Protein AF-A0A482Y6V7-F1 (afdb_monomer_lite)

Secondary structure (DSSP, 8-state):
-EEEHHHHHHS--SSB---EEEEEEE-S--EE--SSSSEEEEEEE-SS-GGG--EEEEEESS--SSTT--PPPHHHHHHTT----S-TTS--TT-S--TT-EEEEEEEEEE-TTSTT-SEEEEEEEEEEESTTS-EEHHHHHHHHH-HHHHIIIIIS------GGGS-HHHHHHHHHHHHHHHHHHHHHHH-HHHHHTT---HHHHHHHHHHHHHHHSHHHHHHHHHTT--STHHHHHHHHHHHHHT-HHHHHHHHH-S-EEEEEEP-GGGTEE-EEEEEETTEEEEE---SS--HHHHHHHHHHHHHHHHHHHHHH--TT--HHHHHHH--EEEEEE-SSSSSS-EEEEEE--HHHHHHHHHHHHHHHHHHT-SSPPP-TT---TT---

pLDDT: mean 86.79, std 11.15, range [40.09, 98.0]

Radius of gyration: 24.61 Å; chains: 1; bounding box: 65×40×70 Å

Foldseek 3Di:
DEAFVLVCLVPPDPFKAWWAKYKWWFADQWDFDDDFATKIWTWIHGLVCRVSDIEIEIAHCAQGPDPPAGHADPLVCVLQQVDSDPPVVPPSPPGRHDHGKMKIFGFIWGACPPPPDDRIYTYGHYDIQTNLLAAAEPVLLVCLVQFLLLSCVCPQVVPDLDDPLVDDLVSLLVVVLFVLLLVLVLCCCVPPLVCLLVVVQDLVNLLVSSVCCCVPPVVVSQVVSVVSVNHDVCSVVSSQLNSQVSNAPVNSVLSNPAPDKDAQDFQPSSSSYGDTFGIAGNNAGEHEDADAADDPVRVVVVLLNNLSVVLRSLNVPDDTNDDSQVVLVVWHWHWYWYSRYPDSHIDIDIRGHDPVSNSSSSSSSNVSVVSSPDPDRDDCPPHDCPPPSD

Organism: NCBI:txid392421

Structure (mmCIF, N/CA/C/O backbone):
data_AF-A0A482Y6V7-F1
#
_entry.id   AF-A0A482Y6V7-F1
#
loop_
_atom_site.group_PDB
_atom_site.id
_atom_site.type_symbol
_atom_site.label_atom_id
_atom_site.label_alt_id
_atom_site.label_comp_id
_atom_site.label_asym_id
_atom_site.label_entity_id
_atom_site.label_seq_id
_atom_site.pdbx_PDB_ins_code
_atom_site.Cartn_x
_atom_site.Cartn_y
_atom_site.Cartn_z
_atom_site.occupancy
_atom_site.B_iso_or_equiv
_atom_site.auth_seq_id
_atom_site.auth_comp_id
_atom_site.auth_asym_id
_atom_site.auth_atom_id
_atom_site.pdbx_PDB_model_num
ATOM 1 N N . MET A 1 1 ? -2.698 1.526 -14.009 1.00 82.25 1 MET A N 1
ATOM 2 C CA . MET A 1 1 ? -2.952 0.449 -15.018 1.00 82.25 1 MET A CA 1
ATOM 3 C C . MET A 1 1 ? -1.641 -0.162 -15.525 1.00 82.25 1 MET A C 1
ATOM 5 O O . MET A 1 1 ? -0.778 0.576 -15.994 1.00 82.25 1 MET A O 1
ATOM 9 N N . ILE A 1 2 ? -1.495 -1.491 -15.445 1.00 91.62 2 ILE A N 1
ATOM 10 C CA . ILE A 1 2 ? -0.321 -2.247 -15.925 1.00 91.62 2 ILE A CA 1
ATOM 11 C C . ILE A 1 2 ? -0.604 -2.809 -17.326 1.00 91.62 2 ILE A C 1
ATOM 13 O O . ILE A 1 2 ? -1.664 -3.383 -17.562 1.00 91.62 2 ILE A O 1
ATOM 17 N N . HIS A 1 3 ? 0.337 -2.646 -18.256 1.00 94.06 3 HIS A N 1
ATOM 18 C CA . HIS A 1 3 ? 0.218 -3.114 -19.639 1.00 94.06 3 HIS A CA 1
ATOM 19 C C . HIS A 1 3 ? 0.998 -4.410 -19.867 1.00 94.06 3 HIS A C 1
ATOM 21 O O . HIS A 1 3 ? 2.149 -4.538 -19.446 1.00 94.06 3 HIS A O 1
ATOM 27 N N . GLU A 1 4 ? 0.396 -5.342 -20.603 1.00 94.25 4 GLU A N 1
ATOM 28 C CA . GLU A 1 4 ? 1.070 -6.560 -21.064 1.00 94.25 4 GLU A CA 1
ATOM 29 C C . GLU A 1 4 ? 2.008 -6.256 -22.239 1.00 94.25 4 GLU A C 1
ATOM 31 O O . GLU A 1 4 ? 1.621 -5.598 -23.216 1.00 94.25 4 GLU A O 1
ATOM 36 N N . LEU A 1 5 ? 3.238 -6.774 -22.187 1.00 95.75 5 LEU A N 1
ATOM 37 C CA . LEU A 1 5 ? 4.246 -6.527 -23.221 1.00 95.75 5 LEU A CA 1
ATOM 38 C C . LEU A 1 5 ? 3.815 -7.052 -24.599 1.00 95.75 5 LEU A C 1
ATOM 40 O O . LEU A 1 5 ? 4.066 -6.408 -25.617 1.00 95.75 5 LEU A O 1
ATOM 44 N N . SER A 1 6 ? 3.119 -8.183 -24.654 1.00 94.25 6 SER A N 1
ATOM 45 C CA . SER A 1 6 ? 2.577 -8.763 -25.888 1.00 94.25 6 SER A CA 1
ATOM 46 C C . SER A 1 6 ? 1.632 -7.814 -26.627 1.00 94.25 6 SER A C 1
ATOM 48 O O . SER A 1 6 ? 1.608 -7.803 -27.861 1.00 94.25 6 SER A O 1
ATOM 50 N N . THR A 1 7 ? 0.885 -6.976 -25.903 1.00 93.19 7 THR A N 1
ATOM 51 C CA . THR A 1 7 ? -0.003 -5.971 -26.505 1.00 93.19 7 THR A CA 1
ATOM 52 C C . THR A 1 7 ? 0.803 -4.871 -27.190 1.00 93.19 7 THR A C 1
ATOM 54 O O . THR A 1 7 ? 0.489 -4.504 -28.325 1.00 93.19 7 THR A O 1
ATOM 57 N N . LEU A 1 8 ? 1.875 -4.405 -26.543 1.00 92.88 8 LEU A N 1
ATOM 58 C CA . LEU A 1 8 ? 2.796 -3.411 -27.101 1.00 92.88 8 LEU A CA 1
ATOM 59 C C . LEU A 1 8 ? 3.608 -3.962 -28.276 1.00 92.88 8 LEU A C 1
ATOM 61 O O . LEU A 1 8 ? 3.859 -3.241 -29.232 1.00 92.88 8 LEU A O 1
ATOM 65 N N . LEU A 1 9 ? 3.992 -5.238 -28.246 1.00 92.31 9 LEU A N 1
ATOM 66 C CA . LEU A 1 9 ? 4.687 -5.881 -29.365 1.00 92.31 9 LEU A CA 1
ATOM 67 C C . LEU A 1 9 ? 3.786 -6.018 -30.602 1.00 92.31 9 LEU A C 1
ATOM 69 O O . LEU A 1 9 ? 4.252 -5.844 -31.726 1.00 92.31 9 LEU A O 1
ATOM 73 N N . LYS A 1 10 ? 2.489 -6.302 -30.412 1.00 91.19 10 LYS A N 1
ATOM 74 C CA . LYS A 1 10 ? 1.505 -6.389 -31.508 1.00 91.19 10 LYS A CA 1
ATOM 75 C C . LYS A 1 10 ? 1.133 -5.016 -32.071 1.00 91.19 10 LYS A C 1
ATOM 77 O O . LYS A 1 10 ? 0.863 -4.910 -33.265 1.00 91.19 10 LYS A O 1
ATOM 82 N N . ASN A 1 11 ? 1.096 -3.993 -31.218 1.00 90.94 11 ASN A N 1
ATOM 83 C CA . ASN A 1 11 ? 0.722 -2.625 -31.575 1.00 90.94 11 ASN A CA 1
ATOM 84 C C . ASN A 1 11 ? 1.759 -1.635 -31.019 1.00 90.94 11 ASN A C 1
ATOM 86 O O . ASN A 1 11 ? 1.468 -0.926 -30.050 1.00 90.94 11 ASN A O 1
ATOM 90 N N . PRO A 1 12 ? 2.977 -1.603 -31.585 1.00 88.75 12 PRO A N 1
ATOM 91 C CA . PRO A 1 12 ? 4.013 -0.709 -31.096 1.00 88.75 12 PRO A CA 1
ATOM 92 C C . PRO A 1 12 ? 3.630 0.756 -31.347 1.00 88.75 12 PRO A C 1
ATOM 94 O O . PRO A 1 12 ? 2.927 1.049 -32.318 1.00 88.75 12 PRO A O 1
ATOM 97 N N . PRO A 1 13 ? 4.090 1.692 -30.498 1.00 87.62 13 PRO A N 1
ATOM 98 C CA . PRO A 1 13 ? 3.903 3.113 -30.755 1.00 87.62 13 PRO A CA 1
ATOM 99 C C . PRO A 1 13 ? 4.627 3.536 -32.040 1.00 87.62 13 PRO A C 1
ATOM 101 O O . PRO A 1 13 ? 5.668 2.979 -32.396 1.00 87.62 13 PRO A O 1
ATOM 104 N N . ASP A 1 14 ? 4.121 4.581 -32.696 1.00 85.56 14 ASP A N 1
ATOM 105 C CA . ASP A 1 14 ? 4.803 5.236 -33.816 1.00 85.56 14 ASP A CA 1
ATOM 106 C C . ASP A 1 14 ? 6.015 6.040 -33.296 1.00 85.56 14 ASP A C 1
ATOM 108 O O . ASP A 1 14 ? 5.972 7.261 -33.141 1.00 85.56 14 ASP A O 1
ATOM 112 N N . GLY A 1 15 ? 7.109 5.340 -32.983 1.00 86.75 15 GLY A N 1
ATOM 113 C CA . GLY A 1 15 ? 8.328 5.914 -32.409 1.00 86.75 15 GLY A CA 1
ATOM 114 C C . GLY A 1 15 ? 8.324 5.895 -30.879 1.00 86.75 15 GLY A C 1
ATOM 115 O O . GLY A 1 15 ? 8.264 4.824 -30.276 1.00 86.75 15 GLY A O 1
ATOM 116 N N . ILE A 1 16 ? 8.448 7.067 -30.248 1.00 90.88 16 ILE A N 1
ATOM 117 C CA . ILE A 1 16 ? 8.490 7.216 -28.782 1.00 90.88 16 ILE A CA 1
ATOM 118 C C . ILE A 1 16 ? 7.057 7.350 -28.256 1.00 90.88 16 ILE A C 1
ATOM 120 O O . ILE A 1 16 ? 6.347 8.284 -28.623 1.00 90.88 16 ILE A O 1
ATOM 124 N N . GLY A 1 17 ? 6.642 6.412 -27.408 1.00 92.62 17 GLY A N 1
ATOM 125 C CA . GLY A 1 17 ? 5.334 6.410 -26.759 1.00 92.62 17 GLY A CA 1
ATOM 126 C C . GLY A 1 17 ? 5.305 7.166 -25.429 1.00 92.62 17 GLY A C 1
ATOM 127 O O . GLY A 1 17 ? 6.242 7.869 -25.056 1.00 92.62 17 GLY A O 1
ATOM 128 N N . GLU A 1 18 ? 4.205 7.006 -24.699 1.00 93.44 18 GLU A N 1
ATOM 129 C CA . GLU A 1 18 ? 4.010 7.603 -23.376 1.00 93.44 18 GLU A CA 1
ATOM 130 C C . GLU A 1 18 ? 4.583 6.721 -22.261 1.00 93.44 18 GLU A C 1
ATOM 132 O O . GLU A 1 18 ? 4.629 5.498 -22.372 1.00 93.44 18 GLU A O 1
ATOM 137 N N . GLU A 1 19 ? 5.003 7.344 -21.160 1.00 93.31 19 GLU A N 1
ATOM 138 C CA . GLU A 1 19 ? 5.481 6.623 -19.981 1.00 93.31 19 GLU A CA 1
ATOM 139 C C . GLU A 1 19 ? 4.357 5.781 -19.355 1.00 93.31 19 GLU A C 1
ATOM 141 O O . GLU A 1 19 ? 3.294 6.310 -19.045 1.00 93.31 19 GLU A O 1
ATOM 146 N N . MET A 1 20 ? 4.585 4.489 -19.129 1.00 95.19 20 MET A N 1
ATOM 147 C CA . MET A 1 20 ? 3.559 3.572 -18.619 1.00 95.19 20 MET A CA 1
ATOM 148 C C . MET A 1 20 ? 4.154 2.425 -17.798 1.00 95.19 20 MET A C 1
ATOM 150 O O . MET A 1 20 ? 5.362 2.190 -17.832 1.00 95.19 20 MET A O 1
ATOM 154 N N . MET A 1 21 ? 3.309 1.737 -17.024 1.00 95.94 21 MET A N 1
ATOM 155 C CA . MET A 1 21 ? 3.686 0.521 -16.292 1.00 95.94 21 MET A CA 1
ATOM 156 C C . MET A 1 21 ? 3.558 -0.691 -17.214 1.00 95.94 21 MET A C 1
ATOM 158 O O . MET A 1 21 ? 2.505 -0.882 -17.813 1.00 95.94 21 MET A O 1
ATOM 162 N N . ILE A 1 22 ? 4.604 -1.504 -17.334 1.00 96.56 22 ILE A N 1
ATOM 163 C CA . ILE A 1 22 ? 4.654 -2.641 -18.261 1.00 96.56 22 ILE A CA 1
ATOM 164 C C . ILE A 1 22 ? 5.134 -3.876 -17.509 1.00 96.56 22 ILE A C 1
ATOM 166 O O . ILE A 1 22 ? 6.155 -3.815 -16.820 1.00 96.56 22 ILE A O 1
ATOM 170 N N . ARG A 1 23 ? 4.425 -4.996 -17.665 1.00 96.31 23 ARG A N 1
ATOM 171 C CA . ARG A 1 23 ? 4.841 -6.298 -17.141 1.00 96.31 23 ARG A CA 1
ATOM 172 C C . ARG A 1 23 ? 5.706 -7.028 -18.169 1.00 96.31 23 ARG A C 1
ATOM 174 O O . ARG A 1 23 ? 5.340 -7.127 -19.339 1.00 96.31 23 ARG A O 1
ATOM 181 N N . CYS A 1 24 ? 6.862 -7.534 -17.754 1.00 96.75 24 CYS A N 1
ATOM 182 C CA . CYS A 1 24 ? 7.788 -8.258 -18.625 1.00 96.75 24 CYS A CA 1
ATOM 183 C C . CYS A 1 24 ? 8.578 -9.324 -17.853 1.00 96.75 24 CYS A C 1
ATOM 185 O O . CYS A 1 24 ? 8.548 -9.365 -16.626 1.00 96.75 24 CYS A O 1
ATOM 187 N N . ARG A 1 25 ? 9.287 -10.202 -18.565 1.00 96.06 25 ARG A N 1
ATOM 188 C CA . ARG A 1 25 ? 10.199 -11.193 -17.981 1.00 96.06 25 ARG A CA 1
ATOM 189 C C . ARG A 1 25 ? 11.569 -11.126 -18.637 1.00 96.06 25 ARG A C 1
ATOM 191 O O . ARG A 1 25 ? 11.671 -11.073 -19.859 1.00 96.06 25 ARG A O 1
ATOM 198 N N . VAL A 1 26 ? 12.623 -11.177 -17.831 1.00 94.19 26 VAL A N 1
ATOM 199 C CA . VAL A 1 26 ? 14.019 -11.122 -18.287 1.00 94.19 26 VAL A CA 1
ATOM 200 C C . VAL A 1 26 ? 14.427 -12.411 -19.001 1.00 94.19 26 VAL A C 1
ATOM 202 O O . VAL A 1 26 ? 14.143 -13.514 -18.542 1.00 94.19 26 VAL A O 1
ATOM 205 N N . ARG A 1 27 ? 15.120 -12.286 -20.137 1.00 92.00 27 ARG A N 1
ATOM 206 C CA . ARG A 1 27 ? 15.573 -13.405 -20.983 1.00 92.00 27 ARG A CA 1
ATOM 207 C C . ARG A 1 27 ? 17.077 -13.517 -21.136 1.00 92.00 27 ARG A C 1
ATOM 209 O O . ARG A 1 27 ? 17.556 -14.621 -21.397 1.00 92.00 27 ARG A O 1
ATOM 216 N N . SER A 1 28 ? 17.800 -12.416 -20.996 1.00 89.19 28 SER A N 1
ATOM 217 C CA . SER A 1 28 ? 19.255 -12.383 -21.119 1.00 89.19 28 SER A CA 1
ATOM 218 C C . SER A 1 28 ? 19.906 -11.910 -19.829 1.00 89.19 28 SER A C 1
ATOM 220 O O . SER A 1 28 ? 19.269 -11.252 -19.007 1.00 89.19 28 SER A O 1
ATOM 222 N N . ASP A 1 29 ? 21.202 -12.176 -19.712 1.00 86.56 29 ASP A N 1
ATOM 223 C CA . ASP A 1 29 ? 22.061 -11.425 -18.804 1.00 86.56 29 ASP A CA 1
ATOM 224 C C . ASP A 1 29 ? 22.154 -9.952 -19.236 1.00 86.56 29 ASP A C 1
ATOM 226 O O . ASP A 1 29 ? 21.727 -9.572 -20.338 1.00 86.56 29 ASP A O 1
ATOM 230 N N . ALA A 1 30 ? 22.716 -9.126 -18.355 1.00 85.25 30 ALA A N 1
ATOM 231 C CA . ALA A 1 30 ? 23.003 -7.727 -18.630 1.00 85.25 30 ALA A CA 1
ATOM 232 C C . ALA A 1 30 ? 23.957 -7.592 -19.825 1.00 85.25 30 ALA A C 1
ATOM 234 O O . ALA A 1 30 ? 25.004 -8.239 -19.884 1.00 85.25 30 ALA A O 1
ATOM 235 N N . MET A 1 31 ? 23.616 -6.706 -20.757 1.00 85.50 31 MET A N 1
ATOM 236 C CA . MET A 1 31 ? 24.436 -6.378 -21.921 1.00 85.50 31 MET A CA 1
ATOM 237 C C . MET A 1 31 ? 24.721 -4.874 -21.947 1.00 85.50 31 MET A C 1
ATOM 239 O O . MET A 1 31 ? 23.846 -4.082 -21.584 1.00 85.50 31 MET A O 1
ATOM 243 N N . PRO A 1 32 ? 25.912 -4.441 -22.388 1.00 81.25 32 PRO A N 1
ATOM 244 C CA . PRO A 1 32 ? 26.160 -3.028 -22.622 1.00 81.25 32 PRO A CA 1
ATOM 245 C C . PRO A 1 32 ? 25.368 -2.585 -23.857 1.00 81.25 32 PRO A C 1
ATOM 247 O O . PRO A 1 32 ? 25.311 -3.302 -24.853 1.00 81.25 32 PRO A O 1
ATOM 250 N N . GLY A 1 33 ? 24.755 -1.406 -23.811 1.00 74.69 33 GLY A N 1
ATOM 251 C CA . GLY A 1 33 ? 24.138 -0.825 -24.999 1.00 74.69 33 GLY A CA 1
ATOM 252 C C . GLY A 1 33 ? 25.133 0.004 -25.803 1.00 74.69 33 GLY A C 1
ATOM 253 O O . GLY A 1 33 ? 25.817 0.859 -25.251 1.00 74.69 33 GLY A O 1
ATOM 254 N N . GLU A 1 34 ? 25.184 -0.209 -27.117 1.00 62.12 34 GLU A N 1
ATOM 255 C CA . GLU A 1 34 ? 26.222 0.390 -27.973 1.00 62.12 34 GLU A CA 1
ATOM 256 C C . GLU A 1 34 ? 25.865 1.781 -28.547 1.00 62.12 34 GLU A C 1
ATOM 258 O O . GLU A 1 34 ? 26.721 2.450 -29.126 1.00 62.12 34 GLU A O 1
ATOM 263 N N . ALA A 1 35 ? 24.618 2.253 -28.403 1.00 60.75 35 ALA A N 1
ATOM 264 C CA . ALA A 1 35 ? 24.116 3.450 -29.090 1.00 60.75 35 ALA A CA 1
ATOM 265 C C . ALA A 1 35 ? 23.483 4.493 -28.150 1.00 60.75 35 ALA A C 1
ATOM 267 O O . ALA A 1 35 ? 22.600 4.161 -27.362 1.00 60.75 35 ALA A O 1
ATOM 268 N N . GLY A 1 36 ? 23.855 5.770 -28.330 1.00 58.72 36 GLY A N 1
ATOM 269 C CA . GLY A 1 36 ? 23.123 6.938 -27.809 1.00 58.72 36 GLY A CA 1
ATOM 270 C C . GLY A 1 36 ? 23.458 7.404 -26.384 1.00 58.72 36 GLY A C 1
ATOM 271 O O . GLY A 1 36 ? 22.783 8.313 -25.904 1.00 58.72 36 GLY A O 1
ATOM 272 N N . GLY A 1 37 ? 24.466 6.811 -25.730 1.00 65.44 37 GLY A N 1
ATOM 273 C CA . GLY A 1 37 ? 24.887 7.103 -24.347 1.00 65.44 37 GLY A CA 1
ATOM 274 C C . GLY A 1 37 ? 25.214 5.827 -23.556 1.00 65.44 37 GLY A C 1
ATOM 275 O O . GLY A 1 37 ? 25.096 4.729 -24.097 1.00 65.44 37 GLY A O 1
ATOM 276 N N . GLU A 1 38 ? 25.622 5.960 -22.290 1.00 76.44 38 GLU A N 1
ATOM 277 C CA . GLU A 1 38 ? 25.903 4.812 -21.416 1.00 76.44 38 GLU A CA 1
ATOM 278 C C . GLU A 1 38 ? 24.595 4.161 -20.925 1.00 76.44 38 GLU A C 1
ATOM 280 O O . GLU A 1 38 ? 23.803 4.777 -20.198 1.00 76.44 38 GLU A O 1
ATOM 285 N N . LYS A 1 39 ? 24.353 2.905 -21.330 1.00 83.75 39 LYS A N 1
ATOM 286 C CA . LYS A 1 39 ? 23.182 2.125 -20.903 1.00 83.75 39 LYS A CA 1
ATOM 287 C C . LYS A 1 39 ? 23.485 0.646 -20.702 1.00 83.75 39 LYS A C 1
ATOM 289 O O . LYS A 1 39 ? 24.365 0.085 -21.355 1.00 83.75 39 LYS A O 1
ATOM 294 N N . ILE A 1 40 ? 22.662 0.010 -19.876 1.00 88.00 40 ILE A N 1
ATOM 295 C CA . ILE A 1 40 ? 22.580 -1.446 -19.735 1.00 88.00 40 ILE A CA 1
ATOM 296 C C . ILE A 1 40 ? 21.253 -1.928 -20.319 1.00 88.00 40 ILE A C 1
ATOM 298 O O . ILE A 1 40 ? 20.207 -1.306 -20.117 1.00 88.00 40 ILE A O 1
ATOM 302 N N . VAL A 1 41 ? 21.304 -3.031 -21.060 1.00 89.56 41 VAL A N 1
ATOM 303 C CA . VAL A 1 41 ? 20.170 -3.625 -21.764 1.00 89.56 41 VAL A CA 1
ATOM 304 C C . VAL A 1 41 ? 19.957 -5.062 -21.306 1.00 89.56 41 VAL A C 1
ATOM 306 O O . VAL A 1 41 ? 20.910 -5.825 -21.163 1.00 89.56 41 VAL A O 1
ATOM 309 N N . TYR A 1 42 ? 18.692 -5.438 -21.139 1.00 91.88 42 TYR A N 1
ATOM 310 C CA . TYR A 1 42 ? 18.251 -6.819 -20.970 1.00 91.88 42 TYR A CA 1
ATOM 311 C C . TYR A 1 42 ? 17.227 -7.141 -22.053 1.00 91.88 42 TYR A C 1
ATOM 313 O O . TYR A 1 42 ? 16.322 -6.345 -22.307 1.00 91.88 42 TYR A O 1
ATOM 321 N N . LEU A 1 43 ? 17.323 -8.310 -22.681 1.00 93.94 43 LEU A N 1
ATOM 322 C CA . LEU A 1 43 ? 16.226 -8.817 -23.498 1.00 93.94 43 LEU A CA 1
ATOM 323 C C . LEU A 1 43 ? 15.100 -9.265 -22.578 1.00 93.94 43 LEU A C 1
ATOM 325 O O . LEU A 1 43 ? 15.347 -9.935 -21.574 1.00 93.94 43 LEU A O 1
ATOM 329 N N . VAL A 1 44 ? 13.873 -8.908 -22.932 1.00 96.00 44 VAL A N 1
ATOM 330 C CA . VAL A 1 44 ? 12.672 -9.257 -22.180 1.00 96.00 44 VAL A CA 1
ATOM 331 C C . VAL A 1 44 ? 11.583 -9.777 -23.104 1.00 96.00 44 VAL A C 1
ATOM 333 O O . VAL A 1 44 ? 11.512 -9.403 -24.274 1.00 96.00 44 VAL A O 1
ATOM 336 N N . ASP A 1 45 ? 10.716 -10.628 -22.575 1.00 95.69 45 ASP A N 1
ATOM 337 C CA . ASP A 1 45 ? 9.508 -11.072 -23.259 1.00 95.69 45 ASP A CA 1
ATOM 338 C C . ASP A 1 45 ? 8.281 -10.993 -22.355 1.00 95.69 45 ASP A C 1
ATOM 340 O O . ASP A 1 45 ? 8.359 -10.590 -21.192 1.00 95.69 45 ASP A O 1
ATOM 344 N N . ASP A 1 46 ? 7.121 -11.310 -22.921 1.00 95.00 46 ASP A N 1
ATOM 345 C CA . ASP A 1 46 ? 5.880 -11.336 -22.163 1.00 95.00 46 ASP A CA 1
ATOM 346 C C . ASP A 1 46 ? 5.871 -12.552 -21.207 1.00 95.00 46 ASP A C 1
ATOM 348 O O . ASP A 1 46 ? 6.181 -13.685 -21.620 1.00 95.00 46 ASP A O 1
ATOM 352 N N . PRO A 1 47 ? 5.552 -12.359 -19.913 1.00 91.38 47 PRO A N 1
ATOM 353 C CA . PRO A 1 47 ? 5.538 -13.451 -18.948 1.00 91.38 47 PRO A CA 1
ATOM 354 C C . PRO A 1 47 ? 4.516 -14.538 -19.313 1.00 91.38 47 PRO A C 1
ATOM 356 O O . PRO A 1 47 ? 4.822 -15.725 -19.127 1.00 91.38 47 PRO A O 1
ATOM 359 N N . VAL A 1 48 ? 3.379 -14.158 -19.906 1.00 88.44 48 VAL A N 1
ATOM 360 C CA . VAL A 1 48 ? 2.241 -15.020 -20.250 1.00 88.44 48 VAL A CA 1
ATOM 361 C C . VAL A 1 48 ? 2.333 -15.518 -21.700 1.00 88.44 48 VAL A C 1
ATOM 363 O O . VAL A 1 48 ? 2.321 -16.727 -21.944 1.00 88.44 48 VAL A O 1
ATOM 366 N N . GLU A 1 49 ? 2.486 -14.617 -22.671 1.00 89.06 49 GLU A N 1
ATOM 367 C CA . GLU A 1 49 ? 2.521 -14.914 -24.110 1.00 89.06 49 GLU A CA 1
ATOM 368 C C . GLU A 1 49 ? 3.954 -14.952 -24.674 1.00 89.06 49 GLU A C 1
ATOM 370 O O . GLU A 1 49 ? 4.381 -14.093 -25.445 1.00 89.06 49 GLU A O 1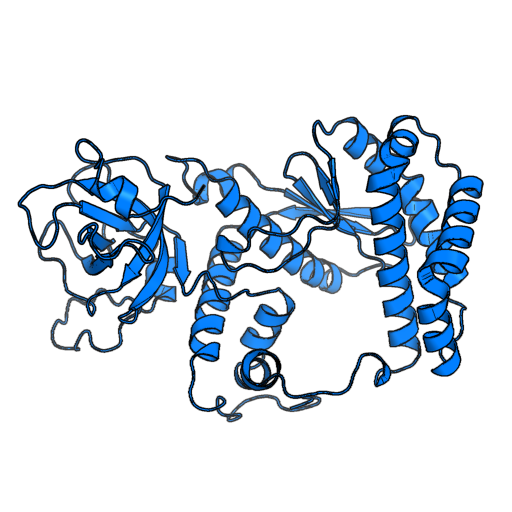
ATOM 375 N N . ARG A 1 50 ? 4.702 -16.010 -24.348 1.00 78.56 50 ARG A N 1
ATOM 376 C CA . ARG A 1 50 ? 6.132 -16.158 -24.712 1.00 78.56 50 ARG A CA 1
ATOM 377 C C . ARG A 1 50 ? 6.450 -16.070 -26.210 1.00 78.56 50 ARG A C 1
ATOM 379 O O . ARG A 1 50 ? 7.576 -15.773 -26.588 1.00 78.56 50 ARG A O 1
ATOM 386 N N . GLU A 1 51 ? 5.483 -16.383 -27.066 1.00 80.00 51 GLU A N 1
ATOM 387 C CA . GLU A 1 51 ? 5.656 -16.383 -28.524 1.00 80.00 51 GLU A CA 1
ATOM 388 C C . GLU A 1 51 ? 5.428 -14.997 -29.156 1.00 80.00 51 GLU A C 1
ATOM 390 O O . GLU A 1 51 ? 5.598 -14.846 -30.365 1.00 80.00 51 GLU A O 1
ATOM 395 N N . ALA A 1 52 ? 5.066 -13.977 -28.364 1.00 81.19 52 ALA A N 1
ATOM 396 C CA . ALA A 1 52 ? 4.748 -12.634 -28.856 1.00 81.19 52 ALA A CA 1
ATOM 397 C C . ALA A 1 52 ? 5.962 -11.850 -29.394 1.00 81.19 52 ALA A C 1
ATOM 399 O O . ALA A 1 52 ? 5.777 -10.855 -30.093 1.00 81.19 52 ALA A O 1
ATOM 400 N N . GLY A 1 53 ? 7.186 -12.292 -29.094 1.00 86.25 53 GLY A N 1
ATOM 401 C CA . GLY A 1 53 ? 8.429 -11.644 -29.511 1.00 86.25 53 GLY A CA 1
ATOM 402 C C . GLY A 1 53 ? 9.274 -11.170 -28.330 1.00 86.25 53 GLY A C 1
ATOM 403 O O . GLY A 1 53 ? 8.992 -11.486 -27.176 1.00 86.25 53 GLY A O 1
ATOM 404 N N . VAL A 1 54 ? 10.338 -10.430 -28.639 1.00 91.94 54 VAL A N 1
ATOM 405 C CA . VAL A 1 54 ? 11.319 -9.935 -27.663 1.00 91.94 54 VAL A CA 1
ATOM 406 C C . VAL A 1 54 ? 11.398 -8.413 -27.759 1.00 91.94 54 VAL A C 1
ATOM 408 O O . VAL A 1 54 ? 11.411 -7.858 -28.856 1.00 91.94 54 VAL A O 1
ATOM 411 N N . ALA A 1 55 ? 11.473 -7.753 -26.607 1.00 94.62 55 ALA A N 1
ATOM 412 C CA . ALA A 1 55 ? 11.788 -6.336 -26.465 1.00 94.62 55 ALA A CA 1
ATOM 413 C C . ALA A 1 55 ? 13.114 -6.161 -25.703 1.00 94.62 55 ALA A C 1
ATOM 415 O O . ALA A 1 55 ? 13.633 -7.100 -25.100 1.00 94.62 55 ALA A O 1
ATOM 416 N N . ALA A 1 56 ? 13.660 -4.950 -25.708 1.00 93.94 56 ALA A N 1
ATOM 417 C CA . ALA A 1 56 ? 14.878 -4.592 -24.992 1.00 93.94 56 ALA A CA 1
ATOM 418 C C . ALA A 1 56 ? 14.564 -3.635 -23.833 1.00 93.94 56 ALA A C 1
ATOM 420 O O . ALA A 1 56 ? 14.211 -2.475 -24.042 1.00 93.94 56 ALA A O 1
ATOM 421 N N . LEU A 1 57 ? 14.729 -4.094 -22.597 1.00 94.12 57 LEU A N 1
ATOM 422 C CA . LEU A 1 57 ? 14.632 -3.273 -21.393 1.00 94.12 57 LEU A CA 1
ATOM 423 C C . LEU A 1 57 ? 15.930 -2.482 -21.207 1.00 94.12 57 LEU A C 1
ATOM 425 O O . LEU A 1 57 ? 16.991 -3.078 -21.051 1.00 94.12 57 LEU A O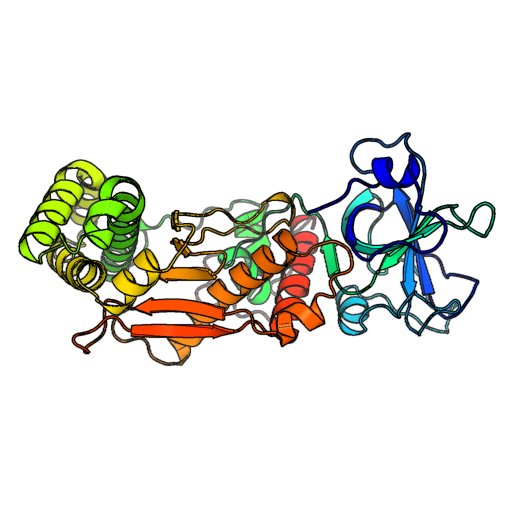 1
ATOM 429 N N . SER A 1 58 ? 15.856 -1.152 -21.251 1.00 91.94 58 SER A N 1
ATOM 430 C CA . SER A 1 58 ? 17.024 -0.261 -21.239 1.00 91.94 58 SER A CA 1
ATOM 431 C C . SER A 1 58 ? 17.074 0.610 -19.988 1.00 91.94 58 SER A C 1
ATOM 433 O O . SER A 1 58 ? 16.127 1.346 -19.706 1.00 91.94 58 SER A O 1
ATOM 435 N N . PHE A 1 59 ? 18.212 0.571 -19.298 1.00 91.56 59 PHE A N 1
ATOM 436 C CA . PHE A 1 59 ? 18.552 1.402 -18.146 1.00 91.56 59 PHE A CA 1
ATOM 437 C C . PHE A 1 59 ? 19.638 2.396 -18.545 1.00 91.56 59 PHE A C 1
ATOM 439 O O . PHE A 1 59 ? 20.756 1.994 -18.865 1.00 91.56 59 PHE A O 1
ATOM 446 N N . TRP A 1 60 ? 19.312 3.683 -18.539 1.00 89.44 60 TRP A N 1
ATOM 447 C CA . TRP A 1 60 ? 20.198 4.753 -18.989 1.00 89.44 60 TRP A CA 1
ATOM 448 C C . TRP A 1 60 ? 20.829 5.461 -17.791 1.00 89.44 60 TRP A C 1
ATOM 450 O O . TRP A 1 60 ? 20.095 6.003 -16.966 1.00 89.44 60 TRP A O 1
ATOM 460 N N . ALA A 1 61 ? 22.162 5.490 -17.702 1.00 85.06 61 ALA A N 1
ATOM 461 C CA . ALA A 1 61 ? 22.850 6.276 -16.669 1.00 85.06 61 ALA A CA 1
ATOM 462 C C . ALA A 1 61 ? 22.781 7.776 -16.955 1.00 85.06 61 ALA A C 1
ATOM 464 O O . ALA A 1 61 ? 22.550 8.579 -16.052 1.00 85.06 61 ALA A O 1
ATOM 465 N N . ASP A 1 62 ? 22.940 8.131 -18.228 1.00 81.94 62 ASP A N 1
ATOM 466 C CA . ASP A 1 62 ? 22.926 9.505 -18.708 1.00 81.94 62 ASP A CA 1
ATOM 467 C C . ASP A 1 62 ? 21.708 9.780 -19.587 1.00 81.94 62 ASP A C 1
ATOM 469 O O . ASP A 1 62 ? 20.997 8.876 -20.023 1.00 81.94 62 ASP A O 1
ATOM 473 N N . SER A 1 63 ? 21.450 11.062 -19.855 1.00 79.69 63 SER A N 1
ATOM 474 C CA . SER A 1 63 ? 20.343 11.456 -20.729 1.00 79.69 63 SER A CA 1
ATOM 475 C C . SER A 1 63 ? 20.577 10.932 -22.155 1.00 79.69 63 SER A C 1
ATOM 477 O O . SER A 1 63 ? 21.574 11.316 -22.772 1.00 79.69 63 SER A O 1
ATOM 479 N N . PRO A 1 64 ? 19.684 10.082 -22.692 1.00 77.19 64 PRO A N 1
ATOM 480 C CA . PRO A 1 64 ? 19.860 9.503 -24.017 1.00 77.19 64 PRO A CA 1
ATOM 481 C C . PRO A 1 64 ? 19.666 10.529 -25.134 1.00 77.19 64 PRO A C 1
ATOM 483 O O . PRO A 1 64 ? 18.891 11.474 -25.010 1.00 77.19 64 PRO A O 1
ATOM 486 N N . SER A 1 65 ? 20.320 10.291 -26.272 1.00 71.81 65 SER A N 1
ATOM 487 C CA . SER A 1 65 ? 19.960 10.898 -27.560 1.00 71.81 65 SER A CA 1
ATOM 488 C C . SER A 1 65 ? 19.234 9.826 -28.376 1.00 71.81 65 SER A C 1
ATOM 490 O O . SER A 1 65 ? 19.855 8.799 -28.677 1.00 71.81 65 SER A O 1
ATOM 492 N N . PRO A 1 66 ? 17.920 9.945 -28.666 1.00 70.12 66 PRO A N 1
ATOM 493 C CA . PRO A 1 66 ? 17.151 11.132 -29.073 1.00 70.12 66 PRO A CA 1
ATOM 494 C C . PRO A 1 66 ? 16.234 11.765 -28.005 1.00 70.12 66 PRO A C 1
ATOM 496 O O . PRO A 1 66 ? 15.915 11.151 -26.988 1.00 70.12 66 PRO A O 1
ATOM 499 N N . ASP A 1 67 ? 15.751 12.978 -28.312 1.00 70.56 67 ASP A N 1
ATOM 500 C CA . ASP A 1 67 ? 14.778 13.737 -27.514 1.00 70.56 67 ASP A CA 1
ATOM 501 C C . ASP A 1 67 ? 13.488 12.936 -27.261 1.00 70.56 67 ASP A C 1
ATOM 503 O O . ASP A 1 67 ? 12.953 12.297 -28.166 1.00 70.56 67 ASP A O 1
ATOM 507 N N . GLY A 1 68 ? 12.964 13.006 -26.033 1.00 75.19 68 GLY A N 1
ATOM 508 C CA . GLY A 1 68 ? 11.738 12.308 -25.617 1.00 75.19 68 GLY A CA 1
ATOM 509 C C . GLY A 1 68 ? 11.975 11.092 -24.718 1.00 75.19 68 GLY A C 1
ATOM 510 O O . GLY A 1 68 ? 11.026 10.578 -24.132 1.00 75.19 68 GLY A O 1
ATOM 511 N N . ILE A 1 69 ? 13.230 10.673 -24.537 1.00 82.75 69 ILE A N 1
ATOM 512 C CA . ILE A 1 69 ? 13.626 9.663 -23.549 1.00 82.75 69 ILE A CA 1
ATOM 513 C C . ILE A 1 69 ? 14.471 10.352 -22.467 1.00 82.75 69 ILE A C 1
ATOM 515 O O . ILE A 1 69 ? 15.227 11.280 -22.750 1.00 82.75 69 ILE A O 1
ATOM 519 N N . ARG A 1 70 ? 14.326 9.925 -21.209 1.00 85.56 70 ARG A N 1
ATOM 520 C CA . ARG A 1 70 ? 15.084 10.449 -20.062 1.00 85.56 70 ARG A CA 1
ATOM 521 C C . ARG A 1 70 ? 16.014 9.392 -19.478 1.00 85.56 70 ARG A C 1
ATOM 523 O O . ARG A 1 70 ? 15.771 8.201 -19.657 1.00 85.56 70 ARG A O 1
ATOM 530 N N . ALA A 1 71 ? 17.042 9.847 -18.764 1.00 88.44 71 ALA A N 1
ATOM 531 C CA . ALA A 1 71 ? 17.874 8.972 -17.947 1.00 88.44 71 ALA A CA 1
ATOM 532 C C . ALA A 1 71 ? 17.014 8.214 -16.925 1.00 88.44 71 ALA A C 1
ATOM 534 O O . ALA A 1 71 ? 16.002 8.741 -16.439 1.00 88.44 71 ALA A O 1
ATOM 535 N N . THR A 1 72 ? 17.433 6.997 -16.591 1.00 90.81 72 THR A N 1
ATOM 536 C CA . THR A 1 72 ? 16.853 6.256 -15.477 1.00 90.81 72 THR A CA 1
ATOM 537 C C . THR A 1 72 ? 17.211 6.965 -14.174 1.00 90.81 72 THR A C 1
ATOM 539 O O . THR A 1 72 ? 18.300 7.515 -14.014 1.00 90.81 72 THR A O 1
ATOM 542 N N . ASP A 1 73 ? 16.278 6.973 -13.231 1.00 89.06 73 ASP A N 1
ATOM 543 C CA . ASP A 1 73 ? 16.479 7.525 -11.904 1.00 89.06 73 ASP A CA 1
ATOM 544 C C . ASP A 1 73 ? 17.720 6.904 -11.250 1.00 89.06 73 ASP A C 1
ATOM 546 O O . ASP A 1 73 ? 17.829 5.683 -11.126 1.00 89.06 73 ASP A O 1
ATOM 550 N N . SER A 1 74 ? 18.660 7.741 -10.814 1.00 86.31 74 SER A N 1
ATOM 551 C CA . SER A 1 74 ? 19.914 7.268 -10.225 1.00 86.31 74 SER A CA 1
ATOM 552 C C . SER A 1 74 ? 19.690 6.452 -8.953 1.00 86.31 74 SER A C 1
ATOM 554 O O . SER A 1 74 ? 20.448 5.520 -8.684 1.00 86.31 74 SER A O 1
ATOM 556 N N . SER A 1 75 ? 18.626 6.754 -8.200 1.00 84.38 75 SER A N 1
ATOM 557 C CA . SER A 1 75 ? 18.238 5.954 -7.036 1.00 84.38 75 SER A CA 1
ATOM 558 C C . SER A 1 75 ? 17.866 4.528 -7.444 1.00 84.38 75 SER A C 1
ATOM 560 O O . SER A 1 75 ? 18.363 3.579 -6.846 1.00 84.38 75 SER A O 1
ATOM 562 N N . LEU A 1 76 ? 17.114 4.362 -8.535 1.00 86.50 76 LEU A N 1
ATOM 563 C CA . LEU A 1 76 ? 16.734 3.055 -9.063 1.00 86.50 76 LEU A CA 1
ATOM 564 C C . LEU A 1 76 ? 17.951 2.255 -9.543 1.00 86.50 76 LEU A C 1
ATOM 566 O O . LEU A 1 76 ? 18.063 1.071 -9.227 1.00 86.50 76 LEU A O 1
ATOM 570 N N . LEU A 1 77 ? 18.876 2.900 -10.264 1.00 84.69 77 LEU A N 1
ATOM 571 C CA . LEU A 1 77 ? 20.127 2.265 -10.694 1.00 84.69 77 LEU A CA 1
ATOM 572 C C . LEU A 1 77 ? 20.924 1.749 -9.490 1.00 84.69 77 LEU A C 1
ATOM 574 O O . LEU A 1 77 ? 21.390 0.611 -9.505 1.00 84.69 77 LEU A O 1
ATOM 578 N N . SER A 1 78 ? 21.014 2.556 -8.428 1.00 79.75 78 SER A N 1
ATOM 579 C CA . SER A 1 78 ? 21.706 2.171 -7.197 1.00 79.75 78 SER A CA 1
ATOM 580 C C . SER A 1 78 ? 21.014 1.021 -6.458 1.00 79.75 78 SER A C 1
ATOM 582 O O . SER A 1 78 ? 21.680 0.081 -6.044 1.00 79.75 78 SER A O 1
ATOM 584 N N . THR A 1 79 ? 19.681 1.038 -6.348 1.00 76.75 79 THR A N 1
ATOM 585 C CA . THR A 1 79 ? 18.894 -0.011 -5.677 1.00 76.75 79 THR A CA 1
ATOM 586 C C . THR A 1 79 ? 18.967 -1.355 -6.401 1.00 76.75 79 THR A C 1
ATOM 588 O O . THR A 1 79 ? 18.879 -2.415 -5.779 1.00 76.75 79 THR A O 1
ATOM 591 N N . LEU A 1 80 ? 19.096 -1.327 -7.726 1.00 76.75 80 LEU A N 1
ATOM 592 C CA . LEU A 1 80 ? 19.218 -2.529 -8.539 1.00 76.75 80 LEU A CA 1
ATOM 593 C C . LEU A 1 80 ? 20.668 -2.988 -8.707 1.00 76.75 80 LEU A C 1
ATOM 595 O O . LEU A 1 80 ? 20.881 -3.927 -9.461 1.00 76.75 80 LEU A O 1
ATOM 599 N N . ASP A 1 81 ? 21.651 -2.364 -8.052 1.00 74.44 81 ASP A N 1
ATOM 600 C CA . ASP A 1 81 ? 23.078 -2.656 -8.255 1.00 74.44 81 ASP A CA 1
ATOM 601 C C . ASP A 1 81 ? 23.475 -2.644 -9.751 1.00 74.44 81 ASP A C 1
ATOM 603 O O . ASP A 1 81 ? 24.332 -3.410 -10.198 1.00 74.44 81 ASP A O 1
ATOM 607 N N . ILE A 1 82 ? 22.824 -1.795 -10.557 1.00 72.25 82 ILE A N 1
ATOM 608 C CA . ILE A 1 82 ? 23.150 -1.627 -11.975 1.00 72.25 82 ILE A CA 1
ATOM 609 C C . ILE A 1 82 ? 24.320 -0.650 -12.041 1.00 72.25 82 ILE A C 1
ATOM 611 O O . ILE A 1 82 ? 24.146 0.570 -12.040 1.00 72.25 82 ILE A O 1
ATOM 615 N N . LEU A 1 83 ? 25.531 -1.202 -12.066 1.00 62.72 83 LEU A N 1
ATOM 616 C CA . LEU A 1 83 ? 26.751 -0.430 -12.244 1.00 62.72 83 LEU A CA 1
ATOM 617 C C . LEU A 1 83 ? 26.926 -0.116 -13.726 1.00 62.72 83 LEU A C 1
ATOM 619 O O . LEU A 1 83 ? 27.242 -0.981 -14.541 1.00 62.72 83 LEU A O 1
ATOM 623 N N . VAL A 1 84 ? 26.760 1.154 -14.072 1.00 58.66 84 VAL A N 1
ATOM 624 C CA . VAL A 1 84 ? 27.169 1.660 -15.380 1.00 58.66 84 VAL A CA 1
ATOM 625 C C . VAL A 1 84 ? 28.630 2.085 -15.245 1.00 58.66 84 VAL A C 1
ATOM 627 O O . VAL A 1 84 ? 28.951 3.221 -14.917 1.00 58.66 84 VAL A O 1
ATOM 630 N N . SER A 1 85 ? 29.523 1.096 -15.324 1.00 50.09 85 SER A N 1
ATOM 631 C CA . SER A 1 85 ? 30.972 1.288 -15.253 1.00 50.09 85 SER A CA 1
ATOM 632 C C . SER A 1 85 ? 31.562 1.331 -16.661 1.00 50.09 85 SER A C 1
ATOM 634 O O . SER A 1 85 ? 31.272 0.475 -17.494 1.00 50.09 85 SER A O 1
ATOM 636 N N . ASN A 1 86 ? 32.457 2.293 -16.894 1.00 45.22 86 ASN A N 1
ATOM 637 C CA . ASN A 1 86 ? 33.295 2.376 -18.093 1.00 45.22 86 ASN A CA 1
ATOM 638 C C . ASN A 1 86 ? 34.368 1.266 -18.172 1.00 45.22 86 ASN A C 1
ATOM 640 O O . ASN A 1 86 ? 35.051 1.138 -19.190 1.00 45.22 86 ASN A O 1
ATOM 644 N N . ASP A 1 87 ? 34.527 0.455 -17.123 1.00 42.62 87 ASP A N 1
ATOM 645 C CA . ASP A 1 87 ? 35.444 -0.682 -17.096 1.00 42.62 87 ASP A CA 1
ATOM 646 C C . ASP A 1 87 ? 34.712 -1.980 -17.462 1.00 42.62 87 ASP A C 1
ATOM 648 O O . ASP A 1 87 ? 34.327 -2.778 -16.613 1.00 42.62 87 ASP A O 1
ATOM 652 N N . ILE A 1 88 ? 34.624 -2.238 -18.771 1.00 45.62 88 ILE A N 1
ATOM 653 C CA . ILE A 1 88 ? 34.152 -3.493 -19.404 1.00 45.62 88 ILE A CA 1
ATOM 654 C C . ILE A 1 88 ? 34.927 -4.741 -18.893 1.00 45.62 88 ILE A C 1
ATOM 656 O O . ILE A 1 88 ? 34.572 -5.881 -19.186 1.00 45.62 88 ILE A O 1
ATOM 660 N N . ASN A 1 89 ? 36.006 -4.541 -18.126 1.00 40.09 89 ASN A N 1
ATOM 661 C CA . ASN A 1 89 ? 36.856 -5.592 -17.568 1.00 40.09 89 ASN A CA 1
ATOM 662 C C . ASN A 1 89 ? 36.362 -6.162 -16.226 1.00 40.09 89 ASN A C 1
ATOM 664 O O . ASN A 1 89 ? 36.825 -7.237 -15.838 1.00 40.09 89 ASN A O 1
ATOM 668 N N . GLU A 1 90 ? 35.448 -5.488 -15.524 1.00 45.72 90 GLU A N 1
ATOM 669 C CA . GLU A 1 90 ? 34.692 -6.100 -14.427 1.00 45.72 90 GLU A CA 1
ATOM 670 C C . GLU A 1 90 ? 33.437 -6.717 -15.048 1.00 45.72 90 GLU A C 1
ATOM 672 O O . GLU A 1 90 ? 32.545 -6.010 -15.504 1.00 45.72 90 GLU A O 1
ATOM 677 N N . GLY A 1 91 ? 33.421 -8.045 -15.194 1.00 45.84 91 GLY A N 1
ATOM 678 C CA . GLY A 1 91 ? 32.351 -8.746 -15.903 1.00 45.84 91 GLY A CA 1
ATOM 679 C C . GLY A 1 91 ? 30.956 -8.354 -15.403 1.00 45.84 91 GLY A C 1
ATOM 680 O O . GLY A 1 91 ? 30.741 -8.195 -14.207 1.00 45.84 91 GLY A O 1
ATOM 681 N N . LEU A 1 92 ? 29.993 -8.265 -16.325 1.00 54.50 92 LEU A N 1
ATOM 682 C CA . LEU A 1 92 ? 28.581 -7.964 -16.037 1.00 54.50 92 LEU A CA 1
ATOM 683 C C . LEU A 1 92 ? 27.855 -9.122 -15.307 1.00 54.50 92 LEU A C 1
ATOM 685 O O . LEU A 1 92 ? 26.646 -9.059 -15.078 1.00 54.50 92 LEU A O 1
ATOM 689 N N . GLU A 1 93 ? 28.578 -10.197 -14.969 1.00 43.69 93 GLU A N 1
ATOM 690 C CA . GLU A 1 93 ? 28.054 -11.387 -14.300 1.00 43.69 93 GLU A CA 1
ATOM 691 C C . GLU A 1 93 ? 27.533 -11.032 -12.900 1.00 43.69 93 GLU A C 1
ATOM 693 O O . GLU A 1 93 ? 28.283 -10.617 -12.017 1.00 43.69 93 GLU A O 1
ATOM 698 N N . GLY A 1 94 ? 26.232 -11.235 -12.682 1.00 47.06 94 GLY A N 1
ATOM 699 C CA . GLY A 1 94 ? 25.587 -11.011 -11.387 1.00 47.06 94 GLY A CA 1
ATOM 700 C C . GLY A 1 94 ? 25.029 -9.603 -11.164 1.00 47.06 94 GLY A C 1
ATOM 701 O O . GLY A 1 94 ? 24.576 -9.325 -10.054 1.00 47.06 94 GLY A O 1
ATOM 702 N N . MET A 1 95 ? 25.014 -8.735 -12.184 1.00 54.62 95 MET A N 1
ATOM 703 C CA . MET A 1 95 ? 24.366 -7.427 -12.071 1.00 54.62 95 MET A CA 1
ATOM 704 C C . MET A 1 95 ? 22.834 -7.512 -12.096 1.00 54.62 95 MET A C 1
ATOM 706 O O . MET A 1 95 ? 22.232 -8.052 -13.019 1.00 54.62 95 MET A O 1
ATOM 710 N N . GLY A 1 96 ? 22.231 -6.910 -11.069 1.00 72.62 96 GLY A N 1
ATOM 711 C CA . GLY A 1 96 ? 20.839 -6.479 -10.939 1.00 72.62 96 GLY A CA 1
ATOM 712 C C . GLY A 1 96 ? 19.717 -7.493 -11.125 1.00 72.62 96 GLY A C 1
ATOM 713 O O . GLY A 1 96 ? 19.061 -7.868 -10.142 1.00 72.62 96 GLY A O 1
ATOM 714 N N . LEU A 1 97 ? 19.433 -7.869 -12.369 1.00 85.19 97 LEU A N 1
ATOM 715 C CA . LEU A 1 97 ? 18.245 -8.630 -12.758 1.00 85.19 97 LEU A CA 1
ATOM 716 C C . LEU A 1 97 ? 18.635 -10.037 -13.210 1.00 85.19 97 LEU A C 1
ATOM 718 O O . LEU A 1 97 ? 19.646 -10.225 -13.882 1.00 85.19 97 LEU A O 1
ATOM 722 N N . ARG A 1 98 ? 17.842 -11.037 -12.825 1.00 83.94 98 ARG A N 1
ATOM 723 C CA . ARG A 1 98 ? 18.128 -12.445 -13.128 1.00 83.94 98 ARG A CA 1
ATOM 724 C C . ARG A 1 98 ? 17.369 -12.896 -14.365 1.00 83.94 98 ARG A C 1
ATOM 726 O O . ARG A 1 98 ? 16.261 -12.440 -14.618 1.00 83.94 98 ARG A O 1
ATOM 733 N N . GLN A 1 99 ? 17.931 -13.851 -15.099 1.00 87.50 99 GLN A N 1
ATOM 734 C CA . GLN A 1 99 ? 17.193 -14.535 -16.154 1.00 87.50 99 GLN A CA 1
ATOM 735 C C . GLN A 1 99 ? 15.918 -15.190 -15.592 1.00 87.50 99 GLN A C 1
ATOM 737 O O . GLN A 1 99 ? 15.926 -15.733 -14.488 1.00 87.50 99 GLN A O 1
ATOM 742 N N . ASP A 1 100 ? 14.838 -15.131 -16.371 1.00 89.62 100 ASP A N 1
ATOM 743 C CA . ASP A 1 100 ? 13.482 -15.590 -16.054 1.00 89.62 100 ASP A CA 1
ATOM 744 C C . ASP A 1 100 ? 12.768 -14.844 -14.912 1.00 89.62 100 ASP A C 1
ATOM 746 O O . ASP A 1 100 ? 11.649 -15.209 -14.553 1.00 89.62 100 ASP A O 1
ATOM 750 N N . GLU A 1 101 ? 13.349 -13.761 -14.396 1.00 90.31 101 GLU A N 1
ATOM 751 C CA . GLU A 1 101 ? 12.701 -12.898 -13.411 1.00 90.31 101 GLU A CA 1
ATOM 752 C C . GLU A 1 101 ? 11.559 -12.084 -14.039 1.00 90.31 101 GLU A C 1
ATOM 754 O O . GLU A 1 101 ? 11.754 -11.409 -15.054 1.00 90.31 101 GLU A O 1
ATOM 759 N N . GLU A 1 102 ? 10.367 -12.140 -13.436 1.00 93.88 102 GLU A N 1
ATOM 760 C CA . GLU A 1 102 ? 9.237 -11.282 -13.805 1.00 93.88 102 GLU A CA 1
ATOM 761 C C . GLU A 1 102 ? 9.368 -9.901 -13.165 1.00 93.88 102 GLU A C 1
ATOM 763 O O . GLU A 1 102 ? 9.737 -9.769 -11.999 1.00 93.88 102 GLU A O 1
ATOM 768 N N . LEU A 1 103 ? 9.043 -8.864 -13.930 1.00 95.12 103 LEU A N 1
ATOM 769 C CA . LEU A 1 103 ? 9.169 -7.468 -13.541 1.00 95.12 103 LEU A CA 1
ATOM 770 C C . LEU A 1 103 ? 7.903 -6.699 -13.914 1.00 95.12 103 LEU A C 1
ATOM 772 O O . LEU A 1 103 ? 7.298 -6.947 -14.957 1.00 95.12 103 LEU A O 1
ATOM 776 N N . ILE A 1 104 ? 7.573 -5.690 -13.114 1.00 95.94 104 ILE A N 1
ATOM 777 C CA . ILE A 1 104 ? 6.770 -4.550 -13.561 1.00 95.94 104 ILE A CA 1
ATOM 778 C C . ILE A 1 104 ? 7.676 -3.328 -13.570 1.00 95.94 104 ILE A C 1
ATOM 780 O O . ILE A 1 104 ? 8.316 -3.008 -12.568 1.00 95.94 104 ILE A O 1
ATOM 784 N N . VAL A 1 105 ? 7.740 -2.642 -14.705 1.00 95.88 105 VAL A N 1
ATOM 785 C CA . VAL A 1 105 ? 8.611 -1.481 -14.899 1.00 95.88 105 VAL A CA 1
ATOM 786 C C . VAL A 1 105 ? 7.803 -0.266 -15.318 1.00 95.88 105 VAL A C 1
ATOM 788 O O . VAL A 1 105 ? 6.902 -0.376 -16.145 1.00 95.88 105 VAL A O 1
ATOM 791 N N . ARG A 1 106 ? 8.156 0.914 -14.801 1.00 95.50 106 ARG A N 1
ATOM 792 C CA . ARG A 1 106 ? 7.723 2.180 -15.404 1.00 95.50 106 ARG A CA 1
ATOM 793 C C . ARG A 1 106 ? 8.704 2.526 -16.516 1.00 95.50 106 ARG A C 1
ATOM 795 O O . ARG A 1 106 ? 9.892 2.722 -16.245 1.00 95.50 106 ARG A O 1
ATOM 802 N N . ALA A 1 107 ? 8.229 2.567 -17.756 1.00 95.31 107 ALA A N 1
ATOM 803 C CA . ALA A 1 107 ? 9.085 2.772 -18.915 1.00 95.31 107 ALA A CA 1
ATOM 804 C C . ALA A 1 107 ? 8.408 3.581 -20.025 1.00 95.31 107 ALA A C 1
ATOM 806 O O . ALA A 1 107 ? 7.186 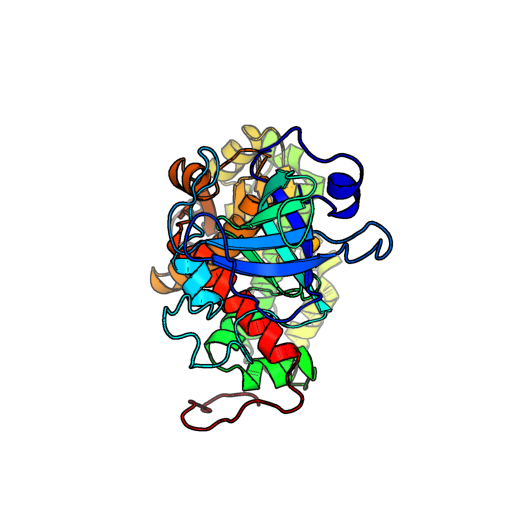3.607 -20.151 1.00 95.31 107 ALA A O 1
ATOM 807 N N . VAL A 1 108 ? 9.235 4.220 -20.852 1.00 94.94 108 VAL A N 1
ATOM 808 C CA . VAL A 1 108 ? 8.826 4.858 -22.107 1.00 94.94 108 VAL A CA 1
ATOM 809 C C . VAL A 1 108 ? 9.119 3.885 -23.258 1.00 94.94 108 VAL A C 1
ATOM 811 O O . VAL A 1 108 ? 10.303 3.642 -23.546 1.00 94.94 108 VAL A O 1
ATOM 814 N N . PRO A 1 109 ? 8.094 3.304 -23.909 1.00 94.62 109 PRO A N 1
ATOM 815 C CA . PRO A 1 109 ? 8.287 2.429 -25.056 1.00 94.62 109 PRO A CA 1
ATOM 816 C C . PRO A 1 109 ? 8.782 3.241 -26.259 1.00 94.62 109 PRO A C 1
ATOM 818 O O . PRO A 1 109 ? 8.334 4.356 -26.510 1.00 94.62 109 PRO A O 1
ATOM 821 N N . ASN A 1 110 ? 9.730 2.686 -27.000 1.00 92.06 110 ASN A N 1
ATOM 822 C CA . ASN A 1 110 ? 10.378 3.329 -28.135 1.00 92.06 110 ASN A CA 1
ATOM 823 C C . ASN A 1 110 ? 10.608 2.286 -29.230 1.00 92.06 110 ASN A C 1
ATOM 825 O O . ASN A 1 110 ? 11.478 1.424 -29.095 1.00 92.06 110 ASN A O 1
ATOM 829 N N . TYR A 1 111 ? 9.817 2.362 -30.295 1.00 90.88 111 TYR A N 1
ATOM 830 C CA . TYR A 1 111 ? 9.883 1.431 -31.414 1.00 90.88 111 TYR A CA 1
ATOM 831 C C . TYR A 1 111 ? 10.888 1.903 -32.472 1.00 90.88 111 TYR A C 1
ATOM 833 O O . TYR A 1 111 ? 10.772 3.007 -33.010 1.00 90.88 111 TYR A O 1
ATOM 841 N N . ARG A 1 112 ? 11.885 1.065 -32.765 1.00 85.00 112 ARG A N 1
ATOM 842 C CA . ARG A 1 112 ? 12.971 1.299 -33.725 1.00 85.00 112 ARG A CA 1
ATOM 843 C C . ARG A 1 112 ? 13.237 0.042 -34.556 1.00 85.00 112 ARG A C 1
ATOM 845 O O . ARG A 1 112 ? 14.118 -0.744 -34.219 1.00 85.00 112 ARG A O 1
ATOM 852 N N . PRO A 1 113 ? 12.485 -0.162 -35.647 1.00 81.38 113 PRO A N 1
ATOM 853 C CA . PRO A 1 113 ? 12.614 -1.372 -36.441 1.00 81.38 113 PRO A CA 1
ATOM 854 C C . PRO A 1 113 ? 13.995 -1.470 -37.099 1.00 81.38 113 PRO A C 1
ATOM 856 O O . PRO A 1 113 ? 14.419 -0.555 -37.808 1.00 81.38 113 PRO A O 1
ATOM 859 N N . GLY A 1 114 ? 14.669 -2.604 -36.907 1.00 73.56 114 GLY A N 1
ATOM 860 C CA . GLY A 1 114 ? 15.957 -2.908 -37.536 1.00 73.56 114 GLY A CA 1
ATOM 861 C C . GLY A 1 114 ? 17.171 -2.174 -36.953 1.00 73.56 114 GLY A C 1
ATOM 862 O O . GLY A 1 114 ? 18.249 -2.252 -37.546 1.00 73.56 114 GLY A O 1
ATOM 863 N N . GLU A 1 115 ? 17.028 -1.487 -35.815 1.00 68.44 115 GLU A N 1
ATOM 864 C CA . GLU A 1 115 ? 18.143 -0.887 -35.074 1.00 68.44 115 GLU A CA 1
ATOM 865 C C . GLU A 1 115 ? 18.437 -1.695 -33.800 1.00 68.44 115 GLU A C 1
ATOM 867 O O . GLU A 1 115 ? 17.679 -1.635 -32.840 1.00 68.44 115 GLU A O 1
ATOM 872 N N . GLY A 1 116 ? 19.567 -2.409 -33.768 1.00 70.31 116 GLY A N 1
ATOM 873 C CA . GLY A 1 116 ? 20.091 -3.033 -32.546 1.00 70.31 116 GLY A CA 1
ATOM 874 C C . GLY A 1 116 ? 19.541 -4.429 -32.232 1.00 70.31 116 GLY A C 1
ATOM 875 O O . GLY A 1 116 ? 19.446 -5.281 -33.116 1.00 70.31 116 GLY A O 1
ATOM 876 N N . GLU A 1 117 ? 19.283 -4.692 -30.948 1.00 71.44 117 GLU A N 1
ATOM 877 C CA . GLU A 1 117 ? 18.993 -6.023 -30.396 1.00 71.44 117 GLU A CA 1
ATOM 878 C C . GLU A 1 117 ? 17.505 -6.412 -30.443 1.00 71.44 117 GLU A C 1
ATOM 880 O O . GLU A 1 117 ? 17.185 -7.602 -30.407 1.00 71.44 117 GLU A O 1
ATOM 885 N N . ALA A 1 118 ? 16.597 -5.433 -30.512 1.00 83.00 118 ALA A N 1
ATOM 886 C CA . ALA A 1 118 ? 15.151 -5.629 -30.603 1.00 83.00 118 ALA A CA 1
ATOM 887 C C . ALA A 1 118 ? 14.483 -4.427 -31.285 1.00 83.00 118 ALA A C 1
ATOM 889 O O . ALA A 1 118 ? 14.985 -3.312 -31.204 1.00 83.00 118 ALA A O 1
ATOM 890 N N . ASP A 1 119 ? 13.306 -4.629 -31.882 1.00 89.12 119 ASP A N 1
ATOM 891 C CA . ASP A 1 119 ? 12.572 -3.527 -32.518 1.00 89.12 119 ASP A CA 1
ATOM 892 C C . ASP A 1 119 ? 11.856 -2.627 -31.495 1.00 89.12 119 ASP A C 1
ATOM 894 O O . ASP A 1 119 ? 11.558 -1.473 -31.788 1.00 89.12 119 ASP A O 1
ATOM 898 N N . LEU A 1 120 ? 11.573 -3.120 -30.283 1.00 93.06 120 LEU A N 1
ATOM 899 C CA . LEU A 1 120 ? 10.931 -2.352 -29.214 1.00 93.06 120 LEU A CA 1
ATOM 900 C C . LEU A 1 120 ? 11.876 -2.200 -28.022 1.00 93.06 120 LEU A C 1
ATOM 902 O O . LEU A 1 120 ? 12.256 -3.187 -27.397 1.00 93.06 120 LEU A O 1
ATOM 906 N N . TYR A 1 121 ? 12.188 -0.957 -27.661 1.00 93.06 121 TYR A N 1
ATOM 907 C CA . TYR A 1 121 ? 12.954 -0.617 -26.466 1.00 93.06 121 TYR A CA 1
ATOM 908 C C . TYR A 1 121 ? 12.033 -0.079 -25.370 1.00 93.06 121 TYR A C 1
ATOM 910 O O . TYR A 1 121 ? 11.291 0.875 -25.591 1.00 93.06 121 TYR A O 1
ATOM 918 N N . LEU A 1 122 ? 12.116 -0.644 -24.169 1.00 95.12 122 LEU A N 1
ATOM 919 C CA . LEU A 1 122 ? 11.450 -0.150 -22.968 1.00 95.12 122 LEU A CA 1
ATOM 920 C C . LEU A 1 122 ? 12.459 0.647 -22.140 1.00 95.12 122 LEU A C 1
ATOM 922 O O . LEU A 1 122 ? 13.297 0.069 -21.451 1.00 95.12 122 LEU A O 1
ATOM 926 N N . ASN A 1 123 ? 12.411 1.976 -22.223 1.00 94.00 123 ASN A N 1
ATOM 927 C CA . ASN A 1 123 ? 13.356 2.831 -21.503 1.00 94.00 123 ASN A CA 1
ATOM 928 C C . ASN A 1 123 ? 12.864 3.060 -20.077 1.00 94.00 123 ASN A C 1
ATOM 930 O O . ASN A 1 123 ? 11.915 3.817 -19.871 1.00 94.00 123 ASN A O 1
ATOM 934 N N . VAL A 1 124 ? 13.494 2.397 -19.109 1.00 94.38 124 VAL A N 1
ATOM 935 C CA . VAL A 1 124 ? 13.081 2.439 -17.705 1.00 94.38 124 VAL A CA 1
ATOM 936 C C . VAL A 1 124 ? 13.352 3.813 -17.119 1.00 94.38 124 VAL A C 1
ATOM 938 O O . VAL A 1 124 ? 14.441 4.368 -17.262 1.00 94.38 124 VAL A O 1
ATOM 941 N N . THR A 1 125 ? 12.358 4.354 -16.427 1.00 92.56 125 THR A N 1
ATOM 942 C CA . THR A 1 125 ? 12.420 5.701 -15.874 1.00 92.56 125 THR A CA 1
ATOM 943 C C . THR A 1 125 ? 12.681 5.690 -14.377 1.00 92.56 125 THR A C 1
ATOM 945 O O . THR A 1 125 ? 13.733 6.154 -13.961 1.00 92.56 125 THR A O 1
ATOM 948 N N . SER A 1 126 ? 11.754 5.193 -13.557 1.00 89.81 126 SER A N 1
ATOM 949 C CA . SER A 1 126 ? 11.809 5.421 -12.103 1.00 89.81 126 SER A CA 1
ATOM 950 C C . SER A 1 126 ? 11.320 4.273 -11.224 1.00 89.81 126 SER A C 1
ATOM 952 O O . SER A 1 126 ? 11.532 4.330 -10.019 1.00 89.81 126 SER A O 1
ATOM 954 N N . VAL A 1 127 ? 10.666 3.247 -11.776 1.00 93.44 127 VAL A N 1
ATOM 955 C CA . VAL A 1 127 ? 10.089 2.149 -10.980 1.00 93.44 127 VAL A CA 1
ATOM 956 C C . VAL A 1 127 ? 10.454 0.807 -11.595 1.00 93.44 127 VAL A C 1
ATOM 958 O O . VAL A 1 127 ? 10.265 0.605 -12.795 1.00 93.44 127 VAL A O 1
ATOM 961 N N . VAL A 1 128 ? 10.931 -0.109 -10.750 1.00 93.56 128 VAL A N 1
ATOM 962 C CA . VAL A 1 128 ? 11.040 -1.543 -11.038 1.00 93.56 128 VAL A CA 1
ATOM 963 C C . VAL A 1 128 ? 10.538 -2.314 -9.824 1.00 93.56 128 VAL A C 1
ATOM 965 O O . VAL A 1 128 ? 11.073 -2.177 -8.723 1.00 93.56 128 VAL A O 1
ATOM 968 N N . ILE A 1 129 ? 9.528 -3.143 -10.045 1.00 93.00 129 ILE A N 1
ATOM 969 C CA . ILE A 1 129 ? 8.954 -4.079 -9.084 1.00 93.00 129 ILE A CA 1
ATOM 970 C C . ILE A 1 129 ? 9.373 -5.479 -9.530 1.00 93.00 129 ILE A C 1
ATOM 972 O O . ILE A 1 129 ? 8.992 -5.928 -10.609 1.00 93.00 129 ILE A O 1
ATOM 976 N N . ARG A 1 130 ? 10.184 -6.154 -8.715 1.00 91.25 130 ARG A N 1
ATOM 977 C CA . ARG A 1 130 ? 10.711 -7.500 -8.997 1.00 91.25 130 ARG A CA 1
ATOM 978 C C . ARG A 1 130 ? 9.774 -8.586 -8.490 1.00 91.25 130 ARG A C 1
ATOM 980 O O . ARG A 1 130 ? 9.306 -8.454 -7.365 1.00 91.25 130 ARG A O 1
ATOM 987 N N . SER A 1 131 ? 9.538 -9.666 -9.222 1.00 89.75 131 SER A N 1
ATOM 988 C CA . SER A 1 131 ? 8.689 -10.776 -8.755 1.00 89.75 131 SER A CA 1
ATOM 989 C C . SER A 1 131 ? 7.330 -10.263 -8.228 1.00 89.75 131 SER A C 1
ATOM 991 O O . SER A 1 131 ? 7.065 -10.350 -7.019 1.00 89.75 131 SER A O 1
ATOM 993 N N . PRO A 1 132 ? 6.517 -9.582 -9.066 1.00 91.06 132 PRO A N 1
ATOM 994 C CA . PRO A 1 132 ? 5.248 -8.963 -8.659 1.00 91.06 132 PRO A CA 1
ATOM 995 C C . PRO A 1 132 ? 4.288 -9.928 -7.945 1.00 91.06 132 PRO A C 1
ATOM 997 O O . PRO A 1 132 ? 3.564 -9.521 -7.050 1.00 91.06 132 PRO A O 1
ATOM 1000 N N . GLU A 1 133 ? 4.355 -11.225 -8.230 1.00 87.75 133 GLU A N 1
ATOM 1001 C CA . GLU A 1 133 ? 3.575 -12.273 -7.566 1.00 87.75 133 GLU A CA 1
ATOM 1002 C C . GLU A 1 133 ? 3.931 -12.486 -6.083 1.00 87.75 133 GLU A C 1
ATOM 1004 O O . GLU A 1 133 ? 3.166 -13.084 -5.320 1.00 87.75 133 GLU A O 1
ATOM 1009 N N . THR A 1 134 ? 5.101 -12.013 -5.644 1.00 85.88 134 THR A N 1
ATOM 1010 C CA . THR A 1 134 ? 5.503 -12.092 -4.241 1.00 85.88 134 THR A CA 1
ATOM 1011 C C . THR A 1 134 ? 4.892 -10.938 -3.457 1.00 85.88 134 THR A C 1
ATOM 1013 O O . THR A 1 134 ? 5.413 -9.826 -3.441 1.00 85.88 134 THR A O 1
ATOM 1016 N N . LEU A 1 135 ? 3.817 -11.238 -2.729 1.00 87.00 135 LEU A N 1
ATOM 1017 C CA . LEU A 1 135 ? 3.139 -10.281 -1.858 1.00 87.00 135 LEU A CA 1
ATOM 1018 C C . LEU A 1 135 ? 3.991 -9.885 -0.645 1.00 87.00 135 LEU A C 1
ATOM 1020 O O . LEU A 1 135 ? 4.306 -10.721 0.220 1.00 87.00 135 LEU A O 1
ATOM 1024 N N . VAL A 1 136 ? 4.303 -8.595 -0.529 1.00 83.56 136 VAL A N 1
ATOM 1025 C CA . VAL A 1 136 ? 5.074 -8.024 0.581 1.00 83.56 136 VAL A CA 1
ATOM 1026 C C . VAL A 1 136 ? 4.213 -7.052 1.392 1.00 83.56 136 VAL A C 1
ATOM 1028 O O . VAL A 1 136 ? 3.806 -6.002 0.907 1.00 83.56 136 VAL A O 1
ATOM 1031 N N . SER A 1 137 ? 3.947 -7.397 2.655 1.00 84.38 137 SER A N 1
ATOM 1032 C CA . SER A 1 137 ? 3.214 -6.545 3.600 1.00 84.38 137 SER A CA 1
ATOM 1033 C C . SER A 1 137 ? 4.131 -5.719 4.498 1.00 84.38 137 SER A C 1
ATOM 1035 O O . SER A 1 137 ? 5.314 -6.033 4.640 1.00 84.38 137 SER A O 1
ATOM 1037 N N . LYS A 1 138 ? 3.584 -4.727 5.214 1.00 83.50 138 LYS A N 1
ATOM 1038 C CA . LYS A 1 138 ? 4.322 -3.960 6.242 1.00 83.50 138 LYS A CA 1
ATOM 1039 C C . LYS A 1 138 ? 5.096 -4.858 7.214 1.00 83.50 138 LYS A C 1
ATOM 1041 O O . LYS A 1 138 ? 6.256 -4.598 7.527 1.00 83.50 138 LYS A O 1
ATOM 1046 N N . ALA A 1 139 ? 4.464 -5.927 7.704 1.00 77.62 139 ALA A N 1
ATOM 1047 C CA . ALA A 1 139 ? 5.104 -6.853 8.638 1.00 77.62 139 ALA A CA 1
ATOM 1048 C C . ALA A 1 139 ? 6.274 -7.610 7.991 1.00 77.62 139 ALA A C 1
ATOM 1050 O O . ALA A 1 139 ? 7.277 -7.879 8.652 1.00 77.62 139 ALA A O 1
ATOM 1051 N N . LYS A 1 140 ? 6.158 -7.939 6.701 1.00 81.69 140 LYS A N 1
ATOM 1052 C CA . LYS A 1 140 ? 7.232 -8.542 5.910 1.00 81.69 140 LYS A CA 1
ATOM 1053 C C . LYS A 1 140 ? 8.388 -7.559 5.698 1.00 81.69 140 LYS A C 1
ATOM 1055 O O . LYS A 1 140 ? 9.523 -7.941 5.963 1.00 81.69 140 LYS A O 1
ATOM 1060 N N . LEU A 1 141 ? 8.101 -6.308 5.327 1.00 79.50 141 LEU A N 1
ATOM 1061 C CA . LEU A 1 141 ? 9.105 -5.247 5.149 1.00 79.50 141 LEU A CA 1
ATOM 1062 C C . LEU A 1 141 ? 9.907 -5.004 6.435 1.00 79.50 141 LEU A C 1
ATOM 1064 O O . LEU A 1 141 ? 11.128 -5.129 6.432 1.00 79.50 141 LEU A O 1
ATOM 1068 N N . ARG A 1 142 ? 9.222 -4.785 7.565 1.00 78.62 142 ARG A N 1
ATOM 1069 C CA . ARG A 1 142 ? 9.872 -4.526 8.862 1.00 78.62 142 ARG A CA 1
ATOM 1070 C C . ARG A 1 142 ? 10.761 -5.682 9.328 1.00 78.62 142 ARG A C 1
ATOM 1072 O O . ARG A 1 142 ? 11.823 -5.469 9.910 1.00 78.62 142 ARG A O 1
ATOM 1079 N N . VAL A 1 143 ? 10.316 -6.923 9.125 1.00 79.25 143 VAL A N 1
ATOM 1080 C CA . VAL A 1 143 ? 11.110 -8.103 9.499 1.00 79.25 143 VAL A CA 1
ATOM 1081 C C . VAL A 1 143 ? 12.312 -8.262 8.571 1.00 79.25 143 VAL A C 1
ATOM 1083 O O . VAL A 1 143 ? 13.393 -8.578 9.058 1.00 79.25 143 VAL A O 1
ATOM 1086 N N . GLN A 1 144 ? 12.150 -8.020 7.267 1.00 79.06 144 GLN A N 1
ATOM 1087 C CA . GLN A 1 144 ? 13.248 -8.071 6.302 1.00 79.06 144 GLN A CA 1
ATOM 1088 C C . GLN A 1 144 ? 14.345 -7.055 6.640 1.00 79.06 144 GLN A C 1
ATOM 1090 O O . GLN A 1 144 ? 15.520 -7.420 6.675 1.00 79.06 144 GLN A O 1
ATOM 1095 N N . GLU A 1 145 ? 13.956 -5.815 6.942 1.00 75.62 145 GLU A N 1
ATOM 1096 C CA . GLU A 1 145 ? 14.865 -4.738 7.342 1.00 75.62 145 GLU A CA 1
ATOM 1097 C C . GLU A 1 145 ? 15.649 -5.103 8.617 1.00 75.62 145 GLU A C 1
ATOM 1099 O O . GLU A 1 145 ? 16.878 -5.004 8.661 1.00 75.62 145 GLU A O 1
ATOM 1104 N N . ARG A 1 146 ? 14.954 -5.616 9.645 1.00 80.00 146 ARG A N 1
ATOM 1105 C CA . ARG A 1 146 ? 15.582 -6.038 10.907 1.00 80.00 146 ARG A CA 1
ATOM 1106 C C . ARG A 1 146 ? 16.511 -7.241 10.711 1.00 80.00 146 ARG A C 1
ATOM 1108 O O . ARG A 1 146 ? 17.656 -7.235 11.174 1.00 80.00 146 ARG A O 1
ATOM 1115 N N . CYS A 1 147 ? 16.007 -8.307 10.087 1.00 80.75 147 CYS A N 1
ATOM 1116 C CA . CYS A 1 147 ? 16.698 -9.585 9.962 1.00 80.75 147 CYS A CA 1
ATOM 1117 C C . CYS A 1 147 ? 16.137 -10.444 8.813 1.00 80.75 147 CYS A C 1
ATOM 1119 O O . CYS A 1 147 ? 15.138 -11.151 8.963 1.00 80.75 147 CYS A O 1
ATOM 1121 N N . SER A 1 148 ? 16.863 -10.506 7.693 1.00 81.19 148 SER A N 1
ATOM 1122 C CA . SER A 1 148 ? 16.513 -11.363 6.547 1.00 81.19 148 SER A CA 1
ATOM 1123 C C . SER A 1 148 ? 16.432 -12.859 6.887 1.00 81.19 148 SER A C 1
ATOM 1125 O O . SER A 1 148 ? 15.695 -13.610 6.247 1.00 81.19 148 SER A O 1
ATOM 1127 N N . ARG A 1 149 ? 17.139 -13.322 7.930 1.00 84.50 149 ARG A N 1
ATOM 1128 C CA . ARG A 1 149 ? 16.994 -14.695 8.436 1.00 84.50 149 ARG A CA 1
ATOM 1129 C C . ARG A 1 149 ? 15.642 -14.919 9.107 1.00 84.50 149 ARG A C 1
ATOM 1131 O O . ARG A 1 149 ? 15.010 -15.939 8.836 1.00 84.50 149 ARG A O 1
ATOM 1138 N N . GLU A 1 150 ? 15.209 -13.996 9.965 1.00 85.25 150 GLU A N 1
ATOM 1139 C CA . GLU A 1 150 ? 13.878 -14.062 10.571 1.00 85.25 150 GLU A CA 1
ATOM 1140 C C . GLU A 1 150 ? 12.813 -14.040 9.474 1.00 85.25 150 GLU A C 1
ATOM 1142 O O . GLU A 1 150 ? 11.914 -14.878 9.491 1.00 85.25 150 GLU A O 1
ATOM 1147 N N . TYR A 1 151 ? 12.955 -13.151 8.484 1.00 82.44 151 TYR A N 1
ATOM 1148 C CA . TYR A 1 151 ? 12.064 -13.098 7.326 1.00 82.44 151 TYR A CA 1
ATOM 1149 C C . TYR A 1 151 ? 11.955 -14.464 6.646 1.00 82.44 151 TYR A C 1
ATOM 1151 O O . TYR A 1 151 ? 10.856 -14.988 6.454 1.00 82.44 151 TYR A O 1
ATOM 1159 N N . TYR A 1 152 ? 13.103 -15.075 6.345 1.00 83.69 152 TYR A N 1
ATOM 1160 C CA . TYR A 1 152 ? 13.168 -16.375 5.694 1.00 83.69 152 TYR A CA 1
ATOM 1161 C C . TYR A 1 152 ? 12.467 -17.467 6.512 1.00 83.69 152 TYR A C 1
ATOM 1163 O O . TYR A 1 152 ? 11.632 -18.213 6.002 1.00 83.69 152 TYR A O 1
ATOM 1171 N N . LEU A 1 153 ? 12.767 -17.567 7.806 1.00 85.38 153 LEU A N 1
ATOM 1172 C CA . LEU A 1 153 ? 12.171 -18.591 8.661 1.00 85.38 153 LEU A CA 1
ATOM 1173 C C . LEU A 1 153 ? 10.662 -18.372 8.834 1.00 85.38 153 LEU A C 1
ATOM 1175 O O . LEU A 1 153 ? 9.888 -19.322 8.699 1.00 85.38 153 LEU A O 1
ATOM 1179 N N . ARG A 1 154 ? 10.240 -17.125 9.058 1.00 85.88 154 ARG A N 1
ATOM 1180 C CA . ARG A 1 154 ? 8.844 -16.757 9.311 1.00 85.88 154 ARG A CA 1
ATOM 1181 C C . ARG A 1 154 ? 7.960 -16.890 8.077 1.00 85.88 154 ARG A C 1
ATOM 1183 O O . ARG A 1 154 ? 6.883 -17.461 8.188 1.00 85.88 154 ARG A O 1
ATOM 1190 N N . TYR A 1 155 ? 8.392 -16.371 6.930 1.00 83.44 155 TYR A N 1
ATOM 1191 C CA . TYR A 1 155 ? 7.525 -16.202 5.757 1.00 83.44 155 TYR A CA 1
ATOM 1192 C C . TYR A 1 155 ? 7.841 -17.149 4.600 1.00 83.44 155 TYR A C 1
ATOM 1194 O O . TYR A 1 155 ? 6.953 -17.430 3.803 1.00 83.44 155 TYR A O 1
ATOM 1202 N N . VAL A 1 156 ? 9.073 -17.660 4.503 1.00 82.19 156 VAL A N 1
ATOM 1203 C CA . VAL A 1 156 ? 9.456 -18.609 3.440 1.00 82.19 156 VAL A CA 1
ATOM 1204 C C . VAL A 1 156 ? 9.305 -20.044 3.931 1.00 82.19 156 VAL A C 1
ATOM 1206 O O . VAL A 1 156 ? 8.782 -20.903 3.225 1.00 82.19 156 VAL A O 1
ATOM 1209 N N . LYS A 1 157 ? 9.743 -20.330 5.164 1.00 84.81 157 LYS A N 1
ATOM 1210 C CA . LYS A 1 157 ? 9.610 -21.665 5.770 1.00 84.81 157 LYS A CA 1
ATOM 1211 C C . LYS A 1 157 ? 8.349 -21.848 6.605 1.00 84.81 157 LYS A C 1
ATOM 1213 O O . LYS A 1 157 ? 8.091 -22.977 7.015 1.00 84.81 157 LYS A O 1
ATOM 1218 N N . ASN A 1 158 ? 7.575 -20.784 6.840 1.00 82.50 158 ASN A N 1
ATOM 1219 C CA . ASN A 1 158 ? 6.388 -20.802 7.701 1.00 82.50 158 ASN A CA 1
ATOM 1220 C C . ASN A 1 158 ? 6.671 -21.455 9.066 1.00 82.50 158 ASN A C 1
ATOM 1222 O O . ASN A 1 158 ? 5.857 -22.214 9.596 1.00 82.50 158 ASN A O 1
ATOM 1226 N N . ALA A 1 159 ? 7.864 -21.212 9.619 1.00 81.25 159 ALA A N 1
ATOM 1227 C CA . ALA A 1 159 ? 8.262 -21.798 10.885 1.00 81.25 159 ALA A CA 1
ATOM 1228 C C . ALA A 1 159 ? 7.425 -21.191 12.026 1.00 81.25 159 ALA A C 1
ATOM 1230 O O . ALA A 1 159 ? 7.266 -19.976 12.147 1.00 81.25 159 ALA A O 1
ATOM 1231 N N . TYR A 1 160 ? 6.846 -22.065 12.847 1.00 73.88 160 TYR A N 1
ATOM 1232 C CA . TYR A 1 160 ? 5.888 -21.695 13.883 1.00 73.88 160 TYR A CA 1
ATOM 1233 C C . TYR A 1 160 ? 6.572 -21.014 15.077 1.00 73.88 160 TYR A C 1
ATOM 1235 O O . TYR A 1 160 ? 7.454 -21.602 15.696 1.00 73.88 160 TYR A O 1
ATOM 1243 N N . THR A 1 161 ? 6.116 -19.813 15.454 1.00 65.56 161 THR A N 1
ATOM 1244 C CA . THR A 1 161 ? 6.665 -19.036 16.590 1.00 65.56 161 THR A CA 1
ATOM 1245 C C . THR A 1 161 ? 5.793 -19.043 17.844 1.00 65.56 161 THR A C 1
ATOM 1247 O O . THR A 1 161 ? 6.010 -18.242 18.749 1.00 65.56 161 THR A O 1
ATOM 1250 N N . GLY A 1 162 ? 4.761 -19.888 17.905 1.00 61.16 162 GLY A N 1
ATOM 1251 C CA . GLY A 1 162 ? 3.681 -19.709 18.879 1.00 61.16 162 GLY A CA 1
ATOM 1252 C C . GLY A 1 162 ? 2.633 -18.701 18.393 1.00 61.16 162 GLY A C 1
ATOM 1253 O O . GLY A 1 162 ? 2.954 -17.727 17.711 1.00 61.16 162 GLY A O 1
ATOM 1254 N N . GLY A 1 163 ? 1.362 -18.964 18.704 1.00 56.25 163 GLY A N 1
ATOM 1255 C CA . GLY A 1 163 ? 0.231 -18.124 18.297 1.00 56.25 163 GLY A CA 1
ATOM 1256 C C . GLY A 1 163 ? 0.051 -16.855 19.143 1.00 56.25 163 GLY A C 1
ATOM 1257 O O . GLY A 1 163 ? 0.750 -16.635 20.133 1.00 56.25 163 GLY A O 1
ATOM 1258 N N . ARG A 1 164 ? -0.960 -16.043 18.790 1.00 54.19 164 ARG A N 1
ATOM 1259 C CA . ARG A 1 164 ? -1.369 -14.814 19.514 1.00 54.19 164 ARG A CA 1
ATOM 1260 C C . ARG A 1 164 ? -1.614 -15.054 21.021 1.00 54.19 164 ARG A C 1
ATOM 1262 O O . ARG A 1 164 ? -1.448 -14.142 21.825 1.00 54.19 164 ARG A O 1
ATOM 1269 N N . TYR A 1 165 ? -1.904 -16.298 21.406 1.00 53.78 165 TYR A N 1
ATOM 1270 C CA . TYR A 1 165 ? -2.161 -16.750 22.778 1.00 53.78 165 TYR A CA 1
ATOM 1271 C C . TYR A 1 165 ? -0.912 -17.082 23.611 1.00 53.78 165 TYR A C 1
ATOM 1273 O O . TYR A 1 165 ? -1.061 -17.543 24.733 1.00 53.78 165 TYR A O 1
ATOM 1281 N N . ASN A 1 166 ? 0.306 -16.849 23.110 1.00 61.56 166 ASN A N 1
ATOM 1282 C CA . ASN A 1 166 ? 1.530 -16.919 23.927 1.00 61.56 166 ASN A CA 1
ATOM 1283 C C . ASN A 1 166 ? 1.951 -15.554 24.500 1.00 61.56 166 ASN A C 1
ATOM 1285 O O . ASN A 1 166 ? 2.942 -15.467 25.218 1.00 61.56 166 ASN A O 1
ATOM 1289 N N . ARG A 1 167 ? 1.207 -14.487 24.188 1.00 69.44 167 ARG A N 1
ATOM 1290 C CA . ARG A 1 167 ? 1.472 -13.120 24.664 1.00 69.44 167 ARG A CA 1
ATOM 1291 C C . ARG A 1 167 ? 0.999 -12.900 26.095 1.00 69.44 167 ARG A C 1
ATOM 1293 O O . ARG A 1 167 ? 0.172 -13.666 26.576 1.00 69.44 167 ARG A O 1
ATOM 1300 N N . GLU A 1 168 ? 1.467 -11.848 26.755 1.00 77.06 168 GLU A N 1
ATOM 1301 C CA . 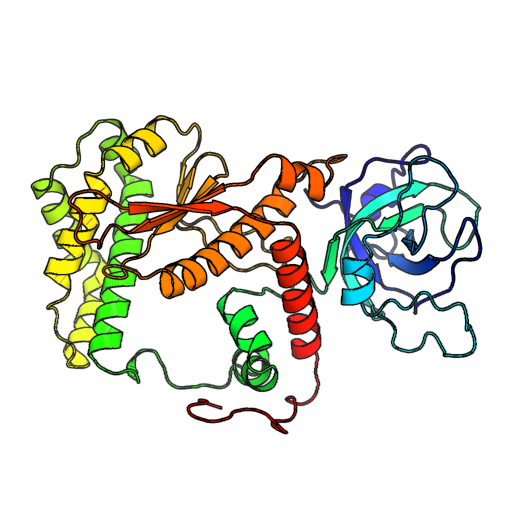GLU A 1 168 ? 0.945 -11.457 28.070 1.00 77.06 168 GLU A CA 1
ATOM 1302 C C . GLU A 1 168 ? -0.530 -11.027 27.988 1.00 77.06 168 GLU A C 1
ATOM 1304 O O . GLU A 1 168 ? -0.990 -10.559 26.944 1.00 77.06 168 GLU A O 1
ATOM 1309 N N . ASN A 1 169 ? -1.283 -11.180 29.083 1.00 79.31 169 ASN A N 1
ATOM 1310 C CA . ASN A 1 169 ? -2.737 -10.966 29.089 1.00 79.31 169 ASN A CA 1
ATOM 1311 C C . ASN A 1 169 ? -3.129 -9.565 28.595 1.00 79.31 169 ASN A C 1
ATOM 1313 O O . ASN A 1 169 ? -3.999 -9.458 27.737 1.00 79.31 169 ASN A O 1
ATOM 1317 N N . TYR A 1 170 ? -2.426 -8.516 29.039 1.00 75.81 170 TYR A N 1
ATOM 1318 C CA . TYR A 1 170 ? -2.702 -7.138 28.612 1.00 75.81 170 TYR A CA 1
ATOM 1319 C C . TYR A 1 170 ? -2.532 -6.939 27.095 1.00 75.81 170 TYR A C 1
ATOM 1321 O O . TYR A 1 170 ? -3.257 -6.161 26.480 1.00 75.81 170 TYR A O 1
ATOM 1329 N N . GLN A 1 171 ? -1.596 -7.659 26.465 1.00 79.94 171 GLN A N 1
ATOM 1330 C CA . GLN A 1 171 ? -1.391 -7.582 25.019 1.00 79.94 171 GLN A CA 1
ATOM 1331 C C . GLN A 1 171 ? -2.538 -8.255 24.271 1.00 79.94 171 GLN A C 1
ATOM 1333 O O . GLN A 1 171 ? -2.947 -7.764 23.226 1.00 79.94 171 GLN A O 1
ATOM 1338 N N . ARG A 1 172 ? -3.067 -9.369 24.794 1.00 81.75 172 ARG A N 1
ATOM 1339 C CA . ARG A 1 172 ? -4.227 -10.051 24.200 1.00 81.75 172 ARG A CA 1
ATOM 1340 C C . ARG A 1 172 ? -5.469 -9.169 24.280 1.00 81.75 172 ARG A C 1
ATOM 1342 O O . ARG A 1 172 ? -6.123 -8.998 23.258 1.00 81.75 172 ARG A O 1
ATOM 1349 N N . SER A 1 173 ? -5.721 -8.560 25.440 1.00 85.19 173 SER A N 1
ATOM 1350 C CA . SER A 1 173 ? -6.814 -7.601 25.633 1.00 85.19 173 SER A CA 1
ATOM 1351 C C . SER A 1 173 ? -6.703 -6.418 24.672 1.00 85.19 173 SER A C 1
ATOM 1353 O O . SER A 1 173 ? -7.651 -6.123 23.952 1.00 85.19 173 SER A O 1
ATOM 1355 N N . SER A 1 174 ? -5.518 -5.806 24.549 1.00 85.56 174 SER A N 1
ATOM 1356 C CA . SER A 1 174 ? -5.334 -4.684 23.622 1.00 85.56 174 SER A CA 1
ATOM 1357 C C . SER A 1 174 ? -5.494 -5.075 22.149 1.00 85.56 174 SER A C 1
ATOM 1359 O O . SER A 1 174 ? -5.942 -4.241 21.368 1.00 85.56 174 SER A O 1
ATOM 1361 N N . ILE A 1 175 ? -5.099 -6.292 21.753 1.00 86.19 175 ILE A N 1
ATOM 1362 C CA . ILE A 1 175 ? -5.284 -6.780 20.376 1.00 86.19 175 ILE A CA 1
ATOM 1363 C C . ILE A 1 175 ? -6.767 -7.017 20.106 1.00 86.19 175 ILE A C 1
ATOM 1365 O O . ILE A 1 175 ? -7.256 -6.593 19.068 1.00 86.19 175 ILE A O 1
ATOM 1369 N N . PHE A 1 176 ? -7.472 -7.654 21.044 1.00 90.69 176 PHE A N 1
ATOM 1370 C CA . PHE A 1 176 ? -8.911 -7.875 20.940 1.00 90.69 176 PHE A CA 1
ATOM 1371 C C . PHE A 1 176 ? -9.675 -6.553 20.826 1.00 90.69 176 PHE A C 1
ATOM 1373 O O . PHE A 1 176 ? -10.458 -6.399 19.898 1.00 90.69 176 PHE A O 1
ATOM 1380 N N . ARG A 1 177 ? -9.384 -5.572 21.696 1.00 92.94 177 ARG A N 1
ATOM 1381 C CA . ARG A 1 177 ? -9.968 -4.225 21.600 1.00 92.94 177 ARG A CA 1
ATOM 1382 C C . ARG A 1 177 ? -9.748 -3.617 20.217 1.00 92.94 177 ARG A C 1
ATOM 1384 O O . ARG A 1 177 ? -10.689 -3.092 19.640 1.00 92.94 177 ARG A O 1
ATOM 1391 N N . GLY A 1 178 ? -8.511 -3.674 19.719 1.00 92.44 178 GLY A N 1
ATOM 1392 C CA . GLY A 1 178 ? -8.163 -3.173 18.392 1.00 92.44 178 GLY A CA 1
ATOM 1393 C C . GLY A 1 178 ? -9.035 -3.808 17.317 1.00 92.44 178 GLY A C 1
ATOM 1394 O O . GLY A 1 178 ? -9.804 -3.110 16.672 1.00 92.44 178 GLY A O 1
ATOM 1395 N N . ASN A 1 179 ? -8.972 -5.133 17.192 1.00 92.38 179 ASN A N 1
ATOM 1396 C CA . ASN A 1 179 ? -9.733 -5.880 16.191 1.00 92.38 179 ASN A CA 1
ATOM 1397 C C . ASN A 1 179 ? -11.237 -5.596 16.267 1.00 92.38 179 ASN A C 1
ATOM 1399 O O . ASN A 1 179 ? -11.839 -5.289 15.250 1.00 92.38 179 ASN A O 1
ATOM 1403 N N . ALA A 1 180 ? -11.821 -5.624 17.468 1.00 95.31 180 ALA A N 1
ATOM 1404 C CA . ALA A 1 180 ? -13.246 -5.382 17.646 1.00 95.31 180 ALA A CA 1
ATOM 1405 C C . ALA A 1 180 ? -13.662 -3.982 17.172 1.00 95.31 180 ALA A C 1
ATOM 1407 O O . ALA A 1 180 ? -14.688 -3.849 16.520 1.00 95.31 180 ALA A O 1
ATOM 1408 N N . VAL A 1 181 ? -12.871 -2.941 17.463 1.00 96.94 181 VAL A N 1
ATOM 1409 C CA . VAL A 1 181 ? -13.161 -1.582 16.972 1.00 96.94 181 VAL A CA 1
ATOM 1410 C C . VAL A 1 181 ? -13.091 -1.519 15.445 1.00 96.94 181 VAL A C 1
ATOM 1412 O O . VAL A 1 181 ? -13.971 -0.905 14.852 1.00 96.94 181 VAL A O 1
ATOM 1415 N N . HIS A 1 182 ? -12.090 -2.149 14.817 1.00 96.56 182 HIS A N 1
ATOM 1416 C CA . HIS A 1 182 ? -11.990 -2.189 13.352 1.00 96.56 182 HIS A CA 1
ATOM 1417 C C . HIS A 1 182 ? -13.182 -2.930 12.733 1.00 96.56 182 HIS A C 1
ATOM 1419 O O . HIS A 1 182 ? -13.859 -2.350 11.898 1.00 96.56 182 HIS A O 1
ATOM 1425 N N . GLU A 1 183 ? -13.516 -4.134 13.206 1.00 95.88 183 GLU A N 1
ATOM 1426 C CA . GLU A 1 183 ? -14.636 -4.924 12.665 1.00 95.88 183 GLU A CA 1
ATOM 1427 C C . GLU A 1 183 ? -15.996 -4.229 12.860 1.00 95.88 183 GLU A C 1
ATOM 1429 O O . GLU A 1 183 ? -16.847 -4.250 11.972 1.00 95.88 183 GLU A O 1
ATOM 1434 N N . ILE A 1 184 ? -16.210 -3.573 14.009 1.00 97.19 184 ILE A N 1
ATOM 1435 C CA . ILE A 1 184 ? -17.428 -2.788 14.261 1.00 97.19 184 ILE A CA 1
ATOM 1436 C C . ILE A 1 184 ? -17.495 -1.576 13.322 1.00 97.19 184 ILE A C 1
ATOM 1438 O O . ILE A 1 184 ? -18.568 -1.283 12.789 1.00 97.19 184 ILE A O 1
ATOM 1442 N N . ALA A 1 185 ? -16.377 -0.865 13.137 1.00 97.06 185 ALA A N 1
ATOM 1443 C CA . ALA A 1 185 ? -16.292 0.297 12.255 1.00 97.06 185 ALA A CA 1
ATOM 1444 C C . ALA A 1 185 ? -16.499 -0.092 10.788 1.00 97.06 185 ALA A C 1
ATOM 1446 O O . ALA A 1 185 ? -17.352 0.500 10.136 1.00 97.06 185 ALA A O 1
ATOM 1447 N N . GLU A 1 186 ? -15.807 -1.130 10.312 1.00 95.69 186 GLU A N 1
ATOM 1448 C CA . GLU A 1 186 ? -15.986 -1.743 8.991 1.00 95.69 186 GLU A CA 1
ATOM 1449 C C . GLU A 1 186 ? -17.468 -2.009 8.731 1.00 95.69 186 GLU A C 1
ATOM 1451 O O . GLU A 1 186 ? -18.062 -1.453 7.808 1.00 95.69 186 GLU A O 1
ATOM 1456 N N . LYS A 1 187 ? -18.104 -2.783 9.614 1.00 96.19 187 LYS A N 1
ATOM 1457 C CA . LYS A 1 187 ? -19.509 -3.169 9.462 1.00 96.19 187 LYS A CA 1
ATOM 1458 C C . LYS A 1 187 ? -20.454 -1.977 9.468 1.00 96.19 187 LYS A C 1
ATOM 1460 O O . LYS A 1 187 ? -21.424 -1.958 8.714 1.00 96.19 187 LYS A O 1
ATOM 1465 N N . ALA A 1 188 ? -20.165 -0.962 10.278 1.00 96.69 188 ALA A N 1
ATOM 1466 C CA . ALA A 1 188 ? -20.957 0.259 10.288 1.00 96.69 188 ALA A CA 1
ATOM 1467 C C . ALA A 1 188 ? -20.790 1.073 8.996 1.00 96.69 188 ALA A C 1
ATOM 1469 O O . ALA A 1 188 ? -21.784 1.579 8.481 1.00 96.69 188 ALA A O 1
ATOM 1470 N N . PHE A 1 189 ? -19.576 1.190 8.454 1.00 96.25 189 PHE A N 1
ATOM 1471 C CA . PHE A 1 189 ? -19.352 1.879 7.183 1.00 96.25 189 PHE A CA 1
ATOM 1472 C C . PHE A 1 189 ? -19.948 1.111 5.997 1.00 96.25 189 PHE A C 1
ATOM 1474 O O . PHE A 1 189 ? -20.461 1.734 5.075 1.00 96.25 189 PHE A O 1
ATOM 1481 N N . GLU A 1 190 ? -19.942 -0.222 6.020 1.00 94.81 190 GLU A N 1
ATOM 1482 C CA . GLU A 1 190 ? -20.526 -1.042 4.952 1.00 94.81 190 GLU A CA 1
ATOM 1483 C C . GLU A 1 190 ? -22.062 -1.048 4.968 1.00 94.81 190 GLU A C 1
ATOM 1485 O O . GLU A 1 190 ? -22.705 -0.919 3.925 1.00 94.81 190 GLU A O 1
ATOM 1490 N N . GLU A 1 191 ? -22.668 -1.244 6.142 1.00 95.62 191 GLU A N 1
ATOM 1491 C CA . GLU A 1 191 ? -24.098 -1.567 6.261 1.00 95.62 191 GLU A CA 1
ATOM 1492 C C . GLU A 1 191 ? -24.944 -0.388 6.764 1.00 95.62 191 GLU A C 1
ATOM 1494 O O . GLU A 1 191 ? -26.171 -0.397 6.625 1.00 95.62 191 GLU A O 1
ATOM 1499 N N . HIS A 1 192 ? -24.302 0.631 7.342 1.00 96.19 192 HIS A N 1
ATOM 1500 C CA . HIS A 1 192 ? -24.952 1.753 8.023 1.00 96.19 192 HIS A CA 1
ATOM 1501 C C . HIS A 1 192 ? -24.344 3.114 7.653 1.00 96.19 192 HIS A C 1
ATOM 1503 O O . HIS A 1 192 ? -24.418 4.061 8.443 1.00 96.19 192 HIS A O 1
ATOM 1509 N N . LEU A 1 193 ? -23.750 3.236 6.457 1.00 95.31 193 LEU A N 1
ATOM 1510 C CA . LEU A 1 193 ? -23.170 4.493 5.969 1.00 95.31 193 LEU A CA 1
ATOM 1511 C C . LEU A 1 193 ? -24.178 5.648 6.007 1.00 95.31 193 LEU A C 1
ATOM 1513 O O . LEU A 1 193 ? -23.856 6.758 6.420 1.00 95.31 193 LEU A O 1
ATOM 1517 N N . ASP A 1 194 ? -25.424 5.373 5.629 1.00 96.06 194 ASP A N 1
ATOM 1518 C CA . ASP A 1 194 ? -26.530 6.328 5.637 1.00 96.06 194 ASP A CA 1
ATOM 1519 C C . ASP A 1 194 ? -26.769 6.956 7.015 1.00 96.06 194 ASP A C 1
ATOM 1521 O O . ASP A 1 194 ? -27.119 8.133 7.097 1.00 96.06 194 ASP A O 1
ATOM 1525 N N . ARG A 1 195 ? -26.524 6.219 8.101 1.00 96.56 195 ARG A N 1
ATOM 1526 C CA . ARG A 1 195 ? -26.640 6.757 9.461 1.00 96.56 195 ARG A CA 1
ATOM 1527 C C . ARG A 1 195 ? -25.557 7.782 9.784 1.00 96.56 195 ARG A C 1
ATOM 1529 O O . ARG A 1 195 ? -25.837 8.723 10.522 1.00 96.56 195 ARG A O 1
ATOM 1536 N N . PHE A 1 196 ? -24.354 7.641 9.224 1.00 95.81 196 PHE A N 1
ATOM 1537 C CA . PHE A 1 196 ? -23.329 8.685 9.316 1.00 95.81 196 PHE A CA 1
ATOM 1538 C C . PHE A 1 196 ? -23.764 9.918 8.523 1.00 95.81 196 PHE A C 1
ATOM 1540 O O . PHE A 1 196 ? -23.831 11.013 9.074 1.00 95.81 196 PHE A O 1
ATOM 1547 N N . LEU A 1 197 ? -24.149 9.726 7.258 1.00 94.56 197 LEU A N 1
ATOM 1548 C CA . LEU A 1 197 ? -24.519 10.815 6.344 1.00 94.56 197 LEU A CA 1
ATOM 1549 C C . LEU A 1 197 ? -25.724 11.640 6.830 1.00 94.56 197 LEU A C 1
ATOM 1551 O O . LEU A 1 197 ? -25.825 12.828 6.532 1.00 94.56 197 LEU A O 1
ATOM 1555 N N . ASN A 1 198 ? -26.641 11.019 7.575 1.00 95.06 198 ASN A N 1
ATOM 1556 C CA . ASN A 1 198 ? -27.845 11.663 8.106 1.00 95.06 198 ASN A CA 1
ATOM 1557 C C . ASN A 1 198 ? -27.727 12.106 9.577 1.00 95.06 198 ASN A C 1
ATOM 1559 O O . ASN A 1 198 ? -28.725 12.562 10.136 1.00 95.06 198 ASN A O 1
ATOM 1563 N N . ASP A 1 199 ? -26.545 11.994 10.197 1.00 93.81 199 ASP A N 1
ATOM 1564 C CA . ASP A 1 199 ? -26.311 12.354 11.606 1.00 93.81 199 ASP A CA 1
ATOM 1565 C C . ASP A 1 199 ? -27.201 11.572 12.602 1.00 93.81 199 ASP A C 1
ATOM 1567 O O . ASP A 1 199 ? -27.778 12.115 13.543 1.00 93.81 199 ASP A O 1
ATOM 1571 N N . GLU A 1 200 ? -27.357 10.265 12.372 1.00 96.19 200 GLU A N 1
ATOM 1572 C CA . GLU A 1 200 ? -28.249 9.384 13.145 1.00 96.19 200 GLU A CA 1
ATOM 1573 C C . GLU A 1 200 ? -27.520 8.520 14.189 1.00 96.19 200 GLU A C 1
ATOM 1575 O O . GLU A 1 200 ? -28.143 7.710 14.891 1.00 96.19 200 GLU A O 1
ATOM 1580 N N . TRP A 1 201 ? -26.197 8.646 14.299 1.00 96.62 201 TRP A N 1
ATOM 1581 C CA . TRP A 1 201 ? -25.426 8.011 15.363 1.00 96.62 201 TRP A CA 1
ATOM 1582 C C . TRP A 1 201 ? -25.465 8.868 16.627 1.00 96.62 201 TRP A C 1
ATOM 1584 O O . TRP A 1 201 ? -24.816 9.902 16.725 1.00 96.62 201 TRP A O 1
ATOM 1594 N N . THR A 1 202 ? -26.218 8.414 17.628 1.00 96.19 202 THR A N 1
ATOM 1595 C CA . THR A 1 202 ? -26.138 8.943 19.000 1.00 96.19 202 THR A CA 1
ATOM 1596 C C . THR A 1 202 ? -25.313 8.009 19.883 1.00 96.19 202 THR A C 1
ATOM 1598 O O . THR A 1 202 ? -25.291 6.803 19.602 1.00 96.19 202 THR A O 1
ATOM 1601 N N . PRO A 1 203 ? -24.711 8.500 20.984 1.00 96.38 203 PRO A N 1
ATOM 1602 C CA . PRO A 1 203 ? -23.977 7.656 21.926 1.00 96.38 203 PRO A CA 1
ATOM 1603 C C . PRO A 1 203 ? -24.747 6.407 22.374 1.00 96.38 203 PRO A C 1
ATOM 1605 O O . PRO A 1 203 ? -24.196 5.310 22.362 1.00 96.38 203 PRO A O 1
ATOM 1608 N N . GLU A 1 204 ? -26.045 6.529 22.676 1.00 97.12 204 GLU A N 1
ATOM 1609 C CA . GLU A 1 204 ? -26.865 5.381 23.087 1.00 97.12 204 GLU A CA 1
ATOM 1610 C C . GLU A 1 204 ? -27.064 4.363 21.954 1.00 97.12 204 GLU A C 1
ATOM 1612 O O . GLU A 1 204 ? -27.103 3.150 22.183 1.00 97.12 204 GLU A O 1
ATOM 1617 N N . SER A 1 205 ? -27.196 4.846 20.715 1.00 97.44 205 SER A N 1
ATOM 1618 C CA . SER A 1 205 ? -27.341 3.972 19.550 1.00 97.44 205 SER A CA 1
ATOM 1619 C C . SER A 1 205 ? -26.038 3.238 19.219 1.00 97.44 205 SER A C 1
ATOM 1621 O O . SER A 1 205 ? -26.091 2.075 18.819 1.00 97.44 205 SER A O 1
ATOM 1623 N N . VAL A 1 206 ? -24.883 3.882 19.433 1.00 97.19 206 VAL A N 1
ATOM 1624 C CA . VAL A 1 206 ? -23.566 3.257 19.255 1.00 97.19 206 VAL A CA 1
ATOM 1625 C C . VAL A 1 206 ? -23.332 2.207 20.336 1.00 97.19 206 VAL A C 1
ATOM 1627 O O . VAL A 1 206 ? -22.941 1.091 20.015 1.00 97.19 206 VAL A O 1
ATOM 1630 N N . GLU A 1 207 ? -23.635 2.509 21.601 1.00 97.62 207 GLU A N 1
ATOM 1631 C CA . GLU A 1 207 ? -23.535 1.540 22.701 1.00 97.62 207 GLU A CA 1
ATOM 1632 C C . GLU A 1 207 ? -24.385 0.289 22.443 1.00 97.62 207 GLU A C 1
ATOM 1634 O O . GLU A 1 207 ? -23.903 -0.835 22.618 1.00 97.62 207 GLU A O 1
ATOM 1639 N N . THR A 1 208 ? -25.624 0.477 21.978 1.00 97.06 208 THR A N 1
ATOM 1640 C CA . THR A 1 208 ? -26.521 -0.632 21.622 1.00 97.06 208 THR A CA 1
ATOM 1641 C C . THR A 1 208 ? -25.918 -1.477 20.499 1.00 97.06 208 THR A C 1
ATOM 1643 O O . THR A 1 208 ? -25.762 -2.685 20.666 1.00 97.06 208 THR A O 1
ATOM 1646 N N . TYR A 1 209 ? -25.500 -0.837 19.403 1.00 97.44 209 TYR A N 1
ATOM 1647 C CA . TYR A 1 209 ? -24.902 -1.510 18.248 1.00 97.44 209 TYR A CA 1
ATOM 1648 C C . TYR A 1 209 ? -23.626 -2.281 18.613 1.00 97.44 209 TYR A C 1
ATOM 1650 O O . TYR A 1 209 ? -23.498 -3.461 18.295 1.00 97.44 209 TYR A O 1
ATOM 1658 N N . CYS A 1 210 ? -22.705 -1.655 19.350 1.00 96.75 210 CYS A N 1
ATOM 1659 C CA . CYS A 1 210 ? -21.481 -2.297 19.826 1.00 96.75 210 CYS A CA 1
ATOM 1660 C C . CYS A 1 210 ? -21.778 -3.501 20.724 1.00 96.75 210 CYS A C 1
ATOM 1662 O O . CYS A 1 210 ? -21.117 -4.530 20.612 1.00 96.75 210 CYS A O 1
ATOM 1664 N N . THR A 1 211 ? -22.751 -3.383 21.631 1.00 94.19 211 THR A N 1
ATOM 1665 C CA . THR A 1 211 ? -23.100 -4.468 22.557 1.00 94.19 211 THR A CA 1
ATOM 1666 C C . THR A 1 211 ? -23.657 -5.671 21.807 1.00 94.19 211 THR A C 1
ATOM 1668 O O . THR A 1 211 ? -23.197 -6.789 22.042 1.00 94.19 211 THR A O 1
ATOM 1671 N N . GLU A 1 212 ? -24.583 -5.438 20.874 1.00 94.81 212 GLU A N 1
ATOM 1672 C CA . GLU A 1 212 ? -25.143 -6.478 20.007 1.00 94.81 212 GLU A CA 1
ATOM 1673 C C . GLU A 1 212 ? -24.048 -7.128 19.150 1.00 94.81 212 GLU A C 1
ATOM 1675 O O . GLU A 1 212 ? -23.924 -8.352 19.136 1.00 94.81 212 GLU A O 1
ATOM 1680 N N . PHE A 1 213 ? -23.176 -6.330 18.525 1.00 95.25 213 PHE A N 1
ATOM 1681 C CA . PHE A 1 213 ? -22.074 -6.844 17.710 1.00 95.25 213 PHE A CA 1
ATOM 1682 C C . PHE A 1 213 ? -21.089 -7.692 18.522 1.00 95.25 213 PHE A C 1
ATOM 1684 O O . PHE A 1 213 ? -20.661 -8.761 18.084 1.00 95.25 213 PHE A O 1
ATOM 1691 N N . LEU A 1 214 ? -20.727 -7.242 19.726 1.00 93.62 214 LEU A N 1
ATOM 1692 C CA . LEU A 1 214 ? -19.845 -8.000 20.607 1.00 93.62 214 LEU A CA 1
ATOM 1693 C C . LEU A 1 214 ? -20.477 -9.345 20.977 1.00 93.62 214 LEU A C 1
ATOM 1695 O O . LEU A 1 214 ? -19.799 -10.372 20.912 1.00 93.62 214 LEU A O 1
ATOM 1699 N N . ASP A 1 215 ? -21.753 -9.350 21.358 1.00 90.88 215 ASP A N 1
ATOM 1700 C CA . ASP A 1 215 ? -22.449 -10.555 21.811 1.00 90.88 215 ASP A CA 1
ATOM 1701 C C . ASP A 1 215 ? -22.688 -11.564 20.679 1.00 90.88 215 ASP A C 1
ATOM 1703 O O . ASP A 1 215 ? -22.425 -12.757 20.868 1.00 90.88 215 ASP A O 1
ATOM 1707 N N . ASP A 1 216 ? -23.100 -11.092 19.502 1.00 89.44 216 ASP A N 1
ATOM 1708 C CA . ASP A 1 216 ? -23.476 -11.950 18.376 1.00 89.44 216 ASP A CA 1
ATOM 1709 C C . ASP A 1 216 ? -22.294 -12.280 17.448 1.00 89.44 216 ASP A C 1
ATOM 1711 O O . ASP A 1 216 ? -22.172 -13.415 16.978 1.00 89.44 216 ASP A O 1
ATOM 1715 N N . GLY A 1 217 ? -21.403 -11.315 17.202 1.00 85.75 217 GLY A N 1
ATOM 1716 C CA . GLY A 1 217 ? -20.284 -11.430 16.259 1.00 85.75 217 GLY A CA 1
ATOM 1717 C C . GLY A 1 217 ? -18.985 -11.943 16.885 1.00 85.75 217 GLY A C 1
ATOM 1718 O O . GLY A 1 217 ? -18.275 -12.741 16.274 1.00 85.75 217 GLY A O 1
ATOM 1719 N N . LEU A 1 218 ? -18.689 -11.555 18.133 1.00 90.69 218 LEU A N 1
ATOM 1720 C CA . LEU A 1 218 ? -17.374 -11.779 18.761 1.00 90.69 218 LEU A CA 1
ATOM 1721 C C . LEU A 1 218 ? -17.397 -12.709 19.983 1.00 90.69 218 LEU A C 1
ATOM 1723 O O . LEU A 1 218 ? -16.408 -12.823 20.715 1.00 90.69 218 LEU A O 1
ATOM 1727 N N . GLY A 1 219 ? -18.495 -13.435 20.213 1.00 87.44 219 GLY A N 1
ATOM 1728 C CA . GLY A 1 219 ? -18.653 -14.316 21.378 1.00 87.44 219 GLY A CA 1
ATOM 1729 C C . GLY A 1 219 ? -17.561 -15.391 21.523 1.00 87.44 219 GLY A C 1
ATOM 1730 O O . GLY A 1 219 ? -17.121 -15.691 22.637 1.00 87.44 219 GLY A O 1
ATOM 1731 N N . PHE A 1 220 ? -17.065 -15.952 20.413 1.00 87.00 220 PHE A N 1
ATOM 1732 C CA . PHE A 1 220 ? -15.987 -16.950 20.452 1.00 87.00 220 PHE A CA 1
ATOM 1733 C C . PHE A 1 220 ? -14.644 -16.345 20.880 1.00 87.00 220 PHE A C 1
ATOM 1735 O O . PHE A 1 220 ? -13.947 -16.914 21.722 1.00 87.00 220 PHE A O 1
ATOM 1742 N N . GLU A 1 221 ? -14.285 -15.180 20.343 1.00 86.12 221 GLU A N 1
ATOM 1743 C CA . GLU A 1 221 ? -13.035 -14.501 20.687 1.00 86.12 221 GLU A CA 1
ATOM 1744 C C . GLU A 1 221 ? -13.036 -14.013 22.136 1.00 86.12 221 GLU A C 1
ATOM 1746 O O . GLU A 1 221 ? -12.052 -14.204 22.855 1.00 86.12 221 GLU A O 1
ATOM 1751 N N . GLN A 1 222 ? -14.176 -13.497 22.600 1.00 88.69 222 GLN A N 1
ATOM 1752 C CA . GLN A 1 222 ? -14.405 -13.157 24.002 1.00 88.69 222 GLN A CA 1
ATOM 1753 C C . GLN A 1 222 ? -14.229 -14.374 24.920 1.00 88.69 222 GLN A C 1
ATOM 1755 O O . GLN A 1 222 ? -13.542 -14.294 25.942 1.00 88.69 222 GLN A O 1
ATOM 1760 N N . ALA A 1 223 ? -14.782 -15.534 24.547 1.00 87.44 223 ALA A N 1
ATOM 1761 C CA . ALA A 1 223 ? -14.597 -16.765 25.311 1.00 87.44 223 ALA A CA 1
ATOM 1762 C C . ALA A 1 223 ? -13.117 -17.173 25.379 1.00 87.44 223 ALA A C 1
ATOM 1764 O O . ALA A 1 223 ? -12.629 -17.547 26.448 1.00 87.44 223 ALA A O 1
ATOM 1765 N N . LEU A 1 224 ? -12.377 -17.060 24.269 1.00 85.06 224 LEU A N 1
ATOM 1766 C CA . LEU A 1 224 ? -10.935 -17.308 24.256 1.00 85.06 224 LEU A CA 1
ATOM 1767 C C . LEU A 1 224 ? -10.181 -16.326 25.154 1.00 85.06 224 LEU A C 1
ATOM 1769 O O . LEU A 1 224 ? -9.296 -16.753 25.893 1.00 85.06 224 LEU A O 1
ATOM 1773 N N . LEU A 1 225 ? -10.543 -15.042 25.148 1.00 85.69 225 LEU A N 1
ATOM 1774 C CA . LEU A 1 225 ? -9.919 -14.022 25.989 1.00 85.69 225 LEU A CA 1
ATOM 1775 C C . LEU A 1 225 ? -10.088 -14.350 27.483 1.00 85.69 225 LEU A C 1
ATOM 1777 O O . LEU A 1 225 ? -9.096 -14.371 28.226 1.00 85.69 225 LEU A O 1
ATOM 1781 N N . VAL A 1 226 ? -11.307 -14.726 27.890 1.00 87.75 226 VAL A N 1
ATOM 1782 C CA . VAL A 1 226 ? -11.646 -15.173 29.253 1.00 87.75 226 VAL A CA 1
ATOM 1783 C C . VAL A 1 226 ? -10.894 -16.443 29.637 1.00 87.75 226 VAL A C 1
ATOM 1785 O O . VAL A 1 226 ? -10.257 -16.475 30.690 1.00 87.75 226 VAL A O 1
ATOM 1788 N N . LEU A 1 227 ? -10.909 -17.476 28.785 1.00 85.00 227 LEU A N 1
ATOM 1789 C CA . LEU A 1 227 ? -10.178 -18.731 29.022 1.00 85.00 227 LEU A CA 1
ATOM 1790 C C . LEU A 1 227 ? -8.677 -18.496 29.200 1.00 85.00 227 LEU A C 1
ATOM 1792 O O . LEU A 1 227 ? -8.003 -19.225 29.926 1.00 85.00 227 LEU A O 1
ATOM 1796 N N . SER A 1 228 ? -8.161 -17.464 28.543 1.00 80.12 228 SER A N 1
ATOM 1797 C CA . SER A 1 228 ? -6.762 -17.076 28.604 1.00 80.12 228 SER A CA 1
ATOM 1798 C C . SER A 1 228 ? -6.401 -16.252 29.856 1.00 80.12 228 SER A C 1
ATOM 1800 O O . SER A 1 228 ? -5.220 -16.001 30.097 1.00 80.12 228 SER A O 1
ATOM 1802 N N . GLY A 1 229 ? -7.398 -15.870 30.667 1.00 81.75 229 GLY A N 1
ATOM 1803 C CA . GLY A 1 229 ? -7.246 -15.118 31.917 1.00 81.75 229 GLY A CA 1
ATOM 1804 C C . GLY A 1 229 ? -7.153 -13.599 31.746 1.00 81.75 229 GLY A C 1
ATOM 1805 O O . GLY A 1 229 ? -6.762 -12.912 32.687 1.00 81.75 229 GLY A O 1
ATOM 1806 N N . ALA A 1 230 ? -7.467 -13.081 30.558 1.00 81.75 230 ALA A N 1
ATOM 1807 C CA . ALA A 1 230 ? -7.372 -11.660 30.229 1.00 81.75 230 ALA A CA 1
ATOM 1808 C C . ALA A 1 230 ? -8.657 -10.863 30.550 1.00 81.75 230 ALA A C 1
ATOM 1810 O O . ALA A 1 230 ? -8.587 -9.647 30.690 1.00 81.75 230 ALA A O 1
ATOM 1811 N N . GLY A 1 231 ? -9.793 -11.545 30.746 1.00 84.62 231 GLY A N 1
ATOM 1812 C CA . GLY A 1 231 ? -11.068 -10.921 31.132 1.00 84.62 231 GLY A CA 1
ATOM 1813 C C . GLY A 1 231 ? -11.820 -10.278 29.962 1.00 84.62 231 GLY A C 1
ATOM 1814 O O . GLY A 1 231 ? -11.464 -10.502 28.810 1.00 84.62 231 GLY A O 1
ATOM 1815 N N . LEU A 1 232 ? -12.880 -9.519 30.267 1.00 85.88 232 LEU A N 1
ATOM 1816 C CA . LEU A 1 232 ? -13.713 -8.787 29.292 1.00 85.88 232 LEU A CA 1
ATOM 1817 C C . LEU A 1 232 ? -13.754 -7.277 29.571 1.00 85.88 232 LEU A C 1
ATOM 1819 O O . LEU A 1 232 ? -14.622 -6.578 29.056 1.00 85.88 232 LEU A O 1
ATOM 1823 N N . ASP A 1 233 ? -12.809 -6.770 30.361 1.00 85.44 233 ASP A N 1
ATOM 1824 C CA . ASP A 1 233 ? -12.773 -5.369 30.803 1.00 85.44 233 ASP A CA 1
ATOM 1825 C C . ASP A 1 233 ? -12.638 -4.379 29.626 1.00 85.44 233 ASP A C 1
ATOM 1827 O O . ASP A 1 233 ? -12.936 -3.199 29.754 1.00 85.44 233 ASP A O 1
ATOM 1831 N N . GLU A 1 234 ? -12.222 -4.859 28.451 1.00 87.69 234 GLU A N 1
ATOM 1832 C CA . GLU A 1 234 ? -12.091 -4.044 27.241 1.00 87.69 234 GLU A CA 1
ATOM 1833 C C . GLU A 1 234 ? -13.432 -3.678 26.591 1.00 87.69 234 GLU A C 1
ATOM 1835 O O . GLU A 1 234 ? -13.439 -2.790 25.746 1.00 87.69 234 GLU A O 1
ATOM 1840 N N . ARG A 1 235 ? -14.559 -4.320 26.944 1.00 92.25 235 ARG A N 1
ATOM 1841 C CA . ARG A 1 235 ? -15.863 -4.035 26.308 1.00 92.25 235 ARG A CA 1
ATOM 1842 C C . ARG A 1 235 ? -16.260 -2.567 26.436 1.00 92.25 235 ARG A C 1
ATOM 1844 O O . ARG A 1 235 ? -16.607 -1.949 25.434 1.00 92.25 235 ARG A O 1
ATOM 1851 N N . ASP A 1 236 ? -16.125 -2.005 27.633 1.00 92.12 236 ASP A N 1
ATOM 1852 C CA . ASP A 1 236 ? -16.450 -0.600 27.892 1.00 92.12 236 ASP A CA 1
ATOM 1853 C C . ASP A 1 236 ? -15.538 0.332 27.079 1.00 92.12 236 ASP A C 1
ATOM 1855 O O . ASP A 1 236 ? -15.994 1.323 26.514 1.00 92.12 236 ASP A O 1
ATOM 1859 N N . HIS A 1 237 ? -14.257 -0.026 26.940 1.00 92.50 237 HIS A N 1
ATOM 1860 C CA . HIS A 1 237 ? -13.308 0.726 26.118 1.00 92.50 237 HIS A CA 1
ATOM 1861 C C . HIS A 1 237 ? -13.602 0.626 24.619 1.00 92.50 237 HIS A C 1
ATOM 1863 O O . HIS A 1 237 ? -13.384 1.596 23.900 1.00 92.50 237 HIS A O 1
ATOM 1869 N N . ILE A 1 238 ? -14.085 -0.520 24.129 1.00 95.81 238 ILE A N 1
ATOM 1870 C CA . ILE A 1 238 ? -14.527 -0.668 22.736 1.00 95.81 238 ILE A CA 1
ATOM 1871 C C . ILE A 1 238 ? -15.699 0.282 22.481 1.00 95.81 238 ILE A C 1
ATOM 1873 O O . ILE A 1 238 ? -15.632 1.082 21.554 1.00 95.81 238 ILE A O 1
ATOM 1877 N N . VAL A 1 239 ? -16.722 0.256 23.342 1.00 96.38 239 VAL A N 1
ATOM 1878 C CA . VAL A 1 239 ? -17.888 1.147 23.233 1.00 96.38 239 VAL A CA 1
ATOM 1879 C C . VAL A 1 239 ? -17.468 2.616 23.274 1.00 96.38 239 VAL A C 1
ATOM 1881 O O . VAL A 1 239 ? -17.904 3.388 22.426 1.00 96.38 239 VAL A O 1
ATOM 1884 N N . GLU A 1 240 ? -16.602 3.003 24.213 1.00 94.38 240 GLU A N 1
ATOM 1885 C CA . GLU A 1 240 ? -16.097 4.375 24.342 1.00 94.38 240 GLU A CA 1
ATOM 1886 C C . GLU A 1 240 ? -15.397 4.848 23.060 1.00 94.38 240 GLU A C 1
ATOM 1888 O O . GLU A 1 240 ? -15.708 5.919 22.538 1.00 94.38 240 GLU A O 1
ATOM 1893 N N . ILE A 1 241 ? -14.469 4.041 22.537 1.00 96.06 241 ILE A N 1
ATOM 1894 C CA . ILE A 1 241 ? -13.689 4.378 21.343 1.00 96.06 241 ILE A CA 1
ATOM 1895 C C . ILE A 1 241 ? -14.594 4.473 20.113 1.00 96.06 241 ILE A C 1
ATOM 1897 O O . ILE A 1 241 ? -14.497 5.445 19.365 1.00 96.06 241 ILE A O 1
ATOM 1901 N N . THR A 1 242 ? -15.475 3.493 19.908 1.00 97.19 242 THR A N 1
ATOM 1902 C CA . THR A 1 242 ? -16.394 3.488 18.765 1.00 97.19 242 THR A CA 1
ATOM 1903 C C . THR A 1 242 ? -17.391 4.636 18.851 1.00 97.19 242 THR A C 1
ATOM 1905 O O . THR A 1 242 ? -17.664 5.269 17.839 1.00 97.19 242 THR A O 1
ATOM 1908 N N . THR A 1 243 ? -17.888 4.962 20.048 1.00 96.38 243 THR A N 1
ATOM 1909 C CA . THR A 1 243 ? -18.782 6.112 20.249 1.00 96.38 243 THR A CA 1
ATOM 1910 C C . THR A 1 243 ? -18.112 7.391 19.787 1.00 96.38 243 THR A C 1
ATOM 1912 O O . THR A 1 243 ? -18.681 8.091 18.960 1.00 96.38 243 THR A O 1
ATOM 1915 N N . ARG A 1 244 ? -16.878 7.653 20.238 1.00 95.75 244 ARG A N 1
ATOM 1916 C CA . ARG A 1 244 ? -16.124 8.830 19.787 1.00 95.75 244 ARG A CA 1
ATOM 1917 C C . ARG A 1 244 ? -15.933 8.845 18.281 1.00 95.75 244 ARG A C 1
ATOM 1919 O O . ARG A 1 244 ? -16.136 9.881 17.673 1.00 95.75 244 ARG A O 1
ATOM 1926 N N . LEU A 1 245 ? -15.569 7.708 17.691 1.00 96.81 245 LEU A N 1
ATOM 1927 C CA . LEU A 1 245 ? -15.380 7.607 16.248 1.00 96.81 245 LEU A CA 1
ATOM 1928 C C . LEU A 1 245 ? -16.675 7.910 15.479 1.00 96.81 245 LEU A C 1
ATOM 1930 O O . LEU A 1 245 ? -16.638 8.638 14.497 1.00 96.81 245 LEU A O 1
ATOM 1934 N N . PHE A 1 246 ? -17.810 7.353 15.908 1.00 96.94 246 PHE A N 1
ATOM 1935 C CA . PHE A 1 246 ? -19.059 7.409 15.143 1.00 96.94 246 PHE A CA 1
ATOM 1936 C C . PHE A 1 246 ? -19.800 8.735 15.280 1.00 96.94 246 PHE A C 1
ATOM 1938 O O . PHE A 1 246 ? -20.580 9.085 14.398 1.00 96.94 246 PHE A O 1
ATOM 1945 N N . THR A 1 247 ? -19.566 9.462 16.371 1.00 95.38 247 THR A N 1
ATOM 1946 C CA . THR A 1 247 ? -20.179 10.772 16.623 1.00 95.38 247 THR A CA 1
ATOM 1947 C C . THR A 1 247 ? -19.246 11.939 16.297 1.00 95.38 247 THR A C 1
ATOM 1949 O O . THR A 1 247 ? -19.540 13.067 16.685 1.00 95.38 247 THR A O 1
ATOM 1952 N N . ASP A 1 248 ? -18.102 11.686 15.658 1.00 96.31 248 ASP A N 1
ATOM 1953 C CA . ASP A 1 248 ? -17.135 12.724 15.308 1.00 96.31 248 ASP A CA 1
ATOM 1954 C C . ASP A 1 248 ? -17.601 13.541 14.095 1.00 96.31 248 ASP A C 1
ATOM 1956 O O . ASP A 1 248 ? -17.900 12.992 13.029 1.00 96.31 248 ASP A O 1
ATOM 1960 N N . GLU A 1 249 ? -17.653 14.865 14.256 1.00 95.12 249 GLU A N 1
ATOM 1961 C CA . GLU A 1 249 ? -18.116 15.771 13.200 1.00 95.12 249 GLU A CA 1
ATOM 1962 C C . GLU A 1 249 ? -17.151 15.794 12.004 1.00 95.12 249 GLU A C 1
ATOM 1964 O O . GLU A 1 249 ? -17.611 15.777 10.865 1.00 95.12 249 GLU A O 1
ATOM 1969 N N . GLU A 1 250 ? -15.830 15.763 12.231 1.00 95.88 250 GLU A N 1
ATOM 1970 C CA . GLU A 1 250 ? -14.841 15.804 11.144 1.00 95.88 250 GLU A CA 1
ATOM 1971 C C . GLU A 1 250 ? -14.884 14.523 10.296 1.00 95.88 250 GLU A C 1
ATOM 1973 O O . GLU A 1 250 ? -14.822 14.598 9.066 1.00 95.88 250 GLU A O 1
ATOM 1978 N N . LEU A 1 251 ? -15.032 13.345 10.916 1.00 96.06 251 LEU A N 1
ATOM 1979 C CA . LEU A 1 251 ? -15.220 12.093 10.179 1.00 96.06 251 LEU A CA 1
ATOM 1980 C C . LEU A 1 251 ? -16.487 12.137 9.322 1.00 96.06 251 LEU A C 1
ATOM 1982 O O . LEU A 1 251 ? -16.451 11.774 8.145 1.00 96.06 251 LEU A O 1
ATOM 1986 N N . ARG A 1 252 ? -17.605 12.573 9.911 1.00 95.44 252 ARG A N 1
ATOM 1987 C CA . ARG A 1 252 ? -18.896 12.659 9.223 1.00 95.44 252 ARG A CA 1
ATOM 1988 C C . ARG A 1 252 ? -18.828 13.607 8.031 1.00 95.44 252 ARG A C 1
ATOM 1990 O O . ARG A 1 252 ? -19.329 13.267 6.958 1.00 95.44 252 ARG A O 1
ATOM 1997 N N . ASP A 1 253 ? -18.211 14.769 8.207 1.00 96.50 253 ASP A N 1
ATOM 1998 C CA . ASP A 1 253 ? -18.073 15.763 7.147 1.00 96.50 253 ASP A CA 1
ATOM 1999 C C . ASP A 1 253 ? -17.250 15.185 5.982 1.00 96.50 253 ASP A C 1
ATOM 2001 O O . ASP A 1 253 ? -17.694 15.241 4.837 1.00 96.50 253 ASP A O 1
ATOM 2005 N N . ARG A 1 254 ? -16.136 14.492 6.266 1.00 96.69 254 ARG A N 1
ATOM 2006 C CA . ARG A 1 254 ? -15.332 13.793 5.243 1.00 96.69 254 ARG A CA 1
ATOM 2007 C C . ARG A 1 254 ? -16.113 12.705 4.504 1.00 96.69 254 ARG A C 1
ATOM 2009 O O . ARG A 1 254 ? -16.009 12.613 3.288 1.00 96.69 254 ARG A O 1
ATOM 2016 N N . LEU A 1 255 ? -16.899 11.898 5.220 1.00 96.75 255 LEU A N 1
ATOM 2017 C CA . LEU A 1 255 ? -17.759 10.872 4.613 1.00 96.75 255 LEU A CA 1
ATOM 2018 C C . LEU A 1 255 ? -18.854 11.483 3.729 1.00 96.75 255 LEU A C 1
ATOM 2020 O O . LEU A 1 255 ? -19.233 10.890 2.727 1.00 96.75 255 LEU A O 1
ATOM 2024 N N . THR A 1 256 ? -19.370 12.654 4.107 1.00 95.62 256 THR A N 1
ATOM 2025 C CA . THR A 1 256 ? -20.446 13.345 3.381 1.00 95.62 256 THR A CA 1
ATOM 2026 C C . THR A 1 256 ? -19.940 14.067 2.137 1.00 95.62 256 THR A C 1
ATOM 2028 O O . THR A 1 256 ? -20.670 14.182 1.153 1.00 95.62 256 THR A O 1
ATOM 2031 N N . GLU A 1 257 ? -18.711 14.577 2.185 1.00 96.25 257 GLU A N 1
ATOM 2032 C CA . GLU A 1 257 ? -18.062 15.250 1.059 1.00 96.25 257 GLU A CA 1
ATOM 2033 C C . GLU A 1 257 ? -17.517 14.276 0.009 1.00 96.25 257 GLU A C 1
ATOM 2035 O O . GLU A 1 257 ? -17.345 14.687 -1.137 1.00 96.25 257 GLU A O 1
ATOM 2040 N N . ALA A 1 258 ? -17.263 13.019 0.384 1.00 96.50 258 ALA A N 1
ATOM 2041 C CA . ALA A 1 258 ? -16.697 12.021 -0.512 1.00 96.50 258 ALA A CA 1
ATOM 2042 C C . ALA A 1 258 ? -17.700 11.547 -1.580 1.00 96.50 258 ALA A C 1
ATOM 2044 O O . ALA A 1 258 ? -18.843 11.196 -1.273 1.00 96.50 258 ALA A O 1
ATOM 2045 N N . ASP A 1 259 ? -17.253 11.469 -2.834 1.00 96.06 259 ASP A N 1
ATOM 2046 C CA . ASP A 1 259 ? -18.036 10.898 -3.940 1.00 96.06 259 ASP A CA 1
ATOM 2047 C C . ASP A 1 259 ? -18.076 9.357 -3.871 1.00 96.06 259 ASP A C 1
ATOM 2049 O O . ASP A 1 259 ? -19.021 8.717 -4.348 1.00 96.06 259 ASP A O 1
ATOM 2053 N N . SER A 1 260 ? -17.046 8.755 -3.276 1.00 95.06 260 SER A N 1
ATOM 2054 C CA . SER A 1 260 ? -16.852 7.317 -3.130 1.00 95.06 260 SER A CA 1
ATOM 2055 C C . SER A 1 260 ? -16.345 6.962 -1.732 1.00 95.06 260 SER A C 1
ATOM 2057 O O . SER A 1 260 ? -15.456 7.611 -1.183 1.00 95.06 260 SER A O 1
ATOM 2059 N N . VAL A 1 261 ? -16.925 5.904 -1.160 1.00 96.19 261 VAL A N 1
ATOM 2060 C CA . VAL A 1 261 ? -16.551 5.353 0.147 1.00 96.19 261 VAL A CA 1
ATOM 2061 C C . VAL A 1 261 ? -16.327 3.860 -0.021 1.00 96.19 261 VAL A C 1
ATOM 2063 O O . VAL A 1 261 ? -17.266 3.117 -0.311 1.00 96.19 261 VAL A O 1
ATOM 2066 N N . GLU A 1 262 ? -15.088 3.424 0.164 1.00 95.94 262 GLU A N 1
ATOM 2067 C CA . GLU A 1 262 ? -14.710 2.015 0.128 1.00 95.94 262 GLU A CA 1
ATOM 2068 C C . GLU A 1 262 ? -14.122 1.610 1.477 1.00 95.94 262 GLU A C 1
ATOM 2070 O O . GLU A 1 262 ? -13.373 2.357 2.105 1.00 95.94 262 GLU A O 1
ATOM 2075 N N . VAL A 1 263 ? -14.490 0.423 1.941 1.00 94.88 263 VAL A N 1
ATOM 2076 C CA . VAL A 1 263 ? -14.149 -0.087 3.270 1.00 94.88 263 VAL A CA 1
ATOM 2077 C C . VAL A 1 263 ? -13.294 -1.331 3.089 1.00 94.88 263 VAL A C 1
ATOM 2079 O O . VAL A 1 263 ? -13.548 -2.121 2.179 1.00 94.88 263 VAL A O 1
ATOM 2082 N N . GLU A 1 264 ? -12.269 -1.492 3.929 1.00 92.19 264 GLU A N 1
ATOM 2083 C CA . GLU A 1 264 ? -11.381 -2.660 3.907 1.00 92.19 264 GLU A CA 1
ATOM 2084 C C . GLU A 1 264 ? -10.744 -2.922 2.522 1.00 92.19 264 GLU A C 1
ATOM 2086 O O . GLU A 1 264 ? -10.602 -4.066 2.070 1.00 92.19 264 GLU A O 1
ATOM 2091 N N . TRP A 1 265 ? -10.330 -1.847 1.840 1.00 91.81 265 TRP A N 1
ATOM 2092 C CA . TRP A 1 265 ? -9.765 -1.897 0.492 1.00 91.81 265 TRP A CA 1
ATOM 2093 C C . TRP A 1 265 ? -8.434 -2.653 0.468 1.00 91.81 265 TRP A C 1
ATOM 2095 O O . TRP A 1 265 ? -7.443 -2.255 1.093 1.00 91.81 265 TRP A O 1
ATOM 2105 N N . PHE A 1 266 ? -8.390 -3.745 -0.293 1.00 91.62 266 PHE A N 1
ATOM 2106 C CA . PHE A 1 266 ? -7.162 -4.494 -0.521 1.00 91.62 266 PHE A CA 1
ATOM 2107 C C . PHE A 1 266 ? -6.298 -3.784 -1.555 1.00 91.62 266 PHE A C 1
ATOM 2109 O O . PHE A 1 266 ? -6.750 -3.498 -2.657 1.00 91.62 266 PHE A O 1
ATOM 2116 N N . LEU A 1 267 ? -5.023 -3.580 -1.222 1.00 90.38 267 LEU A N 1
ATOM 2117 C CA . LEU A 1 267 ? -4.055 -3.073 -2.193 1.00 90.38 267 LEU A CA 1
ATOM 2118 C C . LEU A 1 267 ? -3.944 -4.011 -3.401 1.00 90.38 267 LEU A C 1
ATOM 2120 O O . LEU A 1 267 ? -3.988 -5.237 -3.230 1.00 90.38 267 LEU A O 1
ATOM 2124 N N . ASP A 1 268 ? -3.712 -3.436 -4.584 1.00 86.38 268 ASP A N 1
ATOM 2125 C CA . ASP A 1 268 ? -3.498 -4.202 -5.810 1.00 86.38 268 ASP A CA 1
ATOM 2126 C C . ASP A 1 268 ? -2.343 -5.209 -5.655 1.00 86.38 268 ASP A C 1
ATOM 2128 O O . ASP A 1 268 ? -1.157 -4.877 -5.511 1.00 86.38 268 ASP A O 1
ATOM 2132 N N . GLN A 1 269 ? -2.723 -6.485 -5.691 1.00 87.44 269 GLN A N 1
ATOM 2133 C CA . GLN A 1 269 ? -1.823 -7.618 -5.538 1.00 87.44 269 GLN A CA 1
ATOM 2134 C C . GLN A 1 269 ? -0.900 -7.789 -6.745 1.00 87.44 269 GLN A C 1
ATOM 2136 O O . GLN A 1 269 ? 0.182 -8.356 -6.583 1.00 87.44 269 GLN A O 1
ATOM 2141 N N . ASP A 1 270 ? -1.268 -7.266 -7.919 1.00 88.56 270 ASP A N 1
ATOM 2142 C CA . ASP A 1 270 ? -0.438 -7.347 -9.122 1.00 88.56 270 ASP A CA 1
ATOM 2143 C C . ASP A 1 270 ? 0.840 -6.511 -8.986 1.00 88.56 270 ASP A C 1
ATOM 2145 O O . ASP A 1 270 ? 1.850 -6.817 -9.615 1.00 88.56 270 ASP A O 1
ATOM 2149 N N . LEU A 1 271 ? 0.863 -5.512 -8.099 1.00 88.69 271 LEU A N 1
ATOM 2150 C CA . LEU A 1 271 ? 2.066 -4.743 -7.760 1.00 88.69 271 LEU A CA 1
ATOM 2151 C C . LEU A 1 271 ? 2.936 -5.428 -6.687 1.00 88.69 271 LEU A C 1
ATOM 2153 O O . LEU A 1 271 ? 4.015 -4.944 -6.325 1.00 88.69 271 LEU A O 1
ATOM 2157 N N . GLY A 1 272 ? 2.494 -6.571 -6.158 1.00 88.38 272 GLY A N 1
ATOM 2158 C CA . GLY A 1 272 ? 3.200 -7.327 -5.129 1.00 88.38 272 GLY A CA 1
ATOM 2159 C C . GLY A 1 272 ? 3.237 -6.647 -3.764 1.00 88.38 272 GLY A C 1
ATOM 2160 O O . GLY A 1 272 ? 4.094 -6.972 -2.934 1.00 88.38 272 GLY A O 1
ATOM 2161 N N . PHE A 1 273 ? 2.333 -5.704 -3.517 1.00 89.44 273 PHE A N 1
ATOM 2162 C CA . PHE A 1 273 ? 2.086 -5.155 -2.191 1.00 89.44 273 PHE A CA 1
ATOM 2163 C C . PHE A 1 273 ? 0.953 -5.928 -1.517 1.00 89.44 273 PHE A C 1
ATOM 2165 O O . PHE A 1 273 ? 0.029 -6.408 -2.162 1.00 89.44 273 PHE A O 1
ATOM 2172 N N . ALA A 1 274 ? 1.045 -6.090 -0.198 1.00 87.75 274 ALA A N 1
ATOM 2173 C CA . ALA A 1 274 ? -0.037 -6.649 0.601 1.00 87.75 274 ALA A CA 1
ATOM 2174 C C . ALA A 1 274 ? -0.386 -5.709 1.746 1.00 87.75 274 ALA A C 1
ATOM 2176 O O . ALA A 1 274 ? 0.433 -5.419 2.622 1.00 87.75 274 ALA A O 1
ATOM 2177 N N . GLY A 1 275 ? -1.633 -5.278 1.761 1.00 88.56 275 GLY A N 1
ATOM 2178 C CA . GLY A 1 275 ? -2.173 -4.384 2.760 1.00 88.56 275 GLY A CA 1
ATOM 2179 C C . GLY A 1 275 ? -3.672 -4.284 2.585 1.00 88.56 275 GLY A C 1
ATOM 2180 O O . GLY A 1 275 ? -4.212 -4.672 1.548 1.00 88.56 275 GLY A O 1
ATOM 2181 N N . GLN A 1 276 ? -4.298 -3.786 3.632 1.00 91.94 276 GLN A N 1
ATOM 2182 C CA . GLN A 1 276 ? -5.718 -3.523 3.682 1.00 91.94 276 GLN A CA 1
ATOM 2183 C C . GLN A 1 276 ? -5.863 -2.147 4.318 1.00 91.94 276 GLN A C 1
ATOM 2185 O O . GLN A 1 276 ? -5.272 -1.887 5.374 1.00 91.94 276 GLN A O 1
ATOM 2190 N N . VAL A 1 277 ? -6.495 -1.241 3.587 1.00 94.06 277 VAL A N 1
ATOM 2191 C CA . VAL A 1 277 ? -6.803 0.112 4.040 1.00 94.06 277 VAL A CA 1
ATOM 2192 C C . VAL A 1 277 ? -8.161 0.044 4.721 1.00 94.06 277 VAL A C 1
ATOM 2194 O O . VAL A 1 277 ? -9.103 -0.438 4.101 1.00 94.06 277 VAL A O 1
ATOM 2197 N N . ASP A 1 278 ? -8.268 0.521 5.962 1.00 96.00 278 ASP A N 1
ATOM 2198 C CA . ASP A 1 278 ? -9.530 0.429 6.709 1.00 96.00 278 ASP A CA 1
ATOM 2199 C C . ASP A 1 278 ? -10.661 1.185 5.985 1.00 96.00 278 ASP A C 1
ATOM 2201 O O . ASP A 1 278 ? -11.778 0.687 5.859 1.00 96.00 278 ASP A O 1
ATOM 2205 N N . LEU A 1 279 ? -10.364 2.389 5.480 1.00 96.88 279 LEU A N 1
ATOM 2206 C CA . LEU A 1 279 ? -11.318 3.247 4.779 1.00 96.88 279 LEU A CA 1
ATOM 2207 C C . LEU A 1 279 ? -10.615 4.042 3.668 1.00 96.88 279 LEU A C 1
ATOM 2209 O O . LEU A 1 279 ? -9.559 4.633 3.892 1.00 96.88 279 LEU A O 1
ATOM 2213 N N . LEU A 1 280 ? -11.203 4.087 2.477 1.00 96.75 280 LEU A N 1
ATOM 2214 C CA . LEU A 1 280 ? -10.726 4.847 1.324 1.00 96.75 280 LEU A CA 1
ATOM 2215 C C . LEU A 1 280 ? -11.839 5.803 0.874 1.00 96.75 280 LEU A C 1
ATOM 2217 O O . LEU A 1 280 ? -12.923 5.361 0.498 1.00 96.75 280 LEU A O 1
ATOM 2221 N N . LEU A 1 281 ? -11.573 7.109 0.947 1.00 96.50 281 LEU A N 1
ATOM 2222 C CA . LEU A 1 281 ? -12.505 8.162 0.530 1.00 96.50 281 LEU A CA 1
ATOM 2223 C C . LEU A 1 281 ? -11.912 8.878 -0.678 1.00 96.50 281 LEU A C 1
ATOM 2225 O O . LEU A 1 281 ? -10.879 9.526 -0.529 1.00 96.50 281 LEU A O 1
ATOM 2229 N N . ASP A 1 282 ? -12.509 8.740 -1.861 1.00 93.62 282 ASP A N 1
ATOM 2230 C CA . ASP A 1 282 ? -11.998 9.341 -3.107 1.00 93.62 282 ASP A CA 1
ATOM 2231 C C . ASP A 1 282 ? -10.485 9.134 -3.296 1.00 93.62 282 ASP A C 1
ATOM 2233 O O . ASP A 1 282 ? -9.710 10.081 -3.441 1.00 93.62 282 ASP A O 1
ATOM 2237 N N . GLU A 1 283 ? -10.050 7.873 -3.211 1.00 91.25 283 GLU A N 1
ATOM 2238 C CA . GLU A 1 283 ? -8.641 7.448 -3.290 1.00 91.25 283 GLU A CA 1
ATOM 2239 C C . GLU A 1 283 ? -7.734 7.925 -2.134 1.00 91.25 283 GLU A C 1
ATOM 2241 O O . GLU A 1 283 ? -6.545 7.600 -2.103 1.00 91.25 283 GLU A O 1
ATOM 2246 N N . THR A 1 284 ? -8.268 8.648 -1.145 1.00 95.25 284 THR A N 1
ATOM 2247 C CA . THR A 1 284 ? -7.540 9.080 0.057 1.00 95.25 284 THR A CA 1
ATOM 2248 C C . THR A 1 284 ? -7.647 8.013 1.147 1.00 95.25 284 THR A C 1
ATOM 2250 O O . THR A 1 284 ? -8.752 7.751 1.628 1.00 95.25 284 THR A O 1
ATOM 2253 N N . PRO A 1 285 ? -6.536 7.385 1.581 1.00 96.75 285 PRO A N 1
ATOM 2254 C CA . PRO A 1 285 ? -6.599 6.312 2.563 1.00 96.75 285 PRO A CA 1
ATOM 2255 C C . PRO A 1 285 ? -6.638 6.839 4.003 1.00 96.75 285 PRO A C 1
ATOM 2257 O O . PRO A 1 285 ? -5.900 7.753 4.389 1.00 96.75 285 PRO A O 1
ATOM 2260 N N . TYR A 1 286 ? -7.462 6.187 4.814 1.00 97.62 286 TYR A N 1
ATOM 2261 C CA . TYR A 1 286 ? -7.653 6.419 6.238 1.00 97.62 286 TYR A CA 1
ATOM 2262 C C . TYR A 1 286 ? -7.364 5.126 7.009 1.00 97.62 286 TYR A C 1
ATOM 2264 O O . TYR A 1 286 ? -7.808 4.045 6.629 1.00 97.62 286 TYR A O 1
ATOM 2272 N N . ASP A 1 287 ? -6.593 5.236 8.090 1.00 96.94 287 ASP A N 1
ATOM 2273 C CA . ASP A 1 287 ? -6.155 4.094 8.902 1.00 96.94 287 ASP A CA 1
ATOM 2274 C C . ASP A 1 287 ? -6.430 4.383 10.383 1.00 96.94 287 ASP A C 1
ATOM 2276 O O . ASP A 1 287 ? -5.851 5.286 11.001 1.00 96.94 287 ASP A O 1
ATOM 2280 N N . ILE A 1 288 ? -7.363 3.625 10.949 1.00 96.81 288 ILE A N 1
ATOM 2281 C CA . ILE A 1 288 ? -7.871 3.747 12.309 1.00 96.81 288 ILE A CA 1
ATOM 2282 C C . ILE A 1 288 ? -6.858 3.135 13.274 1.00 96.81 288 ILE A C 1
ATOM 2284 O O . ILE A 1 288 ? -6.219 2.107 13.024 1.00 96.81 288 ILE A O 1
ATOM 2288 N N . LYS A 1 289 ? -6.643 3.801 14.408 1.00 95.94 289 LYS A N 1
ATOM 2289 C CA . LYS A 1 289 ? -5.695 3.364 15.432 1.00 95.94 289 LYS A CA 1
ATOM 2290 C C . LYS A 1 289 ? -6.293 3.501 16.822 1.00 95.94 289 LYS A C 1
ATOM 2292 O O . LYS A 1 289 ? -6.492 4.591 17.345 1.00 95.94 289 LYS A O 1
ATOM 2297 N N . THR A 1 290 ? -6.452 2.367 17.500 1.00 94.31 290 THR A N 1
ATOM 2298 C CA . THR A 1 290 ? -6.979 2.306 18.877 1.00 94.31 290 THR A CA 1
ATOM 2299 C C . THR A 1 290 ? -5.934 2.583 19.966 1.00 94.31 290 THR A C 1
ATOM 2301 O O . THR A 1 290 ? -6.182 2.341 21.153 1.00 94.31 290 THR A O 1
ATOM 2304 N N . THR A 1 291 ? -4.723 2.996 19.586 1.00 91.88 291 THR A N 1
ATOM 2305 C CA . THR A 1 291 ? -3.639 3.285 20.532 1.00 91.88 291 THR A CA 1
ATOM 2306 C C . THR A 1 291 ? -3.978 4.523 21.346 1.00 91.88 291 THR A C 1
ATOM 2308 O O . THR A 1 291 ? -4.276 5.571 20.782 1.00 91.88 291 THR A O 1
ATOM 2311 N N . ARG A 1 292 ? -3.895 4.407 22.674 1.00 90.94 292 ARG A N 1
ATOM 2312 C CA . ARG A 1 292 ? -4.194 5.515 23.577 1.00 90.94 292 ARG A CA 1
ATOM 2313 C C . ARG A 1 292 ? -3.095 6.574 23.535 1.00 90.94 292 ARG A C 1
ATOM 2315 O O . ARG A 1 292 ? -1.941 6.224 23.770 1.00 90.94 292 ARG A O 1
ATOM 2322 N N . ASN A 1 293 ? -3.461 7.838 23.307 1.00 91.31 293 ASN A N 1
ATOM 2323 C CA . ASN A 1 293 ? -2.562 9.005 23.355 1.00 91.31 293 ASN A CA 1
ATOM 2324 C C . ASN A 1 293 ? -1.184 8.748 22.715 1.00 91.31 293 ASN A C 1
ATOM 2326 O O . ASN A 1 293 ? -0.162 8.768 23.412 1.00 91.31 293 ASN A O 1
ATOM 2330 N N . PRO A 1 294 ? -1.135 8.457 21.404 1.00 93.12 294 PRO A N 1
ATOM 2331 C CA . PRO A 1 294 ? 0.115 8.129 20.738 1.00 93.12 294 PRO A CA 1
ATOM 2332 C C . PRO A 1 294 ? 1.081 9.321 20.796 1.00 93.12 294 PRO A C 1
ATOM 2334 O O . PRO A 1 294 ? 0.711 10.466 20.522 1.00 93.12 294 PRO A O 1
ATOM 2337 N N . ASN A 1 295 ? 2.334 9.038 21.150 1.00 93.88 295 ASN A N 1
ATOM 2338 C CA . ASN A 1 295 ? 3.434 9.991 21.027 1.00 93.88 295 ASN A CA 1
ATOM 2339 C C . ASN A 1 295 ? 3.953 10.042 19.580 1.00 93.88 295 ASN A C 1
ATOM 2341 O O . ASN A 1 295 ? 3.601 9.190 18.763 1.00 93.88 295 ASN A O 1
ATOM 2345 N N . ASP A 1 296 ? 4.833 10.998 19.285 1.00 94.38 296 ASP A N 1
ATOM 2346 C CA . ASP A 1 296 ? 5.367 11.207 17.931 1.00 94.38 296 ASP A CA 1
ATOM 2347 C C . ASP A 1 296 ? 6.046 9.948 17.368 1.00 94.38 296 ASP A C 1
ATOM 2349 O O . ASP A 1 296 ? 5.766 9.549 16.247 1.00 94.38 296 ASP A O 1
ATOM 2353 N N . GLU A 1 297 ? 6.824 9.224 18.179 1.00 93.69 297 GLU A N 1
ATOM 2354 C CA . GLU A 1 297 ? 7.471 7.973 17.749 1.00 93.69 297 GLU A CA 1
ATOM 2355 C C . GLU A 1 297 ? 6.455 6.887 17.342 1.00 93.69 297 GLU A C 1
ATOM 2357 O O . GLU A 1 297 ? 6.686 6.091 16.430 1.00 93.69 297 GLU A O 1
ATOM 2362 N N . THR A 1 298 ? 5.319 6.817 18.037 1.00 92.81 298 THR A N 1
ATOM 2363 C CA . THR A 1 298 ? 4.239 5.879 17.710 1.00 92.81 298 THR A CA 1
ATOM 2364 C C . THR A 1 298 ? 3.515 6.311 16.444 1.00 92.81 298 THR A C 1
ATOM 2366 O O . THR A 1 298 ? 3.218 5.465 15.600 1.00 92.81 298 THR A O 1
ATOM 2369 N N . ILE A 1 299 ? 3.271 7.614 16.298 1.00 95.06 299 ILE A N 1
ATOM 2370 C CA . ILE A 1 299 ? 2.673 8.192 15.096 1.00 95.06 299 ILE A CA 1
ATOM 2371 C C . ILE A 1 299 ? 3.567 7.901 13.893 1.00 95.06 299 ILE A C 1
ATOM 2373 O O . ILE A 1 299 ? 3.071 7.332 12.932 1.00 95.06 299 ILE A O 1
ATOM 2377 N N . ASP A 1 300 ? 4.876 8.143 13.972 1.00 92.31 300 ASP A N 1
ATOM 2378 C CA . ASP A 1 300 ? 5.827 7.862 12.889 1.00 92.31 300 ASP A CA 1
ATOM 2379 C C . ASP A 1 300 ? 5.796 6.384 12.456 1.00 92.31 300 ASP A C 1
ATOM 2381 O O . ASP A 1 300 ? 5.765 6.065 11.264 1.00 92.31 300 ASP A O 1
ATOM 2385 N N . LYS A 1 301 ? 5.716 5.454 13.420 1.00 89.81 301 LYS A N 1
ATOM 2386 C CA . LYS A 1 301 ? 5.577 4.008 13.146 1.00 89.81 301 LYS A CA 1
ATOM 2387 C C . LYS A 1 301 ? 4.257 3.646 12.464 1.00 89.81 301 LYS A C 1
ATOM 2389 O O . LYS A 1 301 ? 4.201 2.663 11.713 1.00 89.81 301 LYS A O 1
ATOM 2394 N N . HIS A 1 302 ? 3.179 4.360 12.771 1.00 93.38 302 HIS A N 1
ATOM 2395 C CA . HIS A 1 302 ? 1.898 4.180 12.096 1.00 93.38 302 HIS A CA 1
ATOM 2396 C C . HIS A 1 302 ? 1.930 4.813 10.701 1.00 93.38 302 HIS A C 1
ATOM 2398 O O . HIS A 1 302 ? 1.585 4.131 9.741 1.00 93.38 302 HIS A O 1
ATOM 2404 N N . SER A 1 303 ? 2.479 6.022 10.562 1.00 94.75 303 SER A N 1
ATOM 2405 C CA . SER A 1 303 ? 2.659 6.730 9.290 1.00 94.75 303 SER A CA 1
ATOM 2406 C C . SER A 1 303 ? 3.428 5.899 8.269 1.00 94.75 303 SER A C 1
ATOM 2408 O O . SER A 1 303 ? 3.079 5.901 7.096 1.00 94.75 303 SER A O 1
ATOM 2410 N N . TYR A 1 304 ? 4.418 5.111 8.703 1.00 91.38 304 TYR A N 1
ATOM 2411 C CA . TYR A 1 304 ? 5.135 4.180 7.825 1.00 91.38 304 TYR A CA 1
ATOM 2412 C C . TYR A 1 304 ? 4.210 3.180 7.102 1.00 91.38 304 TYR A C 1
ATOM 2414 O O . TYR A 1 304 ? 4.442 2.839 5.948 1.00 91.38 304 TYR A O 1
ATOM 2422 N N . GLN A 1 305 ? 3.136 2.718 7.754 1.00 89.56 305 GLN A N 1
ATOM 2423 C CA . GLN A 1 305 ? 2.124 1.863 7.113 1.00 89.56 305 GLN A CA 1
ATOM 2424 C C . GLN A 1 305 ? 1.366 2.606 6.032 1.00 89.56 305 GLN A C 1
ATOM 2426 O O . GLN A 1 305 ? 1.182 2.094 4.936 1.00 89.56 305 GLN A O 1
ATOM 2431 N N . LEU A 1 306 ? 0.941 3.818 6.358 1.00 93.88 306 LEU A N 1
ATOM 2432 C CA . LEU A 1 306 ? 0.099 4.603 5.483 1.00 93.88 306 LEU A CA 1
ATOM 2433 C C . LEU A 1 306 ? 0.871 5.080 4.251 1.00 93.88 306 LEU A C 1
ATOM 2435 O O . LEU A 1 306 ? 0.343 5.071 3.147 1.00 93.88 306 LEU A O 1
ATOM 2439 N N . LYS A 1 307 ? 2.167 5.371 4.405 1.00 94.81 307 LYS A N 1
ATOM 2440 C CA . LYS A 1 307 ? 3.075 5.649 3.284 1.00 94.81 307 LYS A CA 1
ATOM 2441 C C . LYS A 1 307 ? 3.261 4.446 2.353 1.00 94.81 307 LYS A C 1
ATOM 2443 O O . LYS A 1 307 ? 3.376 4.633 1.143 1.00 94.81 307 LYS A O 1
ATOM 2448 N N . LEU A 1 308 ? 3.258 3.217 2.881 1.00 92.38 308 LEU A N 1
ATOM 2449 C CA . LEU A 1 308 ? 3.248 2.007 2.049 1.00 92.38 308 LEU A CA 1
ATOM 2450 C C . LEU A 1 308 ? 1.956 1.926 1.225 1.00 92.38 308 LEU A C 1
ATOM 2452 O O . LEU A 1 308 ? 2.010 1.616 0.038 1.00 92.38 308 LEU A O 1
ATOM 2456 N N . TYR A 1 309 ? 0.812 2.224 1.845 1.00 93.69 309 TYR A N 1
ATOM 2457 C CA . TYR A 1 309 ? -0.489 2.207 1.172 1.00 93.69 309 TYR A CA 1
ATOM 2458 C C . TYR A 1 309 ? -0.549 3.271 0.073 1.00 93.69 309 TYR A C 1
ATOM 2460 O O . TYR A 1 309 ? -0.834 2.936 -1.074 1.00 93.69 309 TYR A O 1
ATOM 2468 N N . LEU A 1 310 ? -0.143 4.507 0.386 1.00 95.00 310 LEU A N 1
ATOM 2469 C CA . LEU A 1 310 ? 0.008 5.592 -0.587 1.00 95.00 310 LEU A CA 1
ATOM 2470 C C . LEU A 1 310 ? 0.947 5.211 -1.739 1.00 95.00 310 LEU A C 1
ATOM 2472 O O . LEU A 1 310 ? 0.654 5.511 -2.887 1.00 95.00 310 LEU A O 1
ATOM 2476 N N . THR A 1 311 ? 2.055 4.514 -1.467 1.00 93.88 311 THR A N 1
ATOM 2477 C CA . THR A 1 311 ? 2.972 4.056 -2.528 1.00 93.88 311 THR A CA 1
ATOM 2478 C C . THR A 1 311 ? 2.295 3.070 -3.482 1.00 93.88 311 THR A C 1
ATOM 2480 O O . THR A 1 311 ? 2.493 3.157 -4.692 1.00 93.88 311 THR A O 1
ATOM 2483 N N . SER A 1 312 ? 1.501 2.135 -2.954 1.00 92.75 312 SER A N 1
ATOM 2484 C CA . SER A 1 312 ? 0.769 1.167 -3.777 1.00 92.75 312 SER A CA 1
ATOM 2485 C C . SER A 1 312 ? -0.322 1.846 -4.606 1.00 92.75 312 SER A C 1
ATOM 2487 O O . SER A 1 312 ? -0.348 1.667 -5.822 1.00 92.75 312 SER A O 1
ATOM 2489 N N . LEU A 1 313 ? -1.158 2.676 -3.971 1.00 93.00 313 LEU A N 1
ATOM 2490 C CA . LEU A 1 313 ? -2.241 3.419 -4.630 1.00 93.00 313 LEU A CA 1
ATOM 2491 C C . LEU A 1 313 ? -1.706 4.379 -5.700 1.00 93.00 313 LEU A C 1
ATOM 2493 O O . LEU A 1 313 ? -2.254 4.460 -6.795 1.00 93.00 313 LEU A O 1
ATOM 2497 N N . LEU A 1 314 ? -0.568 5.035 -5.443 1.00 93.81 314 LEU A N 1
ATOM 2498 C CA . LEU A 1 314 ? 0.130 5.842 -6.444 1.00 93.81 314 LEU A CA 1
ATOM 2499 C C . LEU A 1 314 ? 0.401 5.034 -7.719 1.00 93.81 314 LEU A C 1
ATOM 2501 O O . LEU A 1 314 ? 0.171 5.522 -8.819 1.00 93.81 314 LEU A O 1
ATOM 2505 N N . PHE A 1 315 ? 0.910 3.808 -7.606 1.00 92.75 315 PHE A N 1
ATOM 2506 C CA . PHE A 1 315 ? 1.222 2.988 -8.779 1.00 92.75 315 PHE A CA 1
ATOM 2507 C C . PHE A 1 315 ? -0.014 2.430 -9.483 1.00 92.75 315 PHE A C 1
ATOM 2509 O O . PHE A 1 315 ? 0.005 2.286 -10.710 1.00 92.75 315 PHE A O 1
ATOM 2516 N N . GLU A 1 316 ? -1.072 2.154 -8.730 1.00 90.44 316 GLU A N 1
ATOM 2517 C CA . GLU A 1 316 ? -2.366 1.718 -9.246 1.00 90.44 316 GLU A CA 1
ATOM 2518 C C . GLU A 1 316 ? -3.009 2.812 -10.120 1.00 90.44 316 GLU A C 1
ATOM 2520 O O . GLU A 1 316 ? -3.335 2.564 -11.293 1.00 90.44 316 GLU A O 1
ATOM 2525 N N . ASN A 1 317 ? -3.036 4.045 -9.596 1.00 90.25 317 ASN A N 1
ATOM 2526 C CA . ASN A 1 317 ? -3.737 5.197 -10.177 1.00 90.25 317 ASN A CA 1
ATOM 2527 C C . ASN A 1 317 ? -2.895 5.992 -11.185 1.00 90.25 317 ASN A C 1
ATOM 2529 O O . ASN A 1 317 ? -3.413 6.857 -11.888 1.00 90.25 317 ASN A O 1
ATOM 2533 N N . LEU A 1 318 ? -1.595 5.700 -11.308 1.00 91.12 318 LEU A N 1
ATOM 2534 C CA . LEU A 1 318 ? -0.735 6.356 -12.293 1.00 91.12 318 LEU A CA 1
ATOM 2535 C C . LEU A 1 318 ? -1.204 6.079 -13.726 1.00 91.12 318 LEU A C 1
ATOM 2537 O O . LEU A 1 318 ? -1.044 4.974 -14.266 1.00 91.12 318 LEU A O 1
ATOM 2541 N N . GLU A 1 319 ? -1.675 7.131 -14.385 1.00 92.50 319 GLU A N 1
ATOM 2542 C CA . GLU A 1 319 ? -2.083 7.093 -15.785 1.00 92.50 319 GLU A CA 1
ATOM 2543 C C . GLU A 1 319 ? -0.872 7.085 -16.728 1.00 92.50 319 GLU A C 1
ATOM 2545 O O . GLU A 1 319 ? 0.269 7.380 -16.345 1.00 92.50 319 GLU A O 1
ATOM 2550 N N . ASN A 1 320 ? -1.106 6.757 -17.998 1.00 92.62 320 ASN A N 1
ATOM 2551 C CA . ASN A 1 320 ? -0.081 6.864 -19.034 1.00 92.62 320 ASN A CA 1
ATOM 2552 C C . ASN A 1 320 ? 0.377 8.328 -19.188 1.00 92.62 320 ASN A C 1
ATOM 2554 O O . ASN A 1 320 ? -0.407 9.265 -19.070 1.00 92.62 320 ASN A O 1
ATOM 2558 N N . GLY A 1 321 ? 1.675 8.537 -19.402 1.00 91.81 321 GLY A N 1
ATOM 2559 C CA . GLY A 1 321 ? 2.287 9.861 -19.559 1.00 91.81 321 GLY A CA 1
ATOM 2560 C C . GLY A 1 321 ? 2.531 10.626 -18.251 1.00 91.81 321 GLY A C 1
ATOM 2561 O O . GLY A 1 321 ? 3.309 11.584 -18.244 1.00 91.81 321 GLY A O 1
ATOM 2562 N N . GLN A 1 322 ? 1.942 10.201 -17.130 1.00 92.44 322 GLN A N 1
ATOM 2563 C CA . GLN A 1 322 ? 2.187 10.826 -15.831 1.00 92.44 322 GLN A CA 1
ATOM 2564 C C . GLN A 1 322 ? 3.573 10.468 -15.277 1.00 92.44 322 GLN A C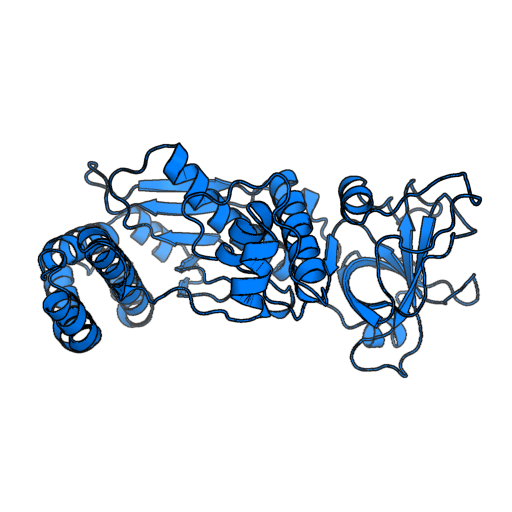 1
ATOM 2566 O O . GLN A 1 322 ? 4.065 9.346 -15.397 1.00 92.44 322 GLN A O 1
ATOM 2571 N N . SER A 1 323 ? 4.213 11.435 -14.621 1.00 88.12 323 SER A N 1
ATOM 2572 C CA . SER A 1 323 ? 5.504 11.230 -13.965 1.00 88.12 323 SER A CA 1
ATOM 2573 C C . SER A 1 323 ? 5.285 11.002 -12.477 1.00 88.12 323 SER A C 1
ATOM 2575 O O . SER A 1 323 ? 4.808 11.911 -11.803 1.00 88.12 323 SER A O 1
ATOM 2577 N N . VAL A 1 324 ? 5.759 9.872 -11.945 1.00 90.50 324 VAL A N 1
ATOM 2578 C CA . VAL A 1 324 ? 5.654 9.505 -10.515 1.00 90.50 324 VAL A CA 1
ATOM 2579 C C . VAL A 1 324 ? 6.058 10.660 -9.593 1.00 90.50 324 VAL A C 1
ATOM 2581 O O . VAL A 1 324 ? 5.310 11.082 -8.720 1.00 90.50 324 VAL A O 1
ATOM 2584 N N . ARG A 1 325 ? 7.225 11.258 -9.859 1.00 89.00 325 ARG A N 1
ATOM 2585 C CA . ARG A 1 325 ? 7.753 12.386 -9.078 1.00 89.00 325 ARG A CA 1
ATOM 2586 C C . ARG A 1 325 ? 6.872 13.641 -9.112 1.00 89.00 325 ARG A C 1
ATOM 2588 O O . ARG A 1 325 ? 6.917 14.414 -8.164 1.00 89.00 325 ARG A O 1
ATOM 2595 N N . LYS A 1 326 ? 6.131 13.879 -10.202 1.00 90.25 326 LYS A N 1
ATOM 2596 C CA . LYS A 1 326 ? 5.239 15.044 -10.311 1.00 90.25 326 LYS A CA 1
ATOM 2597 C C . LYS A 1 326 ? 3.984 14.830 -9.477 1.00 90.25 326 LYS A C 1
ATOM 2599 O O . LYS A 1 326 ? 3.665 15.708 -8.694 1.00 90.25 326 LYS A O 1
ATOM 2604 N N . VAL A 1 327 ? 3.378 13.646 -9.573 1.00 91.81 327 VAL A N 1
ATOM 2605 C CA . VAL A 1 327 ? 2.199 13.279 -8.773 1.00 91.81 327 VAL A CA 1
ATOM 2606 C C . VAL A 1 327 ? 2.513 13.360 -7.275 1.00 91.81 327 VAL A C 1
ATOM 2608 O O . VAL A 1 327 ? 1.764 13.958 -6.515 1.00 91.81 327 VAL A O 1
ATOM 2611 N N . ILE A 1 328 ? 3.683 12.871 -6.849 1.00 92.56 328 ILE A N 1
ATOM 2612 C CA . ILE A 1 328 ? 4.136 13.027 -5.455 1.00 92.56 328 ILE A CA 1
ATOM 2613 C C . ILE A 1 328 ? 4.291 14.509 -5.074 1.00 92.56 328 ILE A C 1
ATOM 2615 O O . ILE A 1 328 ? 3.910 14.908 -3.979 1.00 92.56 328 ILE A O 1
ATOM 2619 N N . ALA A 1 329 ? 4.851 15.334 -5.963 1.00 89.88 329 ALA A N 1
ATOM 2620 C CA . ALA A 1 329 ? 5.057 16.760 -5.706 1.00 89.88 329 ALA A CA 1
ATOM 2621 C C . ALA A 1 329 ? 3.754 17.581 -5.687 1.00 89.88 329 ALA A C 1
ATOM 2623 O O . ALA A 1 329 ? 3.742 18.667 -5.110 1.00 89.88 329 ALA A O 1
ATOM 2624 N N . GLU A 1 330 ? 2.686 17.086 -6.314 1.00 89.88 330 GLU A N 1
ATOM 2625 C CA . GLU A 1 330 ? 1.342 17.676 -6.264 1.00 89.88 330 GLU A CA 1
ATOM 2626 C C . GLU A 1 330 ? 0.653 17.437 -4.908 1.00 89.88 330 GLU A C 1
ATOM 2628 O O . GLU A 1 330 ? -0.257 18.186 -4.559 1.00 89.88 330 GLU A O 1
ATOM 2633 N N . GLY A 1 331 ? 1.166 16.496 -4.107 1.00 82.81 331 GLY A N 1
ATOM 2634 C CA . GLY A 1 331 ? 0.753 16.245 -2.729 1.00 82.81 331 GLY A CA 1
ATOM 2635 C C . GLY A 1 331 ? -0.250 15.103 -2.635 1.00 82.81 331 GLY A C 1
ATOM 2636 O O . GLY A 1 331 ? -1.434 15.285 -2.898 1.00 82.81 331 GLY A O 1
ATOM 2637 N N . GLN A 1 332 ? 0.227 13.927 -2.221 1.00 85.88 332 GLN A N 1
ATOM 2638 C CA . GLN A 1 332 ? -0.640 12.818 -1.828 1.00 85.88 332 GLN A CA 1
ATOM 2639 C C . GLN A 1 332 ? -0.686 12.712 -0.309 1.00 85.88 332 GLN A C 1
ATOM 2641 O O . GLN A 1 332 ? 0.353 12.549 0.340 1.00 85.88 332 GLN A O 1
ATOM 2646 N N . THR A 1 333 ? -1.898 12.797 0.230 1.00 92.50 333 THR A N 1
ATOM 2647 C CA . THR A 1 333 ? -2.160 12.813 1.667 1.00 92.50 333 THR A CA 1
ATOM 2648 C C . THR A 1 333 ? -2.980 11.594 2.048 1.00 92.50 333 THR A C 1
ATOM 2650 O O . THR A 1 333 ? -3.844 11.150 1.304 1.00 92.50 333 THR A O 1
ATOM 2653 N N . ALA A 1 334 ? -2.714 11.076 3.235 1.00 96.62 334 ALA A N 1
ATOM 2654 C CA . ALA A 1 334 ? -3.515 10.079 3.918 1.00 96.62 334 ALA A CA 1
ATOM 2655 C C . ALA A 1 334 ? -3.739 10.508 5.366 1.00 96.62 334 ALA A C 1
ATOM 2657 O O . ALA A 1 334 ? -3.067 11.423 5.845 1.00 96.62 334 ALA A O 1
ATOM 2658 N N . TYR A 1 335 ? -4.628 9.832 6.090 1.00 98.00 335 TYR A N 1
ATOM 2659 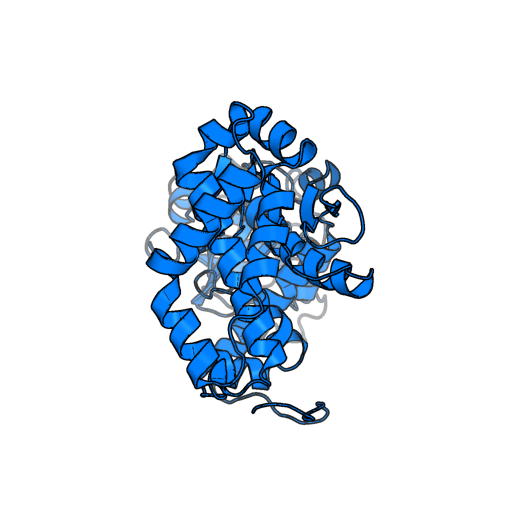C CA . TYR A 1 335 ? -4.924 10.193 7.474 1.00 98.00 335 TYR A CA 1
ATOM 2660 C C . TYR A 1 335 ? -4.868 9.007 8.431 1.00 98.00 335 TYR A C 1
ATOM 2662 O O . TYR A 1 335 ? -5.501 7.975 8.234 1.00 98.00 335 TYR A O 1
ATOM 2670 N N . LEU A 1 336 ? -4.141 9.190 9.530 1.00 97.88 336 LEU A N 1
ATOM 2671 C CA . LEU A 1 336 ? -4.278 8.336 10.704 1.00 97.88 336 LEU A CA 1
ATOM 2672 C C . LEU A 1 336 ? -5.405 8.882 11.576 1.00 97.88 336 LEU A C 1
ATOM 2674 O O . LEU A 1 336 ? -5.393 10.069 11.914 1.00 97.88 336 LEU A O 1
ATOM 2678 N N . ILE A 1 337 ? -6.330 8.011 11.973 1.00 97.56 337 ILE A N 1
ATOM 2679 C CA . ILE A 1 337 ? -7.471 8.362 12.820 1.00 97.56 337 ILE A CA 1
ATOM 2680 C C . ILE A 1 337 ? -7.248 7.795 14.224 1.00 97.56 337 ILE A C 1
ATOM 2682 O O . ILE A 1 337 ? -7.149 6.580 14.409 1.00 97.56 337 ILE A O 1
ATOM 2686 N N . TYR A 1 338 ? -7.193 8.665 15.234 1.00 97.31 338 TYR A N 1
ATOM 2687 C CA . TYR A 1 338 ? -7.027 8.275 16.635 1.00 97.31 338 TYR A CA 1
ATOM 2688 C C . TYR A 1 338 ? -8.247 8.669 17.476 1.00 97.31 338 TYR A C 1
ATOM 2690 O O . TYR A 1 338 ? -8.263 9.758 18.054 1.00 97.31 338 TYR A O 1
ATOM 2698 N N . PRO A 1 339 ? -9.242 7.776 17.612 1.00 95.12 339 PRO A N 1
ATOM 2699 C CA . PRO A 1 339 ? -10.402 8.010 18.479 1.00 95.12 339 PRO A CA 1
ATOM 2700 C C . PRO A 1 339 ? -10.090 7.871 19.982 1.00 95.12 339 PRO A C 1
ATOM 2702 O O . PRO A 1 339 ? -10.843 8.334 20.835 1.00 95.12 339 PRO A O 1
ATOM 2705 N N . ASN A 1 340 ? -8.961 7.246 20.339 1.00 92.19 340 ASN A N 1
ATOM 2706 C CA . ASN A 1 340 ? -8.560 6.993 21.727 1.00 92.19 340 ASN A CA 1
ATOM 2707 C C . ASN A 1 340 ? -7.554 8.039 22.246 1.00 92.19 340 ASN A C 1
ATOM 2709 O O . ASN A 1 340 ? -6.421 7.715 22.617 1.00 92.19 340 ASN A O 1
ATOM 2713 N N . VAL A 1 341 ? -7.939 9.312 22.225 1.00 90.38 341 VAL A N 1
ATOM 2714 C CA . VAL A 1 341 ? -7.127 10.424 22.746 1.00 90.38 341 VAL A CA 1
ATOM 2715 C C . VAL A 1 341 ? -7.798 11.092 23.948 1.00 90.38 341 VAL A C 1
ATOM 2717 O O . VAL A 1 341 ? -8.986 10.906 24.183 1.00 90.38 341 VAL A O 1
ATOM 2720 N N . ASP A 1 342 ? -7.033 11.837 24.748 1.00 84.69 342 ASP A N 1
ATOM 2721 C CA . ASP A 1 342 ? -7.558 12.575 25.910 1.00 84.69 342 ASP A CA 1
ATOM 2722 C C . ASP A 1 342 ? -8.391 13.810 25.508 1.00 84.69 342 ASP A C 1
ATOM 2724 O O . ASP A 1 342 ? -9.045 14.407 26.362 1.00 84.69 342 ASP A O 1
ATOM 2728 N N . ALA A 1 343 ? -8.341 14.219 24.235 1.00 80.00 343 ALA A N 1
ATOM 2729 C CA . ALA A 1 343 ? -9.229 15.240 23.687 1.00 80.00 343 ALA A CA 1
ATOM 2730 C C . ALA A 1 343 ? -10.664 14.700 23.550 1.00 80.00 343 ALA A C 1
ATOM 2732 O O . ALA A 1 343 ? -10.868 13.488 23.496 1.00 80.00 343 ALA A O 1
ATOM 2733 N N . GLU A 1 344 ? -11.646 15.604 23.510 1.00 71.81 344 GLU A N 1
ATOM 2734 C CA . GLU A 1 344 ? -13.050 15.226 23.284 1.00 71.81 344 GLU A CA 1
ATOM 2735 C C . GLU A 1 344 ? -13.273 14.722 21.848 1.00 71.81 344 GLU A C 1
ATOM 2737 O O . GLU A 1 344 ? -14.047 13.786 21.658 1.00 71.81 344 GLU A O 1
ATOM 2742 N N . ASP A 1 345 ? -12.519 15.262 20.885 1.00 84.62 345 ASP A N 1
ATOM 2743 C CA . ASP A 1 345 ? -12.641 14.959 19.456 1.00 84.62 345 ASP A CA 1
ATOM 2744 C C . ASP A 1 345 ? -11.647 13.885 18.981 1.00 84.62 345 ASP A C 1
ATOM 2746 O O . ASP A 1 345 ? -10.583 13.660 19.583 1.00 84.62 345 ASP A O 1
ATOM 2750 N N . VAL A 1 346 ? -11.963 13.248 17.850 1.00 93.94 346 VAL A N 1
ATOM 2751 C CA . VAL A 1 346 ? -11.058 12.312 17.179 1.00 93.94 346 VAL A CA 1
ATOM 2752 C C . VAL A 1 346 ? -9.868 13.074 16.600 1.00 93.94 346 VAL A C 1
ATOM 2754 O O . VAL A 1 346 ? -9.998 14.108 15.952 1.00 93.94 346 VAL A O 1
ATOM 2757 N N . ARG A 1 347 ? -8.653 12.554 16.806 1.00 95.88 347 ARG A N 1
ATOM 2758 C CA . ARG A 1 347 ? -7.447 13.178 16.247 1.00 95.88 347 ARG A CA 1
ATOM 2759 C C . ARG A 1 347 ? -7.137 12.621 14.860 1.00 95.88 347 ARG A C 1
ATOM 2761 O O . ARG A 1 347 ? -6.709 11.471 14.748 1.00 95.88 347 ARG A O 1
ATOM 2768 N N . PHE A 1 348 ? -7.215 13.480 13.848 1.00 96.81 348 PHE A N 1
ATOM 2769 C CA . PHE A 1 348 ? -6.722 13.219 12.496 1.00 96.81 348 PHE A CA 1
ATOM 2770 C C . PHE A 1 348 ? -5.274 13.687 12.352 1.00 96.81 348 PHE A C 1
ATOM 2772 O O . PHE A 1 348 ? -4.926 14.819 12.694 1.00 96.81 348 PHE A O 1
ATOM 2779 N N . VAL A 1 349 ? -4.401 12.813 11.853 1.00 97.06 349 VAL A N 1
ATOM 2780 C CA . VAL A 1 349 ? -3.003 13.161 11.565 1.00 97.06 349 VAL A CA 1
ATOM 2781 C C . VAL A 1 349 ? -2.732 12.944 10.080 1.00 97.06 349 VAL A C 1
ATOM 2783 O O . VAL A 1 349 ? -2.791 11.793 9.642 1.00 97.06 349 VAL A O 1
ATOM 2786 N N . PRO A 1 350 ? -2.422 14.005 9.311 1.00 97.06 350 PRO A N 1
ATOM 2787 C CA . PRO A 1 350 ? -2.072 13.857 7.909 1.00 97.06 350 PRO A CA 1
ATOM 2788 C C . PRO A 1 350 ? -0.714 13.165 7.770 1.00 97.06 350 PRO A C 1
ATOM 2790 O O . PRO A 1 350 ? 0.222 13.417 8.533 1.00 97.06 350 PRO A O 1
ATOM 2793 N N . VAL A 1 351 ? -0.610 12.305 6.767 1.00 97.31 351 VAL A N 1
ATOM 2794 C CA . VAL A 1 351 ? 0.607 11.606 6.373 1.00 97.31 351 VAL A CA 1
ATOM 2795 C C . VAL A 1 351 ? 0.824 11.858 4.893 1.00 97.31 351 VAL A C 1
ATOM 2797 O O . VAL A 1 351 ? -0.022 11.519 4.073 1.00 97.31 351 VAL A O 1
ATOM 2800 N N . GLU A 1 352 ? 1.968 12.440 4.561 1.00 95.31 352 GLU A N 1
ATOM 2801 C CA . GLU A 1 352 ? 2.343 12.743 3.183 1.00 95.31 352 GLU A CA 1
ATOM 2802 C C . GLU A 1 352 ? 3.373 11.733 2.673 1.00 95.31 352 GLU A C 1
ATOM 2804 O O . GLU A 1 352 ? 4.264 11.291 3.414 1.00 95.31 352 GLU A O 1
ATOM 2809 N N . LEU A 1 353 ? 3.259 11.383 1.393 1.00 95.31 353 LEU A N 1
ATOM 2810 C CA . LEU A 1 353 ? 4.227 10.537 0.707 1.00 95.31 353 LEU A CA 1
ATOM 2811 C C . LEU A 1 353 ? 5.361 11.384 0.122 1.00 95.31 353 LEU A C 1
ATOM 2813 O O . LEU A 1 353 ? 5.121 12.359 -0.586 1.00 95.31 353 LEU A O 1
ATOM 2817 N N . THR A 1 354 ? 6.611 10.980 0.346 1.00 93.69 354 THR A N 1
ATOM 2818 C CA . THR A 1 354 ? 7.776 11.585 -0.313 1.00 93.69 354 THR A CA 1
ATOM 2819 C C . THR A 1 354 ? 8.428 10.617 -1.295 1.00 93.69 354 THR A C 1
ATOM 2821 O O . THR A 1 354 ? 8.298 9.399 -1.191 1.00 93.69 354 THR A O 1
ATOM 2824 N N . TRP A 1 355 ? 9.217 11.147 -2.236 1.00 91.88 355 TRP A N 1
ATOM 2825 C CA . TRP A 1 355 ? 9.983 10.301 -3.157 1.00 91.88 355 TRP A CA 1
ATOM 2826 C C . TRP A 1 355 ? 10.990 9.394 -2.434 1.00 91.88 355 TRP A C 1
ATOM 2828 O O . TRP A 1 355 ? 11.238 8.276 -2.876 1.00 91.88 355 TRP A O 1
ATOM 2838 N N . SER A 1 356 ? 11.541 9.850 -1.303 1.00 91.75 356 SER A N 1
ATOM 2839 C CA . SER A 1 356 ? 12.449 9.032 -0.493 1.00 91.75 356 SER A CA 1
ATOM 2840 C C . SER A 1 356 ? 11.742 7.811 0.089 1.00 91.75 356 SER A C 1
ATOM 2842 O O . SER A 1 356 ? 12.332 6.736 0.101 1.00 91.75 356 SER A O 1
ATOM 2844 N N . ASP A 1 357 ? 10.487 7.967 0.526 1.00 92.69 357 ASP A N 1
ATOM 2845 C CA . ASP A 1 357 ? 9.685 6.852 1.037 1.00 92.69 357 ASP A CA 1
ATOM 2846 C C . ASP A 1 357 ? 9.445 5.815 -0.074 1.00 92.69 357 ASP A C 1
ATOM 2848 O O . ASP A 1 357 ? 9.629 4.619 0.135 1.00 92.69 357 ASP A O 1
ATOM 2852 N N . VAL A 1 358 ? 9.110 6.265 -1.291 1.00 92.25 358 VAL A N 1
ATOM 2853 C CA . VAL A 1 358 ? 8.889 5.369 -2.441 1.00 92.25 358 VAL A CA 1
ATOM 2854 C C . VAL A 1 358 ? 10.149 4.577 -2.797 1.00 92.25 358 VAL A C 1
ATOM 2856 O O . VAL A 1 358 ? 10.065 3.369 -3.026 1.00 92.25 358 VAL A O 1
ATOM 2859 N N . ILE A 1 359 ? 11.319 5.229 -2.819 1.00 90.50 359 ILE A N 1
ATOM 2860 C CA . ILE A 1 359 ? 12.601 4.545 -3.052 1.00 90.50 359 ILE A CA 1
ATOM 2861 C C . ILE A 1 359 ? 12.835 3.479 -1.980 1.00 90.50 359 ILE A C 1
ATOM 2863 O O . ILE A 1 359 ? 13.178 2.344 -2.313 1.00 90.50 359 ILE A O 1
ATOM 2867 N N . GLU A 1 360 ? 12.636 3.832 -0.708 1.00 89.25 360 GLU A N 1
ATOM 2868 C CA . GLU A 1 360 ? 12.829 2.914 0.411 1.00 89.25 360 GLU A CA 1
ATOM 2869 C C . GLU A 1 360 ? 11.926 1.682 0.276 1.00 89.25 360 GLU A C 1
ATOM 2871 O O . GLU A 1 360 ? 12.412 0.550 0.322 1.00 89.25 360 GLU A O 1
ATOM 2876 N N . PHE A 1 361 ? 10.627 1.873 0.029 1.00 90.00 361 PHE A N 1
ATOM 2877 C CA . PHE A 1 361 ? 9.697 0.756 -0.118 1.00 90.00 361 PHE A CA 1
ATOM 2878 C C . PHE A 1 361 ? 10.021 -0.129 -1.316 1.00 90.00 361 PHE A C 1
ATOM 2880 O O . PHE A 1 361 ? 9.995 -1.355 -1.182 1.00 90.00 361 PHE A O 1
ATOM 2887 N N . LEU A 1 362 ? 10.366 0.457 -2.467 1.00 89.00 362 LEU A N 1
ATOM 2888 C CA . LEU A 1 362 ? 10.794 -0.311 -3.636 1.00 89.00 362 LEU A CA 1
ATOM 2889 C C . LEU A 1 362 ? 12.056 -1.125 -3.332 1.00 89.00 362 LEU A C 1
ATOM 2891 O O . LEU A 1 362 ? 12.112 -2.304 -3.682 1.00 89.00 362 LEU A O 1
ATOM 2895 N N . GLN A 1 363 ? 13.037 -0.537 -2.645 1.00 85.81 363 GLN A N 1
ATOM 2896 C CA . GLN A 1 363 ? 14.264 -1.222 -2.248 1.00 85.81 363 GLN A CA 1
ATOM 2897 C C . GLN A 1 363 ? 13.982 -2.391 -1.302 1.00 85.81 363 GLN A C 1
ATOM 2899 O O . GLN A 1 363 ? 14.330 -3.531 -1.616 1.00 85.81 363 GLN A O 1
ATOM 2904 N N . VAL A 1 364 ? 13.316 -2.140 -0.172 1.00 82.56 364 VAL A N 1
ATOM 2905 C CA . VAL A 1 364 ? 13.063 -3.174 0.844 1.00 82.56 364 VAL A CA 1
ATOM 2906 C C . VAL A 1 364 ? 12.194 -4.295 0.269 1.00 82.56 364 VAL A C 1
ATOM 2908 O O . VAL A 1 364 ? 12.452 -5.472 0.533 1.00 82.56 364 VAL A O 1
ATOM 2911 N N . ARG A 1 365 ? 11.201 -3.961 -0.568 1.00 86.69 365 ARG A N 1
ATOM 2912 C CA . ARG A 1 365 ? 10.374 -4.948 -1.276 1.00 86.69 365 ARG A CA 1
ATOM 2913 C C . ARG A 1 365 ? 11.225 -5.814 -2.207 1.00 86.69 365 ARG A C 1
ATOM 2915 O O . ARG A 1 365 ? 11.164 -7.038 -2.123 1.00 86.69 365 ARG A O 1
ATOM 2922 N N . ASN A 1 366 ? 12.031 -5.194 -3.064 1.00 85.75 366 ASN A N 1
ATOM 2923 C CA . ASN A 1 366 ? 12.892 -5.896 -4.016 1.00 85.75 366 ASN A CA 1
ATOM 2924 C C . ASN A 1 366 ? 13.979 -6.742 -3.322 1.00 85.75 366 ASN A C 1
ATOM 2926 O O . ASN A 1 366 ? 14.390 -7.772 -3.849 1.00 85.75 366 ASN A O 1
ATOM 2930 N N . ASP A 1 367 ? 14.423 -6.371 -2.121 1.00 79.88 367 ASP A N 1
ATOM 2931 C CA . ASP A 1 367 ? 15.344 -7.191 -1.325 1.00 79.88 367 ASP A CA 1
ATOM 2932 C C . ASP A 1 367 ? 14.643 -8.352 -0.598 1.00 79.88 367 ASP A C 1
ATOM 2934 O O . ASP A 1 367 ? 15.237 -9.420 -0.382 1.00 79.88 367 ASP A O 1
ATOM 2938 N N . ALA A 1 368 ? 13.368 -8.180 -0.237 1.00 76.88 368 ALA A N 1
ATOM 2939 C CA . ALA A 1 368 ? 12.549 -9.245 0.332 1.00 76.88 368 ALA A CA 1
ATOM 2940 C C . ALA A 1 368 ? 12.352 -10.397 -0.671 1.00 76.88 368 ALA A C 1
ATOM 2942 O O . ALA A 1 368 ? 12.475 -11.564 -0.287 1.00 76.88 368 ALA A O 1
ATOM 2943 N N . THR A 1 369 ? 12.138 -10.093 -1.957 1.00 75.88 369 THR A N 1
ATOM 2944 C CA . THR A 1 369 ? 11.993 -11.119 -3.008 1.00 75.88 369 THR A CA 1
ATOM 2945 C C . THR A 1 369 ? 13.295 -11.895 -3.229 1.00 75.88 369 THR A C 1
ATOM 2947 O O . THR A 1 369 ? 13.282 -13.126 -3.197 1.00 75.88 369 THR A O 1
ATOM 2950 N N . LYS A 1 370 ? 14.456 -11.217 -3.270 1.00 74.38 370 LYS A N 1
ATOM 2951 C CA . LYS A 1 370 ? 15.783 -11.879 -3.300 1.00 74.38 370 LYS A CA 1
ATOM 2952 C C . LYS A 1 370 ? 15.970 -12.876 -2.146 1.00 74.38 370 LYS A C 1
ATOM 2954 O O . LYS A 1 370 ? 16.578 -13.937 -2.312 1.00 74.38 370 LYS A O 1
ATOM 2959 N N . SER A 1 371 ? 15.476 -12.526 -0.957 1.00 67.69 371 SER A N 1
ATOM 2960 C CA . SER A 1 371 ? 15.604 -13.357 0.247 1.00 67.69 371 SER A CA 1
ATOM 2961 C C . SER A 1 371 ? 14.686 -14.578 0.202 1.00 67.69 371 SER A C 1
ATOM 2963 O O . SER A 1 371 ? 15.089 -15.653 0.649 1.00 67.69 371 SER A O 1
ATOM 2965 N N . ALA A 1 372 ? 13.489 -14.445 -0.377 1.00 64.00 372 ALA A N 1
ATOM 2966 C CA . ALA A 1 372 ? 12.544 -15.547 -0.553 1.00 64.00 372 ALA A CA 1
ATOM 2967 C C . ALA A 1 372 ? 13.102 -16.683 -1.427 1.00 64.00 372 ALA A C 1
ATOM 2969 O O . ALA A 1 372 ? 12.867 -17.858 -1.146 1.00 64.00 372 ALA A O 1
ATOM 2970 N N . GLU A 1 373 ? 13.915 -16.341 -2.424 1.00 67.06 373 GLU A N 1
ATOM 2971 C CA . GLU A 1 373 ? 14.509 -17.294 -3.369 1.00 67.06 373 GLU A CA 1
ATOM 2972 C C . GLU A 1 373 ? 15.782 -17.991 -2.853 1.00 67.06 373 GLU A C 1
ATOM 2974 O O . GLU A 1 373 ? 16.320 -18.892 -3.500 1.00 67.06 373 GLU A O 1
ATOM 2979 N N . SER A 1 374 ? 16.300 -17.606 -1.682 1.00 66.94 374 SER A N 1
ATOM 2980 C CA . SER A 1 374 ? 17.540 -18.177 -1.143 1.00 66.94 374 SER A CA 1
ATOM 2981 C C . SER A 1 374 ? 17.387 -19.660 -0.756 1.00 66.94 374 SER A C 1
ATOM 2983 O O . SER A 1 374 ? 16.477 -20.055 -0.026 1.00 66.94 374 SER A O 1
ATOM 2985 N N . PHE A 1 375 ? 18.325 -20.514 -1.186 1.00 68.31 375 PHE A N 1
ATOM 2986 C CA . PHE A 1 375 ? 18.298 -21.954 -0.871 1.00 68.31 375 PHE A CA 1
ATOM 2987 C C . PHE A 1 375 ? 18.466 -22.247 0.632 1.00 68.31 375 PHE A C 1
ATOM 2989 O O . PHE A 1 375 ? 17.891 -23.204 1.155 1.00 68.31 375 PHE A O 1
ATOM 2996 N N . ALA A 1 376 ? 19.241 -21.418 1.333 1.00 73.88 376 ALA A N 1
ATOM 2997 C CA . ALA A 1 376 ? 19.533 -21.558 2.754 1.00 73.88 376 ALA A CA 1
ATOM 2998 C C . ALA A 1 376 ? 19.171 -20.275 3.519 1.00 73.88 376 ALA A C 1
ATOM 3000 O O . ALA A 1 376 ? 19.262 -19.184 2.954 1.00 73.88 376 ALA A O 1
ATOM 3001 N N . PRO A 1 377 ? 18.794 -20.384 4.808 1.00 75.94 377 PRO A N 1
ATOM 3002 C CA . PRO A 1 377 ? 18.510 -19.214 5.623 1.00 75.94 377 PRO A CA 1
ATOM 3003 C C . PRO A 1 377 ? 19.777 -18.352 5.781 1.00 75.94 377 PRO A C 1
ATOM 3005 O O . PRO A 1 377 ? 20.844 -18.907 6.070 1.00 75.94 377 PRO A O 1
ATOM 3008 N N . PRO A 1 378 ? 19.670 -17.016 5.660 1.00 78.56 378 PRO A N 1
ATOM 3009 C CA . PRO A 1 378 ? 20.785 -16.096 5.876 1.00 78.56 378 PRO A CA 1
ATOM 3010 C C . PRO A 1 378 ? 21.503 -16.296 7.223 1.00 78.56 378 PRO A C 1
ATOM 3012 O O . PRO A 1 378 ? 20.934 -16.812 8.192 1.00 78.56 378 PRO A O 1
ATOM 3015 N N . SER A 1 379 ? 22.775 -15.895 7.285 1.00 77.31 379 SER A N 1
ATOM 3016 C CA . SER A 1 379 ? 23.608 -15.994 8.495 1.00 77.31 379 SER A CA 1
ATOM 3017 C C . SER A 1 379 ? 23.136 -15.044 9.606 1.00 77.31 379 SER A C 1
ATOM 3019 O O . SER A 1 379 ? 22.671 -13.943 9.325 1.00 77.31 379 SER A O 1
ATOM 3021 N N . THR A 1 380 ? 23.306 -15.447 10.871 1.00 79.44 380 THR A N 1
ATOM 3022 C CA . THR A 1 380 ? 23.074 -14.604 12.065 1.00 79.44 380 THR A CA 1
ATOM 3023 C C . THR A 1 380 ? 24.284 -13.751 12.456 1.00 79.44 380 THR A C 1
ATOM 3025 O O . THR A 1 380 ? 24.239 -13.025 13.446 1.00 79.44 380 THR A O 1
ATOM 3028 N N . TYR A 1 381 ? 25.397 -13.849 11.726 1.00 77.12 381 TYR A N 1
ATOM 3029 C CA . TYR A 1 381 ? 26.635 -13.157 12.082 1.00 77.12 381 TYR A CA 1
ATOM 3030 C C . TYR A 1 381 ? 26.432 -11.632 12.167 1.00 77.12 381 TYR A C 1
ATOM 3032 O O . TYR A 1 381 ? 25.865 -11.033 11.254 1.00 77.12 381 TYR A O 1
ATOM 3040 N N . ASN A 1 382 ? 26.909 -11.013 13.255 1.00 75.31 382 ASN A N 1
ATOM 3041 C CA . ASN A 1 382 ? 26.739 -9.586 13.581 1.00 75.31 382 ASN A CA 1
ATOM 3042 C C . ASN A 1 382 ? 25.279 -9.097 13.682 1.00 75.31 382 ASN A C 1
ATOM 3044 O O . ASN A 1 382 ? 25.011 -7.919 13.450 1.00 75.31 382 ASN A O 1
ATOM 3048 N N . ARG A 1 383 ? 24.328 -9.976 14.019 1.00 77.25 383 ARG A N 1
ATOM 3049 C CA . ARG A 1 383 ? 22.927 -9.597 14.247 1.00 77.25 383 ARG A CA 1
ATOM 3050 C C . ARG A 1 383 ? 22.569 -9.659 15.724 1.00 77.25 383 ARG A C 1
ATOM 3052 O O . ARG A 1 383 ? 23.031 -10.540 16.447 1.00 77.25 383 ARG A O 1
ATOM 3059 N N . ASP A 1 384 ? 21.707 -8.738 16.136 1.00 78.94 384 ASP A N 1
ATOM 3060 C CA . ASP A 1 384 ? 21.054 -8.800 17.435 1.00 78.94 384 ASP A CA 1
ATOM 3061 C C . ASP A 1 384 ? 19.979 -9.896 17.414 1.00 78.94 384 ASP A C 1
ATOM 3063 O O . ASP A 1 384 ? 19.006 -9.820 16.660 1.00 78.94 384 ASP A O 1
ATOM 3067 N N . CYS A 1 385 ? 20.216 -10.949 18.195 1.00 85.56 385 CYS A N 1
ATOM 3068 C CA . CYS A 1 385 ? 19.336 -12.111 18.308 1.00 85.56 385 CYS A CA 1
ATOM 3069 C C . CYS A 1 385 ? 18.553 -12.113 19.631 1.00 85.56 385 CYS A C 1
ATOM 3071 O O . CYS A 1 385 ? 17.849 -13.084 19.910 1.00 85.56 385 CYS A O 1
ATOM 3073 N N . GLU A 1 386 ? 18.691 -11.074 20.461 1.00 80.62 386 GLU A N 1
ATOM 3074 C CA . GLU A 1 386 ? 17.959 -10.964 21.720 1.00 80.62 386 GLU A CA 1
ATOM 3075 C C . GLU A 1 386 ? 16.450 -10.845 21.443 1.00 80.62 386 GLU A C 1
ATOM 3077 O O . GLU A 1 386 ? 16.014 -10.196 20.486 1.00 80.62 386 GLU A O 1
ATOM 3082 N N . ASP A 1 387 ? 15.650 -11.578 22.223 1.00 71.94 387 ASP A N 1
ATOM 3083 C CA . ASP A 1 387 ? 14.191 -11.701 22.077 1.00 71.94 387 ASP A CA 1
ATOM 3084 C C . ASP A 1 387 ? 13.693 -12.139 20.683 1.00 71.94 387 ASP A C 1
ATOM 3086 O O . ASP A 1 387 ? 12.510 -12.001 20.346 1.00 71.94 387 ASP A O 1
ATOM 3090 N N . CYS A 1 388 ? 14.575 -12.700 19.849 1.00 77.56 388 CYS A N 1
ATOM 3091 C CA . CYS A 1 388 ? 14.189 -13.302 18.581 1.00 77.56 388 CYS A CA 1
ATOM 3092 C C . CYS A 1 388 ? 13.476 -14.636 18.836 1.00 77.56 388 CYS A C 1
ATOM 3094 O O . CYS A 1 388 ? 13.984 -15.516 19.528 1.00 77.56 388 CYS A O 1
ATOM 3096 N N . ALA A 1 389 ? 12.302 -14.819 18.231 1.00 74.62 389 ALA A N 1
ATOM 3097 C CA . ALA A 1 389 ? 11.564 -16.080 18.309 1.00 74.62 389 ALA A CA 1
ATOM 3098 C C . ALA A 1 389 ? 12.159 -17.202 17.424 1.00 74.62 389 ALA A C 1
ATOM 3100 O O . ALA A 1 389 ? 11.586 -18.293 17.382 1.00 74.62 389 ALA A O 1
ATOM 3101 N N . PHE A 1 390 ? 13.256 -16.932 16.700 1.00 74.12 390 PHE A N 1
ATOM 3102 C CA . PHE A 1 390 ? 13.875 -17.807 15.696 1.00 74.12 390 PHE A CA 1
ATOM 3103 C C . PHE A 1 390 ? 15.386 -17.959 15.834 1.00 74.12 390 PHE A C 1
ATOM 3105 O O . PHE A 1 390 ? 16.055 -16.943 16.129 1.00 74.12 390 PHE A O 1
#

Sequence (390 aa):
MIHELSTLLKNPPDGIGEEMMIRCRVRSDAMPGEAGGEKIVYLVDDPVEREAGVAALSFWADSPSPDGIRATDSSLLSTLDILVSNDINEGLEGMGLRQDEELIVRAVPNYRPGEGEADLYLNVTSVVIRSPETLVSKAKLRVQERCSREYYLRYVKNAYTGGRYNRENYQRSSIFRGNAVHEIAEKAFEEHLDRFLNDEWTPESVETYCTEFLDDGLGFEQALLVLSGAGLDERDHIVEITTRLFTDEELRDRLTEADSVEVEWFLDQDLGFAGQVDLLLDETPYDIKTTRNPNDETIDKHSYQLKLYLTSLLFENLENGQSVRKVIAEGQTAYLIYPNVDAEDVRFVPVELTWSDVIEFLQVRNDATKSAESFAPPSTYNRDCEDCAF

InterPro domains:
  IPR011604 PD-(D/E)XK endonuclease-like domain superfamily [G3DSA:3.90.320.10] (134-390)
  IPR038726 PD-(D/E)XK endonuclease-like domain, AddAB-type [PF12705] (137-390)